Protein 6TL1 (pdb70)

InterPro domains:
  IPR022188 TASOR, DUF3715 [PF12509] (166-319)
  IPR046432 TASOR [PTHR16207] (88-659)
  IPR056242 TASOR, PIN domain [PF24630] (1327-1468)
  IPR056243 TASOR, alpha/beta domain [PF23314] (1229-1323)

B-factor: mean 56.56, std 16.28, range [28.01, 129.53]

Secondary structure (DSSP, 8-state):
--EEE--TTSHHHHHHHHHHHTT-SSGGGGGTEEEEEEEEE--HHHHHHHHHHHHHHHHTT--GGGG--EEEEEEE-TTTHHHHHHH---TTS----TTS-TTTSEEEESSTT--SSSPPPTT-EEEEEEEEE---SEEEEPPPSSSPPPPPPTT-SEEEETTGGG---TTSTTHHHHTEEEE--B-SSSB-SS-TTEEEEEEEEEEE--/--EEE--TTSHHHHHHHHHHHTT-SSGGGGGTEEEEEEEEE--HHHHHHHHHHHHHHHHTT--TTTS--EEEEEE--HHHHHHHHHH---TTS----TTS-TTTSEEEESSTT--SSSPPPTT-EEEEEEEEE---SEEE----PPTT-SEEE-TTGGG---TTSTTHHHHTEEEE--B-SSSB-SS-TTEEEEEEEEEEE-

Solvent-accessible surface area: 21586 Å² total; per-residue (Å²): 126,40,57,45,106,14,98,84,59,40,163,61,10,69,71,2,9,80,22,0,64,95,24,14,22,56,96,98,2,68,109,34,12,74,18,136,164,3,30,21,5,84,14,90,110,10,50,90,62,0,19,86,23,15,99,68,6,93,189,77,55,26,95,94,150,28,14,67,45,34,74,0,0,36,43,15,104,210,195,78,22,86,57,14,0,76,110,4,8,47,11,50,122,27,198,20,87,23,1,0,35,24,73,46,1,4,5,0,4,72,25,1,11,10,12,61,64,109,88,30,111,78,48,27,150,10,27,1,0,0,0,23,0,0,52,8,91,71,70,47,14,145,72,61,172,93,104,176,46,95,95,1,22,80,151,47,6,0,0,23,7,94,56,10,118,190,20,103,42,49,138,37,167,125,3,33,32,36,2,5,21,0,0,3,10,91,35,193,136,139,40,74,143,40,1,37,1,7,0,3,44,0,13,1,16,3,23,32,134,122,126,42,58,70,113,16,95,92,64,22,184,63,8,70,76,0,18,82,25,1,64,95,23,20,24,35,108,99,2,67,112,42,14,72,20,81,171,7,21,14,12,96,23,136,111,2,56,95,51,20,59,67,19,78,153,64,6,90,178,82,64,10,95,63,164,61,7,59,143,21,48,0,0,13,52,9,37,138,187,54,13,79,74,9,0,83,131,3,4,66,12,54,65,23,148,23,95,43,2,3,35,23,70,61,1,4,4,0,2,62,26,1,12,14,11,56,71,56,65,28,103,113,42,28,128,6,14,1,0,0,0,43,1,3,60,4,83,72,79,56,65,165,70,96,2,30,87,123,46,10,0,1,20,6,134,57,4,118,184,24,100,16,49,31,18,74,99,3,35,38,49,2,4,14,0,0,4,10,75,55,186,107,127,40,79,154,16,0,30,0,2,4,7,61,0,10,1,14,1,16,43,134

Nearest PDB structures (foldseek):
  6tl1-assembly1_A  TM=1.005E+00  e=1.093E-48  Homo sapiens
  6tl1-assembly2_B  TM=9.912E-01  e=1.129E-42  Homo sapiens
  5lx6-assembly2_B  TM=7.462E-01  e=1.308E-09  Homo sapiens
  3hkv-assembly1_B  TM=7.149E-01  e=8.532E-10  Homo sapiens
  4zzz-assembly1_A  TM=5.862E-01  e=5.742E-08  Homo sapiens

Radius of gyration: 24.58 Å; Cα contacts (8 Å, |Δi|>4): 873; chains: 2; bounding box: 68×64×55 Å

Organism: Homo sapiens (NCBI:txid9606)

Foldseek 3Di:
DFKAKDDPPDPVNVVVVVLQCVQALDNVCVVFKDFDIKIWGDAPVLVVLLVVVLVVLVVVPFDVLQSDKHKFKEWDPDPCPVVCSHPNDFAPPDPFDFQHHSNAWPKTARHSLQHDQDHDDAFDKTKMWMKIARQGAEDEDATDDPDDHDHPDPPGFWYAHNPLVVDRDSPPHRNNSRRMIIGWAADVVGTDRHHSRIHTTMMTMITGHD/DFKAKDDPPDPVVVVVVVLQCVQALDNVQVVFKDFDIKIWGDAPVLVVLQVVVVCVLVVVPFDCVLQDKHKFKEWDDPVVVVCCSHPNDFAPPDPFDPFHHSNFWPKTARHSCQHDQDHDDAFDKTKMWMKIARQRAEAEDCDDDDPPGFWYAHVCLVVDRDSPPHRNNSRRMITGWDDDDPGIDGHHSRIHTTMMTMITTD

GO terms:
  GO:0045814 negative regulat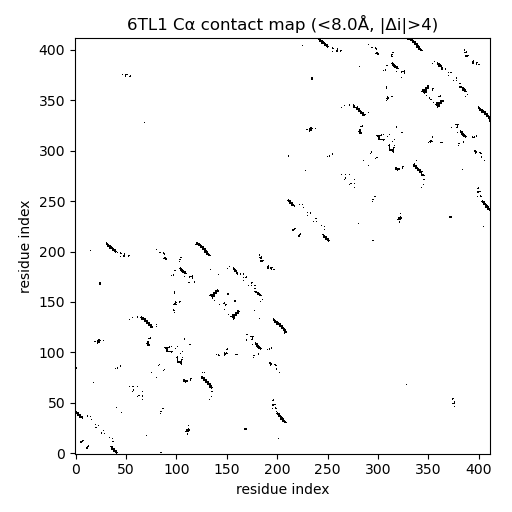ion of gene expression, epigenetic (P, IDA)
  GO:0140283 HUSH complex (C, IDA)
  GO:0000792 heterochromatin (C, IDA)
  GO:0003682 chromatin binding (F, IDA)
  GO:0030674 protein-macromolecule adaptor activity (F, IDA)
  GO:0140719 constitutive heterochromatin formation (P, IDA)
  GO:0141005 transposable element silencing by heterochromatin formation (P, IDA)
  GO:0097355 protein localization to heterochromatin (P, IDA)
  GO:0005634 nucleus (C, EXP)
  GO:0005694 chromos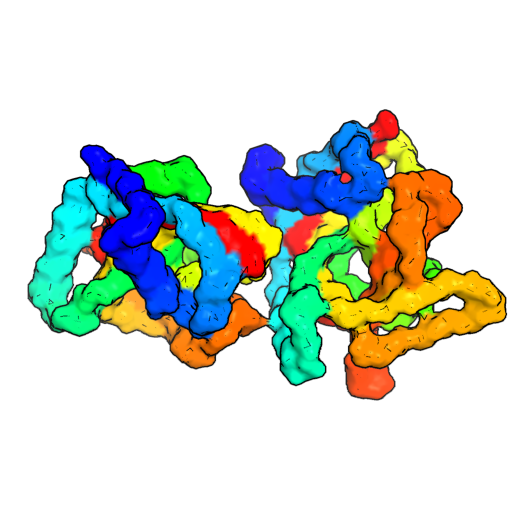ome (C, EXP)
  GO:0005515 protein binding (F, IPI)
  GO:0005654 nucleoplasm (C, TAS)
  GO:0005654 nucleoplasm (C, IDA)
  GO:0003723 RNA binding (F, HDA)

CATH classification: 3.90.228.10

Sequence (412 aa):
ALFQPLTPGSREFEDVVNILHSSYLEPTSVTNFNYRRACLVHNELLEKEFTEKRRELKFDGRLDKELSESYAFLMVDRYQVQTICEKGLHVGQSKITILGSPSMGVYLSRYADLLQANPLDTGAMGDVVIFKIMKGKIKSIYDPMGVKSLDPTPKHECHVSKNANRITSLLAYRAYELTQYYFYEYGFDELRRRPRHVCPYAVVSFTYKDALFQPLTPGSREFEDVVNILHSSYLEPTSVTNFNYRRACLVHNELLEKEFTEKRRELKFDGRLDKELSESYAFLMVDRYQVQTICEKGLHVGQSKITILGSPSMGVYLSRYADLLQANPLDTGAMGDVVIFKIMKGKIKSISLDPTPKHECHVSKNANRITSLLAYRAYELTQYYFYEYGFDELRRRPRHVCPYAVVSFTYK

Structure (mmCIF, N/CA/C/O backbone):
data_6TL1
#
_entry.id   6TL1
#
_cell.length_a   74.590
_cell.length_b   74.590
_cell.length_c   184.040
_cell.angle_alpha   90.000
_cell.angle_beta   90.000
_cell.angle_gamma   90.000
#
_symmetry.space_group_name_H-M   'P 41 21 2'
#
loop_
_entity.id
_entity.type
_entity.pdbx_description
1 polymer 'Protein TASOR'
2 non-polymer GLYCEROL
3 water water
#
loop_
_atom_site.group_PDB
_atom_site.id
_atom_site.type_symbol
_atom_site.label_atom_id
_atom_site.label_alt_id
_atom_site.label_comp_id
_atom_site.label_asym_id
_atom_site.label_entity_id
_atom_site.label_seq_id
_atom_site.pdbx_PDB_ins_code
_atom_site.Cartn_x
_atom_site.Cartn_y
_atom_site.Cartn_z
_atom_site.occupancy
_atom_site.B_iso_or_equiv
_atom_site.auth_seq_id
_atom_site.auth_comp_id
_atom_site.auth_asym_id
_atom_site.auth_atom_id
_atom_site.pdbx_PDB_model_num
ATOM 1 N N . ALA A 1 2 ? -6.294 84.802 192.356 1.00 62.11 111 ALA A N 1
ATOM 2 C CA . ALA A 1 2 ? -5.098 85.370 191.746 1.00 59.53 111 ALA A CA 1
ATOM 3 C C . ALA A 1 2 ? -3.832 84.788 192.379 1.00 55.34 111 ALA A C 1
ATOM 4 O O . ALA A 1 2 ? -3.466 85.143 193.501 1.00 54.72 111 ALA A O 1
ATOM 6 N N . LEU A 1 3 ? -3.159 83.902 191.644 1.00 50.83 112 LEU A N 1
ATOM 7 C CA . LEU A 1 3 ? -1.997 83.211 192.198 1.00 50.29 112 LEU A CA 1
ATOM 8 C C . LEU A 1 3 ? -0.842 84.174 192.469 1.00 46.75 112 LEU A C 1
ATOM 9 O O . LEU A 1 3 ? -0.183 84.080 193.508 1.00 43.36 112 LEU A O 1
ATOM 14 N N . PHE A 1 4 ? -0.596 85.124 191.573 1.00 48.35 113 PHE A N 1
ATOM 15 C CA . PHE A 1 4 ? 0.514 86.057 191.723 1.00 46.53 113 PHE A CA 1
ATOM 16 C C . PHE A 1 4 ? -0.005 87.461 191.974 1.00 49.09 113 PHE A C 1
ATOM 17 O O . PHE A 1 4 ? -0.894 87.941 191.260 1.00 45.73 113 PHE A O 1
ATOM 25 N N . GLN A 1 5 ? 0.573 88.136 192.962 1.00 49.14 114 GLN A N 1
ATOM 26 C CA . GLN A 1 5 ? 0.226 89.537 193.153 1.00 51.20 114 GLN A CA 1
ATOM 27 C C . GLN A 1 5 ? 1.453 90.378 192.873 1.00 48.45 114 GLN A C 1
ATOM 28 O O . GLN A 1 5 ? 2.406 90.377 193.692 1.00 42.29 114 GLN A O 1
ATOM 34 N N . PRO A 1 6 ? 1.540 91.083 191.758 1.00 50.59 115 PRO A N 1
ATOM 35 C CA . PRO A 1 6 ? 2.697 91.925 191.475 1.00 50.15 115 PRO A CA 1
ATOM 36 C C . PRO A 1 6 ? 2.815 93.048 192.501 1.00 47.83 115 PRO A C 1
ATOM 37 O O . PRO A 1 6 ? 1.808 93.616 192.931 1.00 42.53 115 PRO A O 1
ATOM 41 N N . LEU A 1 7 ? 4.049 93.326 192.918 1.00 39.59 116 LEU A N 1
ATOM 42 C CA . LEU A 1 7 ? 4.347 94.358 193.898 1.00 39.93 116 LEU A CA 1
ATOM 43 C C . LEU A 1 7 ? 5.063 95.508 193.205 1.00 47.84 116 LEU A C 1
ATOM 44 O O . LEU A 1 7 ? 5.916 95.286 192.335 1.00 47.80 116 LEU A O 1
ATOM 49 N N . THR A 1 8 ? 4.725 96.729 193.598 1.00 46.58 117 THR A N 1
ATOM 50 C CA . THR A 1 8 ? 5.345 97.891 192.980 1.00 47.57 117 THR A CA 1
ATOM 51 C C . THR A 1 8 ? 6.713 98.131 193.608 1.00 50.21 117 THR A C 1
ATOM 52 O O . THR A 1 8 ? 6.818 98.195 194.838 1.00 45.32 117 THR A O 1
ATOM 56 N N . PRO A 1 9 ? 7.771 98.266 192.808 1.00 56.12 118 PRO A N 1
ATOM 57 C CA . PRO A 1 9 ? 9.100 98.515 193.380 1.00 53.56 118 PRO A CA 1
ATOM 58 C C . PRO A 1 9 ? 9.095 99.761 194.250 1.00 48.21 118 PRO A C 1
ATOM 59 O O . PRO A 1 9 ? 8.510 100.786 193.893 1.00 46.42 118 PRO A O 1
ATOM 63 N N . GLY A 1 10 ? 9.727 99.651 195.421 1.00 45.23 119 GLY A N 1
ATOM 64 C CA . GLY A 1 10 ? 9.792 100.744 196.366 1.00 48.93 119 GLY A CA 1
ATOM 65 C C . GLY A 1 10 ? 8.690 100.753 197.398 1.00 49.96 119 GLY A C 1
ATOM 66 O O . GLY A 1 10 ? 8.803 101.485 198.394 1.00 48.64 119 GLY A O 1
ATOM 67 N N . SER A 1 11 ? 7.633 99.966 197.186 1.00 44.16 120 SER A N 1
ATOM 68 C CA . SER A 1 11 ? 6.537 99.844 198.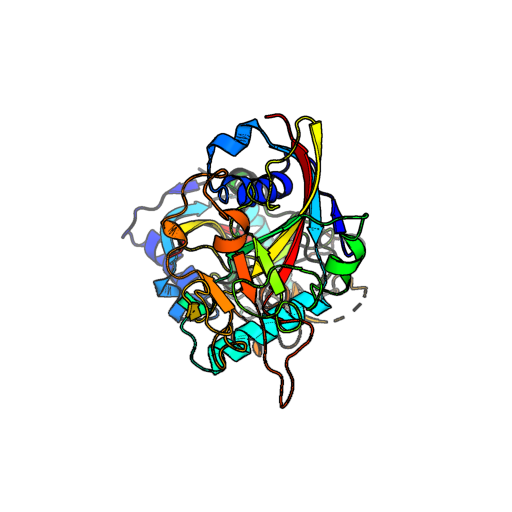130 1.00 42.43 120 SER A CA 1
ATOM 69 C C . SER A 1 11 ? 6.966 99.032 199.349 1.00 38.61 120 SER A C 1
ATOM 70 O O . SER A 1 11 ? 7.966 98.313 199.328 1.00 40.95 120 SER A O 1
ATOM 73 N N . ARG A 1 12 ? 6.173 99.139 200.421 1.00 38.94 121 ARG A N 1
ATOM 74 C CA . ARG A 1 12 ? 6.451 98.376 201.635 1.00 42.32 121 ARG A CA 1
ATOM 75 C C . ARG A 1 12 ? 6.504 96.875 201.354 1.00 43.46 121 ARG A C 1
ATOM 76 O O . ARG A 1 12 ? 7.403 96.175 201.835 1.00 39.61 121 ARG A O 1
ATOM 84 N N . GLU A 1 13 ? 5.527 96.352 200.608 1.00 39.36 122 GLU A N 1
ATOM 85 C CA . GLU A 1 13 ? 5.483 94.909 200.369 1.00 47.08 122 GLU A CA 1
ATOM 86 C C . GLU A 1 13 ? 6.661 94.453 199.524 1.00 38.72 122 GLU A C 1
ATOM 87 O O . GLU A 1 13 ? 7.223 93.380 199.756 1.00 40.14 122 GLU A O 1
ATOM 93 N N . PHE A 1 14 ? 7.031 95.252 198.528 1.00 40.82 123 PHE A N 1
ATOM 94 C CA . PHE A 1 14 ? 8.174 94.940 197.680 1.00 41.59 123 PHE A CA 1
ATOM 95 C C . PHE A 1 14 ? 9.460 94.890 198.492 1.00 43.99 123 PHE A C 1
ATOM 96 O O . PHE A 1 14 ? 10.263 93.959 198.344 1.00 41.31 123 PHE A O 1
ATOM 104 N N . GLU A 1 15 ? 9.654 95.863 199.388 1.00 44.62 124 GLU A N 1
ATOM 105 C CA . GLU A 1 15 ? 10.901 95.914 200.137 1.00 48.01 124 GLU A CA 1
ATOM 106 C C . GLU A 1 15 ? 10.945 94.876 201.248 1.00 44.23 124 GLU A C 1
ATOM 107 O O . GLU A 1 15 ? 12.042 94.458 201.628 1.00 43.66 124 GLU A O 1
ATOM 113 N N . ASP A 1 16 ? 9.784 94.423 201.734 1.00 39.29 125 ASP A N 1
ATOM 114 C CA . ASP A 1 16 ? 9.733 93.269 202.634 1.00 46.45 125 ASP A CA 1
ATOM 115 C C . ASP A 1 16 ? 10.255 92.004 201.956 1.00 41.93 125 ASP A C 1
ATOM 116 O O . ASP A 1 16 ? 10.983 91.214 202.568 1.00 41.44 125 ASP A O 1
ATOM 121 N N . VAL A 1 17 ? 9.829 91.754 200.715 1.00 41.94 126 VAL A N 1
ATOM 122 C CA . VAL A 1 17 ? 10.290 90.567 199.999 1.00 43.49 126 VAL A CA 1
ATOM 123 C C . VAL A 1 17 ? 11.785 90.660 199.737 1.00 40.27 126 VAL A C 1
ATOM 124 O O . VAL A 1 17 ? 12.529 89.697 199.939 1.00 39.77 126 VAL A O 1
ATOM 128 N N . VAL A 1 18 ? 12.239 91.826 199.277 1.00 37.88 127 VAL A N 1
ATOM 129 C CA . VAL A 1 18 ? 13.664 92.045 199.074 1.00 38.87 127 VAL A CA 1
ATOM 130 C C . VAL A 1 18 ? 14.406 91.908 200.393 1.00 38.26 127 VAL A C 1
ATOM 131 O O . VAL A 1 18 ? 15.519 91.372 200.422 1.00 41.81 127 VAL A O 1
ATOM 135 N N . ASN A 1 19 ? 13.784 92.316 201.514 1.00 36.61 128 ASN A N 1
ATOM 136 C CA . ASN A 1 19 ? 14.486 92.219 202.791 1.00 38.07 128 ASN A CA 1
ATOM 137 C C . ASN A 1 19 ? 14.703 90.772 203.207 1.00 39.90 128 ASN A C 1
ATOM 138 O O . ASN A 1 19 ? 15.684 90.478 203.898 1.00 40.42 128 ASN A O 1
ATOM 143 N N . ILE A 1 20 ? 13.793 89.871 202.828 1.00 38.12 129 ILE A N 1
ATOM 144 C CA . ILE A 1 20 ? 14.014 88.447 203.080 1.00 38.41 129 ILE A CA 1
ATOM 145 C C . ILE A 1 20 ? 15.270 87.985 202.350 1.00 36.59 129 ILE A C 1
ATOM 146 O O . ILE A 1 20 ? 16.128 87.303 202.924 1.00 39.17 129 ILE A O 1
ATOM 151 N N . LEU A 1 21 ? 15.433 88.409 201.097 1.00 36.93 130 LEU A N 1
ATOM 152 C CA . LEU A 1 21 ? 16.634 88.034 200.350 1.00 39.18 130 LEU A CA 1
ATOM 153 C C . LEU A 1 21 ? 17.889 88.665 200.947 1.00 40.99 130 LEU A C 1
ATOM 154 O O . LEU A 1 21 ? 18.879 87.967 201.200 1.00 39.55 130 LEU A O 1
ATOM 159 N N . HIS A 1 22 ? 17.859 89.981 201.205 1.00 40.67 131 HIS A N 1
ATOM 160 C CA . HIS A 1 22 ? 19.041 90.676 201.717 1.00 39.12 131 HIS A CA 1
ATOM 161 C C . HIS A 1 22 ? 19.489 90.131 203.062 1.00 41.29 131 HIS A C 1
ATOM 162 O O . HIS A 1 22 ? 20.678 90.177 203.385 1.00 40.89 131 HIS A O 1
ATOM 169 N N . SER A 1 23 ? 18.560 89.677 203.885 1.00 42.37 132 SER A N 1
ATOM 170 C CA . SER A 1 23 ? 18.939 89.153 205.187 1.00 42.85 132 SER A CA 1
ATOM 171 C C . SER A 1 23 ? 19.372 87.687 205.136 1.00 41.24 132 SER A C 1
ATOM 172 O O . SER A 1 23 ? 19.728 87.127 206.176 1.00 39.28 132 SER A O 1
ATOM 175 N N . SER A 1 24 ? 19.334 87.047 203.964 1.00 39.46 133 SER A N 1
ATOM 176 C CA . SER A 1 24 ? 19.554 85.607 203.851 1.00 41.46 133 SER A CA 1
ATOM 177 C C . SER A 1 24 ? 20.772 85.265 202.994 1.00 41.59 133 SER A C 1
ATOM 178 O O . SER A 1 24 ? 20.879 84.144 202.486 1.00 43.39 133 SER A O 1
ATOM 181 N N . TYR A 1 25 ? 21.690 86.201 202.829 1.00 41.79 134 TYR A N 1
ATOM 182 C CA . TYR A 1 25 ? 22.898 85.952 202.062 1.00 44.06 134 TYR A CA 1
ATOM 183 C C . TYR A 1 25 ? 23.920 85.192 202.891 1.00 43.86 134 TYR A C 1
ATOM 184 O O . TYR A 1 25 ? 24.017 85.354 204.113 1.00 44.21 134 TYR A O 1
ATOM 193 N N . LEU A 1 26 ? 24.695 84.352 202.210 1.00 42.90 135 LEU A N 1
ATOM 194 C CA . LEU A 1 26 ? 25.874 83.811 202.869 1.00 41.83 135 LEU A CA 1
ATOM 195 C C . LEU A 1 26 ? 26.942 84.887 202.982 1.00 43.71 135 LEU A C 1
ATOM 196 O O . LEU A 1 26 ? 27.646 84.981 203.995 1.00 48.78 135 LEU A O 1
ATOM 201 N N . GLU A 1 27 ? 27.062 85.727 201.962 1.00 46.43 136 GLU A N 1
ATOM 202 C CA . GLU A 1 27 ? 27.927 86.902 202.028 1.00 49.71 136 GLU A CA 1
ATOM 203 C C . GLU A 1 27 ? 27.032 88.132 201.941 1.00 49.15 136 GLU A C 1
ATOM 204 O O . GLU A 1 27 ? 26.586 88.497 200.837 1.00 46.11 136 GLU A O 1
ATOM 210 N N . PRO A 1 28 ? 26.786 88.836 203.050 1.00 56.00 137 PRO A N 1
ATOM 211 C CA . PRO A 1 28 ? 25.844 89.973 203.000 1.00 54.36 137 PRO A CA 1
ATOM 212 C C . PRO A 1 28 ? 26.204 91.048 201.979 1.00 49.67 137 PRO A C 1
ATOM 213 O O . PRO A 1 28 ? 25.304 91.785 201.558 1.00 46.10 137 PRO A O 1
ATOM 217 N N . THR A 1 29 ? 27.474 91.148 201.554 1.00 42.22 138 THR A N 1
ATOM 218 C CA . THR A 1 29 ? 27.864 92.073 200.492 1.00 45.29 138 THR A CA 1
ATOM 219 C C . THR A 1 29 ? 27.352 91.670 199.115 1.00 48.90 138 THR A C 1
ATOM 220 O O . THR A 1 29 ? 27.555 92.430 198.158 1.00 50.88 138 THR A O 1
ATOM 224 N N . SER A 1 30 ? 26.712 90.500 198.981 1.00 42.63 139 SER A N 1
ATOM 225 C CA . SER A 1 30 ? 26.027 90.162 197.743 1.00 40.46 139 SER A CA 1
ATOM 226 C C . SER A 1 30 ? 24.927 91.169 197.425 1.00 41.04 139 SER A C 1
ATOM 227 O O . SER A 1 30 ? 24.331 91.100 196.345 1.00 38.23 139 SER A O 1
ATOM 230 N N . VAL A 1 31 ? 24.626 92.078 198.358 1.00 41.69 140 VAL A N 1
ATOM 231 C CA . VAL A 1 31 ? 23.620 93.109 198.129 1.00 45.57 140 VAL A CA 1
ATOM 232 C C . VAL A 1 31 ? 23.995 93.999 196.951 1.00 46.88 140 VAL A C 1
ATOM 233 O O . VAL A 1 31 ? 23.115 94.567 196.297 1.00 46.34 140 VAL A O 1
ATOM 237 N N . THR A 1 32 ? 25.292 94.130 196.643 1.00 45.04 141 THR A N 1
ATOM 238 C CA . THR A 1 32 ? 25.693 94.945 195.500 1.00 44.92 141 THR A CA 1
ATOM 239 C C . THR A 1 32 ? 25.568 94.208 194.179 1.00 46.15 141 THR A C 1
ATOM 240 O O . THR A 1 32 ? 25.484 94.853 193.131 1.00 46.61 141 THR A O 1
ATOM 244 N N . ASN A 1 33 ? 25.514 92.879 194.202 1.00 39.36 142 ASN A N 1
ATOM 245 C CA . ASN A 1 33 ? 25.519 92.109 192.967 1.00 40.14 142 ASN A CA 1
ATOM 246 C C . ASN A 1 33 ? 24.136 91.753 192.446 1.00 39.58 142 ASN A C 1
ATOM 247 O O . ASN A 1 33 ? 23.993 91.510 191.244 1.00 44.77 142 ASN A O 1
ATOM 252 N N . PHE A 1 34 ? 23.113 91.765 193.286 1.00 39.30 143 PHE A N 1
ATOM 253 C CA . PHE A 1 34 ? 21.763 91.429 192.851 1.00 35.16 143 PHE A CA 1
ATOM 254 C C . PHE A 1 34 ? 20.914 92.684 192.744 1.00 38.71 143 PHE A C 1
ATOM 255 O O . PHE A 1 34 ? 20.845 93.474 193.689 1.00 40.17 143 PHE A O 1
ATOM 263 N N . ASN A 1 35 ? 20.276 92.864 191.594 1.00 37.59 144 ASN A N 1
ATOM 264 C CA . ASN A 1 35 ? 19.243 93.874 191.445 1.00 41.51 144 ASN A CA 1
ATOM 265 C C . ASN A 1 35 ? 17.931 93.127 191.251 1.00 42.59 144 ASN A C 1
ATOM 266 O O . ASN A 1 35 ? 17.740 92.426 190.248 1.00 38.52 144 ASN A O 1
ATOM 271 N N . TYR A 1 36 ? 17.048 93.239 192.234 1.00 42.54 145 TYR A N 1
ATOM 272 C CA . TYR A 1 36 ? 15.749 92.589 192.178 1.00 42.05 145 TYR A CA 1
ATOM 273 C C . TYR A 1 36 ? 14.790 93.573 191.532 1.00 45.58 145 TYR A C 1
ATOM 274 O O . TYR A 1 36 ? 14.418 94.578 192.142 1.00 48.68 145 TYR A O 1
ATOM 283 N N . ARG A 1 37 ? 14.402 93.295 190.294 1.00 46.17 146 ARG A N 1
ATOM 284 C CA . ARG A 1 37 ? 13.697 94.281 189.499 1.00 51.04 146 ARG A CA 1
ATOM 285 C C . ARG A 1 37 ? 12.204 94.042 189.436 1.00 52.72 146 ARG A C 1
ATOM 286 O O . ARG A 1 37 ? 11.469 94.962 189.069 1.00 56.00 146 ARG A O 1
ATOM 294 N N . ARG A 1 38 ? 11.740 92.843 189.775 1.00 49.43 147 ARG A N 1
ATOM 295 C CA . ARG A 1 38 ? 10.309 92.632 189.918 1.00 52.50 147 ARG A CA 1
ATOM 296 C C . ARG A 1 38 ? 10.087 91.546 190.955 1.00 53.15 147 ARG A C 1
ATOM 297 O O . ARG A 1 38 ? 10.975 90.736 191.236 1.00 53.13 147 ARG A O 1
ATOM 305 N N . ALA A 1 39 ? 8.893 91.560 191.542 1.00 48.25 148 ALA A N 1
ATOM 306 C CA . ALA A 1 39 ? 8.589 90.688 192.665 1.00 46.59 148 ALA A CA 1
ATOM 307 C C . ALA A 1 39 ? 7.082 90.493 192.748 1.00 48.99 148 ALA A C 1
ATOM 308 O O . ALA A 1 39 ? 6.313 91.434 192.513 1.00 52.94 148 ALA A O 1
ATOM 310 N N . CYS A 1 40 ? 6.668 89.266 193.063 1.00 46.66 149 CYS A N 1
ATOM 311 C CA . CYS A 1 40 ? 5.267 88.939 193.294 1.00 48.76 149 CYS A CA 1
ATOM 312 C C . CYS A 1 40 ? 5.114 88.158 194.587 1.00 44.64 149 CYS A C 1
ATOM 313 O O . CYS A 1 40 ? 5.960 87.324 194.917 1.00 39.46 149 CYS A O 1
ATOM 316 N N . LEU A 1 41 ? 4.025 88.409 195.309 1.00 42.52 150 LEU A N 1
ATOM 317 C CA . LEU A 1 41 ? 3.642 87.486 196.365 1.00 40.93 150 LEU A CA 1
ATOM 318 C C . LEU A 1 41 ? 2.818 86.360 195.756 1.00 40.69 150 LEU A C 1
ATOM 319 O O . LEU A 1 41 ? 2.139 86.537 194.740 1.00 44.29 150 LEU A O 1
ATOM 324 N N . VAL A 1 42 ? 2.923 85.179 196.348 1.00 39.39 151 VAL A N 1
ATOM 325 C CA . VAL A 1 42 ? 2.201 84.017 195.860 1.00 40.51 151 VAL A CA 1
ATOM 326 C C . VAL A 1 42 ? 1.029 83.761 196.801 1.00 40.49 151 VAL A C 1
ATOM 327 O O . VAL A 1 42 ? 1.189 83.763 198.029 1.00 40.05 151 VAL A O 1
ATOM 331 N N . HIS A 1 43 ? -0.153 83.555 196.232 1.00 41.81 152 HIS A N 1
ATOM 332 C CA . HIS A 1 43 ? -1.340 83.269 197.037 1.00 45.10 152 HIS A CA 1
ATOM 333 C C . HIS A 1 43 ? -1.938 81.983 196.485 1.00 45.03 152 HIS A C 1
ATOM 334 O O . HIS A 1 43 ? -2.793 82.009 195.599 1.00 43.89 152 HIS A O 1
ATOM 341 N N . ASN A 1 44 ? -1.516 80.854 197.050 1.00 41.75 153 ASN A N 1
ATOM 342 C CA . ASN A 1 44 ? -2.024 79.560 196.612 1.00 45.25 153 ASN A CA 1
ATOM 343 C C . ASN A 1 44 ? -2.746 78.993 197.829 1.00 42.38 153 ASN A C 1
ATOM 344 O O . ASN A 1 44 ? -2.113 78.452 198.742 1.00 39.94 153 ASN A O 1
ATOM 349 N N . GLU A 1 45 ? -4.071 79.169 197.840 1.00 42.36 154 GLU A N 1
ATOM 350 C CA . GLU A 1 45 ? -4.874 78.804 199.004 1.00 49.89 154 GLU A CA 1
ATOM 351 C C . GLU A 1 45 ? -4.758 77.319 199.332 1.00 48.11 154 GLU A C 1
ATOM 352 O O . GLU A 1 45 ? -4.708 76.940 200.509 1.00 49.56 154 GLU A O 1
ATOM 358 N N . LEU A 1 46 ? -4.722 76.457 198.311 1.00 49.00 155 LEU A N 1
ATOM 359 C CA . LEU A 1 46 ? -4.605 75.020 198.566 1.00 48.33 155 LEU A CA 1
ATOM 360 C C . LEU A 1 46 ? -3.300 74.690 199.283 1.00 47.91 155 LEU A C 1
ATOM 361 O O . LEU A 1 46 ? -3.297 73.929 200.258 1.00 45.08 155 LEU A O 1
ATOM 366 N N . LEU A 1 47 ? -2.172 75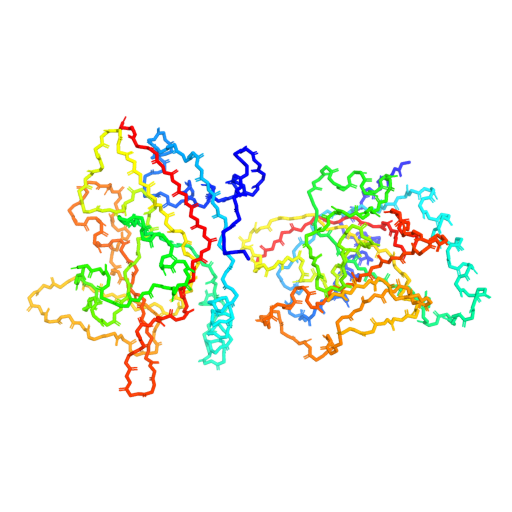.255 198.815 1.00 43.13 156 LEU A N 1
ATOM 367 C CA . LEU A 1 47 ? -0.889 74.993 199.469 1.00 42.52 156 LEU A CA 1
ATOM 368 C C . LEU A 1 47 ? -0.836 75.616 200.855 1.00 42.01 156 LEU A C 1
ATOM 369 O O . LEU A 1 47 ? -0.242 75.045 201.776 1.00 37.82 156 LEU A O 1
ATOM 374 N N . GLU A 1 48 ? -1.454 76.788 201.027 1.00 42.44 157 GLU A N 1
ATOM 375 C CA . GLU A 1 48 ? -1.415 77.427 202.337 1.00 39.47 157 GLU A CA 1
ATOM 376 C C . GLU A 1 48 ? -2.275 76.656 203.331 1.00 42.63 157 GLU A C 1
ATOM 377 O O . GLU A 1 48 ? -1.915 76.536 204.508 1.00 43.81 157 GLU A O 1
ATOM 383 N N . LYS A 1 49 ? -3.404 76.103 202.866 1.00 40.04 158 LYS A N 1
ATOM 384 C CA . LYS A 1 49 ? -4.202 75.233 203.726 1.00 46.82 158 LYS A CA 1
ATOM 385 C C . LYS A 1 49 ? -3.382 74.066 204.236 1.00 42.62 158 LYS A C 1
ATOM 386 O O . LYS A 1 49 ? -3.430 73.755 205.432 1.00 44.10 158 LYS A O 1
ATOM 392 N N . GLU A 1 50 ? -2.610 73.426 203.358 1.00 47.51 159 GLU A N 1
ATOM 393 C CA . GLU A 1 50 ? -1.923 72.216 203.773 1.00 45.09 159 GLU A CA 1
ATOM 394 C C . GLU A 1 50 ? -0.702 72.541 204.623 1.00 39.02 159 GLU A C 1
ATOM 395 O O . GLU A 1 50 ? -0.371 71.777 205.533 1.00 40.97 159 GLU A O 1
ATOM 401 N N . PHE A 1 51 ? -0.072 73.700 204.391 1.00 37.51 160 PHE A N 1
ATOM 402 C CA . PHE A 1 51 ? 0.991 74.169 205.276 1.00 37.96 160 PHE A CA 1
ATOM 403 C C . PHE A 1 51 ? 0.439 74.402 206.676 1.00 40.25 160 PHE A C 1
ATOM 404 O O . PHE A 1 51 ? 1.000 73.929 207.675 1.00 38.50 160 PHE A O 1
ATOM 412 N N . THR A 1 52 ? -0.695 75.102 206.762 1.00 41.46 161 THR A N 1
ATOM 413 C CA . THR A 1 52 ? -1.308 75.364 208.059 1.00 43.61 161 THR A CA 1
ATOM 414 C C . THR A 1 52 ? -1.744 74.071 208.733 1.00 44.60 161 THR A C 1
ATOM 415 O O . THR A 1 52 ? -1.535 73.890 209.938 1.00 45.31 161 THR A O 1
ATOM 419 N N . GLU A 1 53 ? -2.334 73.152 207.966 1.00 44.63 162 GLU A N 1
ATOM 420 C CA . GLU A 1 53 ? -2.716 71.858 208.522 1.00 49.11 162 GLU A CA 1
ATOM 421 C C . GLU A 1 53 ? -1.494 71.108 209.046 1.00 47.23 162 GLU A C 1
ATOM 422 O O . GLU A 1 53 ? -1.517 70.561 210.155 1.00 47.31 162 GLU A O 1
ATOM 428 N N . LYS A 1 54 ? -0.408 71.097 208.271 1.00 44.65 163 LYS A N 1
ATOM 429 C CA . LYS A 1 54 ? 0.802 70.395 208.693 1.00 42.59 163 LYS A CA 1
ATOM 430 C C . LYS A 1 54 ? 1.365 70.994 209.969 1.00 38.61 163 LYS A C 1
ATOM 431 O O . LYS A 1 54 ? 1.773 70.266 210.879 1.00 40.40 163 LYS A O 1
ATOM 437 N N . ARG A 1 55 ? 1.349 72.322 210.080 1.00 37.01 164 ARG A N 1
ATOM 438 C CA . ARG A 1 55 ? 1.848 72.942 211.300 1.00 40.37 164 ARG A CA 1
ATOM 439 C C . ARG A 1 55 ? 1.052 72.513 212.520 1.00 36.81 164 ARG A C 1
ATOM 440 O O . ARG A 1 55 ? 1.624 72.312 213.594 1.00 40.18 164 ARG A O 1
ATOM 448 N N . ARG A 1 56 ? -0.274 72.393 212.397 1.00 40.05 165 ARG A N 1
ATOM 449 C CA . ARG A 1 56 ? -1.028 71.979 213.571 1.00 42.61 165 ARG A CA 1
ATOM 450 C C . ARG A 1 56 ? -0.814 70.500 213.875 1.00 41.00 165 ARG A C 1
ATOM 451 O O . ARG A 1 56 ? -0.896 70.090 215.039 1.00 42.32 165 ARG A O 1
ATOM 459 N N . GLU A 1 57 ? -0.551 69.677 212.860 1.00 40.30 166 GLU A N 1
ATOM 460 C CA . GLU A 1 57 ? -0.224 68.281 213.154 1.00 42.96 166 GLU A CA 1
ATOM 461 C C . GLU A 1 57 ? 1.132 68.172 213.835 1.00 42.79 166 GLU A C 1
ATOM 462 O O . GLU A 1 57 ? 1.320 67.329 214.716 1.00 46.46 166 GLU A O 1
ATOM 468 N N . LEU A 1 58 ? 2.086 69.019 213.450 1.00 41.06 167 LEU A N 1
ATOM 469 C CA . LEU A 1 58 ? 3.388 68.973 214.111 1.00 43.34 167 LEU A CA 1
ATOM 470 C C . LEU A 1 58 ? 3.250 69.327 215.584 1.00 47.08 167 LEU A C 1
ATOM 471 O O . LEU A 1 58 ? 3.844 68.665 216.447 1.00 50.23 167 LEU A O 1
ATOM 476 N N . LYS A 1 59 ? 2.446 70.349 215.896 1.00 44.92 168 LYS A N 1
ATOM 477 C CA . LYS A 1 59 ? 2.220 70.705 217.294 1.00 47.90 168 LYS A CA 1
ATOM 478 C C . LYS A 1 59 ? 1.437 69.629 218.028 1.00 53.64 168 LYS A C 1
ATOM 479 O O . LYS A 1 59 ? 1.663 69.404 219.223 1.00 56.27 168 LYS A O 1
ATOM 485 N N . PHE A 1 60 ? 0.550 68.925 217.325 1.00 55.91 169 PHE A N 1
ATOM 486 C CA . PHE A 1 60 ? -0.131 67.793 217.937 1.00 59.46 169 PHE A CA 1
ATOM 487 C C . PHE A 1 60 ? 0.827 66.661 218.286 1.00 60.61 169 PHE A C 1
ATOM 488 O O . PHE A 1 60 ? 0.593 65.941 219.260 1.00 66.70 169 PHE A O 1
ATOM 496 N N . ASP A 1 61 ? 1.913 66.499 217.536 1.00 64.91 170 ASP A N 1
ATOM 497 C CA . ASP A 1 61 ? 2.841 65.396 217.746 1.00 69.91 170 ASP A CA 1
ATOM 498 C C . ASP A 1 61 ? 3.962 65.818 218.688 1.00 67.57 170 ASP A C 1
ATOM 499 O O . ASP A 1 61 ? 4.866 65.035 218.980 1.00 69.56 170 ASP A O 1
ATOM 504 N N . GLY A 1 62 ? 3.853 66.994 219.289 1.00 66.10 171 GLY A N 1
ATOM 505 C CA . GLY A 1 62 ? 4.746 67.317 220.369 1.00 67.75 171 GLY A CA 1
ATOM 506 C C . GLY A 1 62 ? 5.896 68.217 219.998 1.00 63.52 171 GLY A C 1
ATOM 507 O O . GLY A 1 62 ? 6.761 68.453 220.843 1.00 66.43 171 GLY A O 1
ATOM 508 N N . ARG A 1 63 ? 5.952 68.713 218.770 1.00 60.62 172 ARG A N 1
ATOM 509 C CA . ARG A 1 63 ? 7.049 69.600 218.407 1.00 61.40 172 ARG A CA 1
ATOM 510 C C . ARG A 1 63 ? 6.997 70.848 219.278 1.00 63.98 172 ARG A C 1
ATOM 511 O O . ARG A 1 63 ? 5.927 71.291 219.704 1.00 61.24 172 ARG A O 1
ATOM 519 N N . LEU A 1 64 ? 8.165 71.413 219.556 1.00 63.72 173 LEU A N 1
ATOM 520 C CA . LEU A 1 64 ? 8.183 72.598 220.390 1.00 64.54 173 LEU A CA 1
ATOM 521 C C . LEU A 1 64 ? 7.865 73.817 219.536 1.00 63.77 173 LEU A C 1
ATOM 522 O O . LEU A 1 64 ? 7.986 73.787 218.308 1.00 62.52 173 LEU A O 1
ATOM 527 N N . ASP A 1 65 ? 7.440 74.902 220.197 1.00 67.36 174 ASP A N 1
ATOM 528 C CA . ASP A 1 65 ? 7.116 76.118 219.452 1.00 70.74 174 ASP A CA 1
ATOM 529 C C . ASP A 1 65 ? 8.318 76.615 218.658 1.00 65.04 174 ASP A C 1
ATOM 530 O O . ASP A 1 65 ? 8.156 77.192 217.577 1.00 62.95 174 ASP A O 1
ATOM 535 N N . LYS A 1 66 ? 9.527 76.388 219.178 1.00 65.69 175 LYS A N 1
ATOM 536 C CA . LYS A 1 66 ? 10.746 76.632 218.412 1.00 65.77 175 LYS A CA 1
ATOM 537 C C . LYS A 1 66 ? 10.687 75.909 217.074 1.00 61.25 175 LYS A C 1
ATOM 538 O O . LYS A 1 66 ? 10.995 76.479 216.018 1.00 58.70 175 LYS A O 1
ATOM 544 N N . GLU A 1 67 ? 10.274 74.641 217.104 1.00 60.27 176 GLU A N 1
ATOM 545 C CA . GLU A 1 67 ? 10.220 73.801 215.916 1.00 54.96 176 GLU A CA 1
ATOM 546 C C . GLU A 1 67 ? 9.029 74.125 215.026 1.00 53.07 176 GLU A C 1
ATOM 547 O O . GLU A 1 67 ? 8.985 73.666 213.882 1.00 54.62 176 GLU A O 1
ATOM 553 N N . LEU A 1 68 ? 8.077 74.919 215.504 1.00 51.57 177 LEU A N 1
ATOM 554 C CA . LEU A 1 68 ? 6.938 75.295 214.683 1.00 52.53 177 LEU A CA 1
ATOM 555 C C . LEU A 1 68 ? 7.174 76.597 213.928 1.00 53.87 177 LEU A C 1
ATOM 556 O O . LEU A 1 68 ? 6.314 77.009 213.140 1.00 53.16 177 LEU A O 1
ATOM 561 N N . SER A 1 69 ? 8.319 77.241 214.155 1.00 51.70 178 SER A N 1
ATOM 562 C CA . SER A 1 69 ? 8.613 78.539 213.566 1.00 52.52 178 SER A CA 1
ATOM 563 C C . SER A 1 69 ? 8.682 78.467 212.043 1.00 47.47 178 SER A C 1
ATOM 564 O O . SER A 1 69 ? 9.150 77.480 211.466 1.00 46.85 178 SER A O 1
ATOM 567 N N . GLU A 1 70 ? 8.208 79.531 211.394 1.00 43.73 179 GLU A N 1
ATOM 568 C CA . GLU A 1 70 ? 8.338 79.746 209.954 1.00 43.09 179 GLU A CA 1
ATOM 569 C C . GLU A 1 70 ? 9.666 80.413 209.613 1.00 38.63 179 GLU A C 1
ATOM 570 O O . GLU A 1 70 ? 10.096 81.341 210.296 1.00 42.63 179 GLU A O 1
ATOM 576 N N . SER A 1 71 ? 10.319 79.935 208.561 1.00 37.65 180 SER A N 1
ATOM 577 C CA . SER A 1 71 ? 11.494 80.610 208.009 1.00 42.86 180 SER A CA 1
ATOM 578 C C . SER A 1 71 ? 11.404 80.543 206.486 1.00 39.00 180 SER A C 1
ATOM 579 O O . SER A 1 71 ? 10.385 80.127 205.925 1.00 36.39 180 SER A O 1
ATOM 582 N N . TYR A 1 72 ? 12.441 81.025 205.802 1.00 33.75 181 TYR A N 1
ATOM 583 C CA . TYR A 1 72 ? 12.412 81.117 204.349 1.00 31.65 181 TYR A CA 1
ATOM 584 C C . TYR A 1 72 ? 13.596 80.379 203.735 1.00 36.87 181 TYR A C 1
ATOM 585 O O . TYR A 1 72 ? 14.680 80.314 204.317 1.00 36.10 181 TYR A O 1
ATOM 594 N N . ALA A 1 73 ? 13.365 79.801 202.556 1.00 35.24 182 ALA A N 1
ATOM 595 C CA . ALA A 1 73 ? 14.408 79.173 201.755 1.00 35.82 182 ALA A CA 1
ATOM 596 C C . ALA A 1 73 ? 14.118 79.453 200.288 1.00 36.51 182 ALA A C 1
ATOM 597 O O . ALA A 1 73 ? 13.025 79.907 199.927 1.00 36.67 182 ALA A O 1
ATOM 599 N N . PHE A 1 74 ? 15.085 79.133 199.426 1.00 33.30 183 PHE A N 1
ATOM 600 C CA . PHE A 1 74 ? 15.104 79.684 198.076 1.00 32.21 183 PHE A CA 1
ATOM 601 C C . PHE A 1 74 ? 15.364 78.625 197.017 1.00 35.62 183 PHE A C 1
ATOM 602 O O . PHE A 1 74 ? 15.998 77.593 197.267 1.00 32.10 183 PHE A O 1
ATOM 610 N N . LEU A 1 75 ? 14.865 78.909 195.820 1.00 37.16 184 LEU A N 1
ATOM 611 C CA . LEU A 1 75 ? 15.061 78.043 194.668 1.00 34.00 184 LEU A CA 1
ATOM 612 C C . LEU A 1 75 ? 15.121 78.913 193.424 1.00 34.50 184 LEU A C 1
ATOM 613 O O . LEU A 1 75 ? 14.157 79.622 193.113 1.00 38.31 184 LEU A O 1
ATOM 618 N N . MET A 1 76 ? 16.237 78.850 192.707 1.00 33.65 185 MET A N 1
ATOM 619 C CA . MET A 1 76 ? 16.304 79.449 191.382 1.00 37.79 185 MET A CA 1
ATOM 620 C C . MET A 1 76 ? 15.666 78.462 190.414 1.00 42.46 185 MET A C 1
ATOM 621 O O . MET A 1 76 ? 15.932 77.260 190.487 1.00 41.63 185 MET A O 1
ATOM 626 N N . VAL A 1 77 ? 14.800 78.951 189.527 1.00 45.76 186 VAL A N 1
ATOM 627 C CA . VAL A 1 77 ? 13.973 78.066 188.715 1.00 50.47 186 VAL A CA 1
ATOM 628 C C . VAL A 1 77 ? 14.108 78.402 187.239 1.00 54.35 186 VAL A C 1
ATOM 629 O O . VAL A 1 77 ? 14.107 79.574 186.840 1.00 50.15 186 VAL A O 1
ATOM 633 N N . ASP A 1 78 ? 14.227 77.350 186.435 1.00 62.20 187 ASP A N 1
ATOM 634 C CA . ASP A 1 78 ? 14.545 77.408 185.019 1.00 72.03 187 ASP A CA 1
ATOM 635 C C . ASP A 1 78 ? 13.282 77.478 184.175 1.00 71.54 187 ASP A C 1
ATOM 636 O O . ASP A 1 78 ? 12.158 77.382 184.674 1.00 69.81 187 ASP A O 1
ATOM 641 N N . ARG A 1 79 ? 13.500 77.662 182.869 1.00 74.35 188 ARG A N 1
ATOM 642 C CA . ARG A 1 79 ? 12.528 77.421 181.807 1.00 77.30 188 ARG A CA 1
ATOM 643 C C . ARG A 1 79 ? 11.133 77.931 182.137 1.00 75.40 188 ARG A C 1
ATOM 644 O O . ARG A 1 79 ? 10.136 77.301 181.765 1.00 77.73 188 ARG A O 1
ATOM 652 N N . TYR A 1 80 ? 11.056 79.064 182.838 1.00 69.93 189 TYR A N 1
ATOM 653 C CA . TYR A 1 80 ? 9.784 79.718 183.135 1.00 67.62 189 TYR A CA 1
ATOM 654 C C . TYR A 1 80 ? 8.839 78.767 183.863 1.00 67.60 189 TYR A C 1
ATOM 655 O O . TYR A 1 80 ? 7.629 78.753 183.624 1.00 66.37 189 TYR A O 1
ATOM 664 N N . GLN A 1 81 ? 9.404 77.952 184.745 1.00 65.94 190 GLN A N 1
ATOM 665 C CA . GLN A 1 81 ? 8.633 76.997 185.522 1.00 66.68 190 GLN A CA 1
ATOM 666 C C . GLN A 1 81 ? 8.164 77.569 186.853 1.00 63.85 190 GLN A C 1
ATOM 667 O O . GLN A 1 81 ? 7.670 76.812 187.695 1.00 61.86 190 GLN A O 1
ATOM 673 N N . VAL A 1 82 ? 8.326 78.883 187.063 1.00 61.22 191 VAL A N 1
ATOM 674 C CA . VAL A 1 82 ? 7.737 79.547 188.225 1.00 54.95 191 VAL A CA 1
ATOM 675 C C . VAL A 1 82 ? 6.267 79.185 188.346 1.00 53.00 191 VAL A C 1
ATOM 676 O O . VAL A 1 82 ? 5.759 78.919 189.443 1.00 52.32 191 VAL A O 1
ATOM 680 N N . GLN A 1 83 ? 5.565 79.177 187.216 1.00 54.30 192 GLN A N 1
ATOM 681 C CA . GLN A 1 83 ? 4.131 78.902 187.207 1.00 60.33 192 GLN A CA 1
ATOM 682 C C . GLN A 1 83 ? 3.809 77.560 187.845 1.00 56.88 192 GLN A C 1
ATOM 683 O O . GLN A 1 83 ? 2.962 77.481 188.741 1.00 55.76 192 GLN A O 1
ATOM 689 N N . THR A 1 84 ? 4.498 76.498 187.419 1.00 60.62 193 THR A N 1
ATOM 690 C CA . THR A 1 84 ? 4.148 75.153 187.874 1.00 62.14 193 THR A CA 1
ATOM 691 C C . THR A 1 84 ? 4.450 74.944 189.352 1.00 59.47 193 THR A C 1
ATOM 692 O O . THR A 1 84 ? 3.638 74.350 190.072 1.00 58.67 193 THR A O 1
ATOM 696 N N . ILE A 1 85 ? 5.601 75.426 189.830 1.00 55.19 194 ILE A N 1
ATOM 697 C CA . ILE A 1 85 ? 5.926 75.258 191.246 1.00 51.37 194 ILE A CA 1
ATOM 698 C C . ILE A 1 85 ? 4.984 76.079 192.122 1.00 49.50 194 ILE A C 1
ATOM 699 O O . ILE A 1 85 ? 4.545 75.615 193.180 1.00 45.68 194 ILE A O 1
ATOM 704 N N . CYS A 1 86 ? 4.663 77.314 191.722 1.00 43.21 195 CYS A N 1
ATOM 705 C CA . CYS A 1 86 ? 3.786 78.106 192.578 1.00 43.94 195 CYS A CA 1
ATOM 706 C C . CYS A 1 86 ? 2.354 77.581 192.551 1.00 48.19 195 CYS A C 1
ATOM 707 O O . CYS A 1 86 ? 1.627 77.700 193.545 1.00 46.59 195 CYS A O 1
ATOM 710 N N . GLU A 1 87 ? 1.937 76.972 191.450 1.00 50.28 196 GLU A N 1
ATOM 711 C CA . GLU A 1 87 ? 0.568 76.491 191.393 1.00 52.60 196 GLU A CA 1
ATOM 712 C C . GLU A 1 87 ? 0.444 75.083 191.961 1.00 52.26 196 GLU A C 1
ATOM 713 O O . GLU A 1 87 ? -0.520 74.798 192.676 1.00 51.49 196 GLU A O 1
ATOM 719 N N . LYS A 1 88 ? 1.446 74.225 191.743 1.00 54.26 197 LYS A N 1
ATOM 720 C CA . LYS A 1 88 ? 1.362 72.825 192.147 1.00 57.39 197 LYS A CA 1
ATOM 721 C C . LYS A 1 88 ? 2.183 72.514 193.390 1.00 52.07 197 LYS A C 1
ATOM 722 O O . LYS A 1 88 ? 1.956 71.472 194.013 1.00 50.00 197 LYS A O 1
ATOM 728 N N . GLY A 1 89 ? 3.091 73.400 193.786 1.00 45.95 198 GLY A N 1
ATOM 729 C CA . GLY A 1 89 ? 4.003 73.109 194.868 1.00 45.09 198 GLY A CA 1
ATOM 730 C C . GLY A 1 89 ? 5.264 72.428 194.365 1.00 44.22 198 GLY A C 1
ATOM 731 O O . GLY A 1 89 ? 5.372 72.003 193.214 1.00 51.29 198 GLY A O 1
ATOM 732 N N . LEU A 1 90 ? 6.258 72.360 195.242 1.00 41.63 199 LEU A N 1
ATOM 733 C CA . LEU A 1 90 ? 7.533 71.734 194.913 1.00 40.41 199 LEU A CA 1
ATOM 734 C C . LEU A 1 90 ? 7.451 70.231 195.160 1.00 40.75 199 LEU A C 1
ATOM 735 O O . LEU A 1 90 ? 7.124 69.801 196.268 1.00 40.27 199 LEU A O 1
ATOM 740 N N . HIS A 1 91 ? 7.762 69.442 194.137 1.00 45.20 200 HIS A N 1
ATOM 741 C CA . HIS A 1 91 ? 7.666 67.992 194.195 1.00 48.39 200 HIS A CA 1
ATOM 742 C C . HIS A 1 91 ? 9.044 67.345 194.196 1.00 47.91 200 HIS A C 1
ATOM 743 O O . HIS A 1 91 ? 10.042 67.948 193.779 1.00 40.75 200 HIS A O 1
ATOM 750 N N . VAL A 1 92 ? 9.076 66.083 194.652 1.00 43.17 201 VAL A N 1
ATOM 751 C CA . VAL A 1 92 ? 10.320 65.325 194.623 1.00 46.75 201 VAL A CA 1
ATOM 752 C C . VAL A 1 92 ? 10.750 65.131 193.179 1.00 51.27 201 VAL A C 1
ATOM 753 O O . VAL A 1 92 ? 9.945 65.211 192.242 1.00 49.47 201 VAL A O 1
ATOM 757 N N . GLY A 1 93 ? 12.037 64.833 193.004 1.00 52.41 202 GLY A N 1
ATOM 758 C CA . GLY A 1 93 ? 12.595 64.574 191.694 1.00 57.84 202 GLY A CA 1
ATOM 759 C C . GLY A 1 93 ? 12.950 65.798 190.879 1.00 57.68 202 GLY A C 1
ATOM 760 O O . GLY A 1 93 ? 13.332 65.651 189.713 1.00 59.88 202 GLY A O 1
ATOM 761 N N . GLN A 1 94 ? 12.837 66.998 191.438 1.00 55.49 203 GLN A N 1
ATOM 762 C CA . GLN A 1 94 ? 13.142 68.213 190.696 1.00 59.84 203 GLN A CA 1
ATOM 763 C C . GLN A 1 94 ? 14.565 68.706 190.923 1.00 57.58 203 GLN A C 1
ATOM 764 O O . GLN A 1 94 ? 14.989 69.660 190.263 1.00 61.28 203 GLN A O 1
ATOM 770 N N . SER A 1 95 ? 15.313 68.075 191.821 1.00 50.91 204 SER A N 1
ATOM 771 C CA . SER A 1 95 ? 16.706 68.410 192.046 1.00 53.78 204 SER A CA 1
ATOM 772 C C . SER A 1 95 ? 17.583 67.234 191.641 1.00 57.00 204 SER A C 1
ATOM 773 O O . SER A 1 95 ? 17.131 66.092 191.574 1.00 55.73 204 SER A O 1
ATOM 776 N N . LYS A 1 96 ? 18.852 67.521 191.367 1.00 58.30 205 LYS A N 1
ATOM 777 C CA . LYS A 1 96 ? 19.826 66.474 191.094 1.00 57.79 205 LYS A CA 1
ATOM 778 C C . LYS A 1 96 ? 20.813 66.282 192.235 1.00 53.73 205 LYS A C 1
ATOM 779 O O . LYS A 1 96 ? 21.708 65.440 192.134 1.00 57.09 205 LYS A O 1
ATOM 785 N N . ILE A 1 97 ? 20.670 67.051 193.310 1.00 43.27 206 ILE A N 1
ATOM 786 C CA . ILE A 1 97 ? 21.522 66.917 194.482 1.00 45.58 206 ILE A CA 1
ATOM 787 C C . ILE A 1 97 ? 21.246 65.590 195.174 1.00 48.12 206 ILE A C 1
ATOM 788 O O . ILE A 1 97 ? 20.093 65.134 195.251 1.00 46.76 206 ILE A O 1
ATOM 793 N N . THR A 1 98 ? 22.307 64.953 195.683 1.00 45.28 207 THR A N 1
ATOM 794 C CA . THR A 1 98 ? 22.200 63.665 196.362 1.00 45.23 207 THR A CA 1
ATOM 795 C C . THR A 1 98 ? 22.784 63.671 197.768 1.00 43.74 207 THR A C 1
ATOM 796 O O . THR A 1 98 ? 22.650 62.674 198.485 1.00 44.85 207 THR A O 1
ATOM 800 N N . ILE A 1 99 ? 23.384 64.781 198.194 1.00 44.41 208 ILE A N 1
ATOM 801 C CA . ILE A 1 99 ? 24.243 64.797 199.372 1.00 43.20 208 ILE A CA 1
ATOM 802 C C . ILE A 1 99 ? 23.489 64.484 200.663 1.00 41.65 208 ILE A C 1
ATOM 803 O O . ILE A 1 99 ? 24.060 63.892 201.586 1.00 42.81 208 ILE A O 1
ATOM 808 N N . LEU A 1 100 ? 22.215 64.875 200.768 1.00 35.55 209 LEU A N 1
ATOM 809 C CA . LEU A 1 100 ? 21.431 64.666 201.983 1.00 38.06 209 LEU A CA 1
ATOM 810 C C . LEU A 1 100 ? 20.405 63.548 201.833 1.00 39.14 209 LEU A C 1
ATOM 811 O O . LEU A 1 100 ? 19.587 63.334 202.739 1.00 44.84 209 LEU A O 1
ATOM 816 N N . GLY A 1 101 ? 20.416 62.840 200.714 1.00 41.23 210 GLY A N 1
ATOM 817 C CA . GLY A 1 101 ? 19.445 61.790 200.475 1.00 39.87 210 GLY A CA 1
ATOM 818 C C . GLY A 1 101 ? 18.967 61.874 199.048 1.00 41.19 210 GLY A C 1
ATOM 819 O O . GLY A 1 101 ? 19.195 62.892 198.382 1.00 38.85 210 GLY A O 1
ATOM 820 N N . SER A 1 102 ? 18.283 60.835 198.578 1.00 37.42 211 SER A N 1
ATOM 821 C CA . SER A 1 102 ? 17.898 60.769 197.176 1.00 40.84 211 SER A CA 1
ATOM 822 C C . SER A 1 102 ? 16.929 61.898 196.840 1.00 41.71 211 SER A C 1
ATOM 823 O O . SER A 1 102 ? 15.983 62.147 197.606 1.00 41.67 211 SER A O 1
ATOM 826 N N . PRO A 1 103 ? 17.133 62.606 195.732 1.00 44.38 212 PRO A N 1
ATOM 827 C CA . PRO A 1 103 ? 16.167 63.630 195.320 1.00 42.74 212 PRO A CA 1
ATOM 828 C C . PRO A 1 103 ? 14.843 63.053 194.881 1.00 47.45 212 PRO A C 1
ATOM 829 O O . PRO A 1 103 ? 13.894 63.822 194.678 1.00 46.45 212 PRO A O 1
ATOM 833 N N . SER A 1 104 ? 14.751 61.736 194.704 1.00 44.61 213 SER A N 1
ATOM 834 C CA . SER A 1 104 ? 13.469 61.110 194.422 1.00 46.99 213 SER A CA 1
ATOM 835 C C . SER A 1 104 ? 12.610 60.981 195.668 1.00 45.42 213 SER A C 1
ATOM 836 O O . SER A 1 104 ? 11.425 60.653 195.558 1.00 49.48 213 SER A O 1
ATOM 839 N N . MET A 1 105 ? 13.181 61.222 196.846 1.00 40.43 214 MET A N 1
ATOM 840 C CA . MET A 1 105 ? 12.476 61.059 198.106 1.00 41.11 214 MET A CA 1
ATOM 841 C C . MET A 1 105 ? 12.255 62.359 198.865 1.00 41.01 214 MET A C 1
ATOM 842 O O . MET A 1 105 ? 11.497 62.360 199.840 1.00 40.46 214 MET A O 1
ATOM 847 N N . GLY A 1 106 ? 12.903 63.453 198.461 1.00 40.35 215 GLY A N 1
ATOM 848 C CA . GLY A 1 106 ? 12.789 64.720 199.149 1.00 39.61 215 GLY A CA 1
ATOM 849 C C . GLY A 1 106 ? 12.987 65.858 198.174 1.00 40.84 215 GLY A C 1
ATOM 850 O O . GLY A 1 106 ? 13.233 65.649 196.983 1.00 42.78 215 GLY A O 1
ATOM 851 N N . VAL A 1 107 ? 12.858 67.076 198.686 1.00 39.77 216 VAL A N 1
ATOM 852 C CA . VAL A 1 107 ? 13.032 68.276 197.882 1.00 39.70 216 VAL A CA 1
ATOM 853 C C . VAL A 1 107 ? 14.139 69.113 198.502 1.00 36.29 216 VAL A C 1
ATOM 854 O O . VAL A 1 107 ? 14.245 69.214 199.728 1.00 38.09 216 VAL A O 1
ATOM 858 N N . TYR A 1 108 ? 14.978 69.691 197.653 1.00 33.38 217 TYR A N 1
ATOM 859 C CA . TYR A 1 108 ? 16.142 70.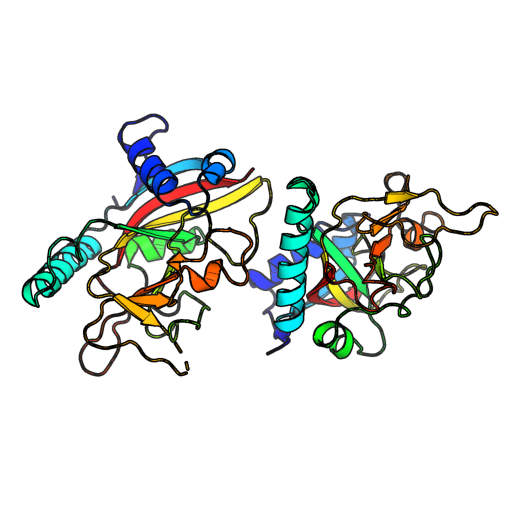452 198.089 1.00 38.10 217 TYR A CA 1
ATOM 860 C C . TYR A 1 108 ? 15.888 71.947 197.911 1.00 34.80 217 TYR A C 1
ATOM 861 O O . TYR A 1 108 ? 15.467 72.380 196.837 1.00 35.85 217 TYR A O 1
ATOM 870 N N . LEU A 1 109 ? 16.160 72.731 198.949 1.00 35.04 218 LEU A N 1
ATOM 871 C CA . LEU A 1 109 ? 16.067 74.188 198.880 1.00 35.86 218 LEU A CA 1
ATOM 872 C C . LEU A 1 109 ? 17.361 74.814 199.388 1.00 34.83 218 LEU A C 1
ATOM 873 O O . LEU A 1 109 ? 17.980 74.297 200.316 1.00 33.41 218 LEU A O 1
ATOM 878 N N . SER A 1 110 ? 17.758 75.945 198.784 1.00 33.81 219 SER A N 1
ATOM 879 C CA . SER A 1 110 ? 18.953 76.664 199.228 1.00 37.26 219 SER A CA 1
ATOM 880 C C . SER A 1 110 ? 18.675 77.409 200.524 1.00 35.31 219 SER A C 1
ATOM 881 O O . SER A 1 110 ? 17.627 78.041 200.687 1.00 35.47 219 SER A O 1
ATOM 884 N N . ARG A 1 111 ? 19.628 77.331 201.445 1.00 32.44 220 ARG A N 1
ATOM 885 C CA . ARG A 1 111 ? 19.578 78.115 202.675 1.00 36.20 220 ARG A CA 1
ATOM 886 C C . ARG A 1 111 ? 19.870 79.591 202.411 1.00 36.10 220 ARG A C 1
ATOM 887 O O . ARG A 1 111 ? 19.386 80.465 203.143 1.00 36.05 220 ARG A O 1
ATOM 895 N N . TYR A 1 112 ? 20.683 79.883 201.403 1.00 34.35 221 TYR A N 1
ATOM 896 C CA . TYR A 1 112 ? 21.227 81.215 201.181 1.00 36.04 221 TYR A CA 1
ATOM 897 C C . TYR A 1 112 ? 20.760 81.757 199.840 1.00 36.25 221 TYR A C 1
ATOM 898 O O . TYR A 1 112 ? 20.814 81.053 198.827 1.00 37.22 221 TYR A O 1
ATOM 907 N N . ALA A 1 113 ? 20.323 83.018 199.836 1.00 33.94 222 ALA A N 1
ATOM 908 C CA . ALA A 1 113 ? 19.760 83.614 198.632 1.00 37.07 222 ALA A CA 1
ATOM 909 C C . ALA A 1 113 ? 20.804 83.989 197.594 1.00 38.44 222 ALA A C 1
ATOM 910 O O . ALA A 1 113 ? 20.418 84.316 196.466 1.00 37.59 222 ALA A O 1
ATOM 912 N N . ASP A 1 114 ? 22.100 83.980 197.934 1.00 38.28 223 ASP A N 1
ATOM 913 C CA . ASP A 1 114 ? 23.145 84.255 196.953 1.00 39.01 223 ASP A CA 1
ATOM 914 C C . ASP A 1 114 ? 23.883 82.995 196.511 1.00 42.73 223 ASP A C 1
ATOM 915 O O . ASP A 1 114 ? 24.862 83.094 195.765 1.00 47.79 223 ASP A O 1
ATOM 920 N N . LEU A 1 115 ? 23.398 81.809 196.911 1.00 40.41 224 LEU A N 1
ATOM 921 C CA . LEU A 1 115 ? 24.012 80.511 196.598 1.00 38.16 224 LEU A CA 1
ATOM 922 C C . LEU A 1 115 ? 22.929 79.619 195.998 1.00 38.94 224 LEU A C 1
ATOM 923 O O . LEU A 1 115 ? 22.365 78.764 196.686 1.00 36.16 224 LEU A O 1
ATOM 928 N N . LEU A 1 116 ? 22.651 79.819 194.709 1.00 39.25 225 LEU A N 1
ATOM 929 C CA . LEU A 1 116 ? 21.512 79.200 194.043 1.00 39.28 225 LEU A CA 1
ATOM 930 C C . LEU A 1 116 ? 21.882 78.151 193.000 1.00 42.63 225 LEU A C 1
ATOM 931 O O . LEU A 1 116 ? 20.983 77.606 192.349 1.00 46.62 225 LEU A O 1
ATOM 936 N N . GLN A 1 117 ? 23.160 77.836 192.837 1.00 41.46 226 GLN A N 1
ATOM 937 C CA . GLN A 1 117 ? 23.622 76.879 191.836 1.00 42.21 226 GLN A CA 1
ATOM 938 C C . GLN A 1 117 ? 25.064 76.538 192.180 1.00 44.15 226 GLN A C 1
ATOM 939 O O . GLN A 1 117 ? 25.709 77.243 192.961 1.00 41.34 226 GLN A O 1
ATOM 945 N N . ALA A 1 118 ? 25.555 75.435 191.604 1.00 42.09 227 ALA A N 1
ATOM 946 C CA . ALA A 1 118 ? 26.835 74.884 192.033 1.00 45.59 227 ALA A CA 1
ATOM 947 C C . ALA A 1 118 ? 27.991 75.817 191.705 1.00 49.58 227 ALA A C 1
ATOM 948 O O . ALA A 1 118 ? 28.886 76.022 192.532 1.00 58.29 227 ALA A O 1
ATOM 950 N N . ASN A 1 119 ? 27.985 76.406 190.526 1.00 46.51 228 ASN A N 1
ATOM 951 C CA . ASN A 1 119 ? 29.053 77.284 190.085 1.00 51.13 228 ASN A CA 1
ATOM 952 C C . ASN A 1 119 ? 28.641 78.742 190.229 1.00 47.97 228 ASN A C 1
ATOM 953 O O . ASN A 1 119 ? 27.463 79.056 190.410 1.00 46.40 228 ASN A O 1
ATOM 958 N N . PRO A 1 120 ? 29.596 79.670 190.164 1.00 53.47 229 PRO A N 1
ATOM 959 C CA . PRO A 1 120 ? 29.246 81.088 190.308 1.00 53.98 229 PRO A CA 1
ATOM 960 C C . PRO A 1 120 ? 28.404 81.574 189.143 1.00 53.63 229 PRO A C 1
ATOM 961 O O . PRO A 1 120 ? 28.551 81.117 188.006 1.00 53.53 229 PRO A O 1
ATOM 965 N N . LEU A 1 121 ? 27.534 82.538 189.432 1.00 52.84 230 LEU A N 1
ATOM 966 C CA . LEU A 1 121 ? 26.746 83.155 188.375 1.00 52.44 230 LEU A CA 1
ATOM 967 C C . LEU A 1 121 ? 27.634 84.010 187.478 1.00 57.34 230 LEU A C 1
ATOM 968 O O . LEU A 1 121 ? 28.608 84.620 187.929 1.00 56.82 230 LEU A O 1
ATOM 973 N N . ASP A 1 122 ? 27.289 84.040 186.191 1.00 60.36 231 ASP A N 1
ATOM 974 C CA . ASP A 1 122 ? 27.970 84.886 185.221 1.00 65.94 231 ASP A CA 1
ATOM 975 C C . ASP A 1 122 ? 27.452 86.319 185.305 1.00 60.97 231 ASP A C 1
ATOM 976 O O . ASP A 1 122 ? 26.285 86.556 185.624 1.00 54.32 231 ASP A O 1
ATOM 981 N N . THR A 1 123 ? 28.326 87.279 185.002 1.00 59.40 232 THR A N 1
ATOM 982 C CA . THR A 1 123 ? 27.910 88.679 184.989 1.00 62.99 232 THR A CA 1
ATOM 983 C C . THR A 1 123 ? 26.825 88.912 183.947 1.00 60.85 232 THR A C 1
ATOM 984 O O . THR A 1 123 ? 26.900 88.407 182.824 1.00 60.67 232 THR A O 1
ATOM 988 N N . GLY A 1 124 ? 25.811 89.686 184.324 1.00 59.51 233 GLY A N 1
ATOM 989 C CA . GLY A 1 124 ? 24.693 89.924 183.439 1.00 61.16 233 GLY A CA 1
ATOM 990 C C . GLY A 1 124 ? 23.656 88.826 183.427 1.00 56.88 233 GLY A C 1
ATOM 991 O O . GLY A 1 124 ? 22.701 88.913 182.647 1.00 57.65 233 GLY A O 1
ATOM 992 N N . ALA A 1 125 ? 23.816 87.797 184.255 1.00 55.78 234 ALA A N 1
ATOM 993 C CA . ALA A 1 125 ? 22.836 86.725 184.319 1.00 55.71 234 ALA A CA 1
ATOM 994 C C . ALA A 1 125 ? 21.494 87.247 184.807 1.00 56.85 234 ALA A C 1
ATOM 995 O O . ALA A 1 125 ? 21.418 88.166 185.629 1.00 55.98 234 ALA A O 1
ATOM 997 N N . MET A 1 126 ? 20.428 86.631 184.304 1.00 54.53 235 MET A N 1
ATOM 998 C CA . MET A 1 126 ? 19.071 86.932 184.722 1.00 50.53 235 MET A CA 1
ATOM 999 C C . MET A 1 126 ? 18.417 85.648 185.214 1.00 53.42 235 MET A C 1
ATOM 1000 O O . MET A 1 126 ? 18.652 84.572 184.657 1.00 52.78 235 MET A O 1
ATOM 1005 N N . GLY A 1 127 ? 17.571 85.769 186.236 1.00 49.37 236 GLY A N 1
ATOM 1006 C CA . GLY A 1 127 ? 16.975 84.588 186.833 1.00 49.92 236 GLY A CA 1
ATOM 1007 C C . GLY A 1 127 ? 15.720 84.917 187.608 1.00 48.76 236 GLY A C 1
ATOM 1008 O O . GLY A 1 127 ? 15.408 86.081 187.884 1.00 45.87 236 GLY A O 1
ATOM 1009 N N . ASP A 1 128 ? 15.006 83.851 187.963 1.00 42.46 237 ASP A N 1
ATOM 1010 C CA . ASP A 1 128 ? 13.815 83.909 188.797 1.00 42.97 237 ASP A CA 1
ATOM 1011 C C . ASP A 1 128 ? 14.065 83.083 190.045 1.00 39.07 237 ASP A C 1
ATOM 1012 O O . ASP A 1 128 ? 14.507 81.936 189.948 1.00 40.94 237 ASP A O 1
ATOM 1017 N N . VAL A 1 129 ? 13.782 83.652 191.213 1.00 38.08 238 VAL A N 1
ATOM 1018 C CA . VAL A 1 129 ? 13.983 82.960 192.481 1.00 39.56 238 VAL A CA 1
ATOM 1019 C C . VAL A 1 129 ? 12.636 82.874 193.186 1.00 39.11 238 VAL A C 1
ATOM 1020 O O . VAL A 1 129 ? 11.982 83.902 193.408 1.00 39.64 238 VAL A O 1
ATOM 1024 N N . VAL A 1 130 ? 12.215 81.649 193.510 1.00 40.90 239 VAL A N 1
ATOM 1025 C CA . VAL A 1 130 ? 11.033 81.414 194.337 1.00 39.37 239 VAL A CA 1
ATOM 1026 C C . VAL A 1 130 ? 11.464 81.393 195.794 1.00 36.06 239 VAL A C 1
ATOM 1027 O O . VAL A 1 130 ? 12.459 80.753 196.156 1.00 35.03 239 VAL A O 1
ATOM 1031 N N . ILE A 1 131 ? 10.773 82.176 196.611 1.00 35.53 240 ILE A N 1
ATOM 1032 C CA . ILE A 1 131 ? 10.966 82.192 198.051 1.00 31.80 240 ILE A CA 1
ATOM 1033 C C . ILE A 1 131 ? 9.884 81.317 198.664 1.00 34.87 240 ILE A C 1
ATOM 1034 O O . ILE A 1 131 ? 8.685 81.582 198.491 1.00 31.95 240 ILE A O 1
ATOM 1039 N N . PHE A 1 132 ? 10.308 80.274 199.372 1.00 32.82 241 PHE A N 1
ATOM 1040 C CA . PHE A 1 132 ? 9.399 79.378 200.073 1.00 34.54 241 PHE A CA 1
ATOM 1041 C C . PHE A 1 132 ? 9.384 79.714 201.548 1.00 35.65 241 PHE A C 1
ATOM 1042 O O . PHE A 1 132 ? 10.435 79.969 202.143 1.00 36.90 241 PHE A O 1
ATOM 1050 N N . LYS A 1 133 ? 8.202 79.667 202.151 1.00 35.55 242 LYS A N 1
ATOM 1051 C CA . LYS A 1 133 ? 8.161 79.585 203.596 1.00 34.44 242 LYS A CA 1
ATOM 1052 C C . LYS A 1 133 ? 8.242 78.109 203.967 1.00 35.58 242 LYS A C 1
ATOM 1053 O O . LYS A 1 133 ? 7.715 77.245 203.261 1.00 39.83 242 LYS A O 1
ATOM 1059 N N . ILE A 1 134 ? 8.978 77.820 205.038 1.00 36.84 243 ILE A N 1
ATOM 1060 C CA . ILE A 1 134 ? 9.258 76.454 205.451 1.00 35.84 243 ILE A CA 1
ATOM 1061 C C . ILE A 1 134 ? 9.131 76.381 206.959 1.00 38.02 243 ILE A C 1
ATOM 1062 O O . ILE A 1 134 ? 9.202 77.392 207.662 1.00 40.42 243 ILE A O 1
ATOM 1067 N N . MET A 1 135 ? 8.942 75.159 207.441 1.00 34.71 244 MET A N 1
ATOM 1068 C CA . MET A 1 135 ? 9.127 74.823 208.847 1.00 36.43 244 MET A CA 1
ATOM 1069 C C . MET A 1 135 ? 10.193 73.751 208.917 1.00 40.75 244 MET A C 1
ATOM 1070 O O . MET A 1 135 ? 9.968 72.610 208.487 1.00 38.21 244 MET A O 1
ATOM 1075 N N . LYS A 1 136 ? 11.363 74.118 209.438 1.00 41.06 245 LYS A N 1
ATOM 1076 C CA . LYS A 1 136 ? 12.404 73.122 209.555 1.00 42.29 245 LYS A CA 1
ATOM 1077 C C . LYS A 1 136 ? 12.044 72.090 210.607 1.00 41.23 245 LYS A C 1
ATOM 1078 O O . LYS A 1 136 ? 12.530 70.961 210.540 1.00 41.58 245 LYS A O 1
ATOM 1084 N N . GLY A 1 137 ? 11.186 72.454 211.559 1.00 43.13 246 GLY A N 1
ATOM 1085 C CA . GLY A 1 137 ? 10.732 71.507 212.563 1.00 41.82 246 GLY A CA 1
ATOM 1086 C C . GLY A 1 137 ? 11.896 70.909 213.328 1.00 44.81 246 GLY A C 1
ATOM 1087 O O . GLY A 1 137 ? 12.878 71.591 213.666 1.00 44.12 246 GLY A O 1
ATOM 1088 N N . LYS A 1 138 ? 11.788 69.614 213.615 1.00 41.32 247 LYS A N 1
ATOM 1089 C CA . LYS A 1 138 ? 12.870 68.875 214.253 1.00 44.87 247 LYS A CA 1
ATOM 1090 C C . LYS A 1 138 ? 13.838 68.452 213.160 1.00 41.82 247 LYS A C 1
ATOM 1091 O O . LYS A 1 138 ? 13.483 67.687 212.251 1.00 40.56 247 LYS A O 1
ATOM 1097 N N . ILE A 1 139 ? 15.039 68.966 213.236 1.00 40.26 248 ILE A N 1
ATOM 1098 C CA . ILE A 1 139 ? 16.041 68.825 212.191 1.00 43.07 248 ILE A CA 1
ATOM 1099 C C . ILE A 1 139 ? 16.861 67.576 212.455 1.00 40.18 248 ILE A C 1
ATOM 1100 O O . ILE A 1 139 ? 17.183 67.269 213.604 1.00 42.95 248 ILE A O 1
ATOM 1105 N N . LYS A 1 140 ? 17.182 66.841 211.393 1.00 39.98 249 LYS A N 1
ATOM 1106 C CA . LYS A 1 140 ? 18.130 65.741 211.459 1.00 38.69 249 LYS A CA 1
ATOM 1107 C C . LYS A 1 140 ? 19.396 66.224 210.763 1.00 42.02 249 LYS A C 1
ATOM 1108 O O . LYS A 1 140 ? 19.369 66.535 209.566 1.00 40.37 249 LYS A O 1
ATOM 1114 N N . SER A 1 141 ? 20.484 66.332 211.522 1.00 42.92 250 SER A N 1
ATOM 1115 C CA . SER A 1 141 ? 21.778 66.738 210.984 1.00 46.23 250 SER A CA 1
ATOM 1116 C C . SER A 1 141 ? 22.574 65.505 210.584 1.00 44.37 250 SER A C 1
ATOM 1117 O O . SER A 1 141 ? 22.748 64.587 211.392 1.00 46.25 250 SER A O 1
ATOM 1120 N N . ILE A 1 142 ? 23.074 65.487 209.348 1.00 43.87 251 ILE A N 1
ATOM 1121 C CA . ILE A 1 142 ? 23.806 64.321 208.867 1.00 47.44 251 ILE A CA 1
ATOM 1122 C C . ILE A 1 142 ? 25.161 64.754 208.324 1.00 45.40 251 ILE A C 1
ATOM 1123 O O . ILE A 1 142 ? 25.323 65.856 207.789 1.00 41.67 251 ILE A O 1
ATOM 1128 N N . TYR A 1 143 ? 26.139 63.871 208.455 1.00 42.59 252 TYR A N 1
ATOM 1129 C CA . TYR A 1 143 ? 27.440 64.105 207.859 1.00 44.82 252 TYR A CA 1
ATOM 1130 C C . TYR A 1 143 ? 27.403 63.810 206.365 1.00 43.64 252 TYR A C 1
ATOM 1131 O O . TYR A 1 143 ? 26.663 62.937 205.901 1.00 42.16 252 TYR A O 1
ATOM 1140 N N . ASP A 1 144 ? 28.211 64.550 205.608 1.00 40.60 253 ASP A N 1
ATOM 1141 C CA . ASP A 1 144 ? 28.236 64.349 204.168 1.00 44.23 253 ASP A CA 1
ATOM 1142 C C . ASP A 1 144 ? 28.823 62.971 203.840 1.00 51.07 253 ASP A C 1
ATOM 1143 O O . ASP A 1 144 ? 29.658 62.455 204.582 1.00 49.87 253 ASP A O 1
ATOM 1148 N N . PRO A 1 145 ? 28.375 62.342 202.746 1.00 56.88 254 PRO A N 1
ATOM 1149 C CA . PRO A 1 145 ? 28.718 60.930 202.518 1.00 57.47 254 PRO A CA 1
ATOM 1150 C C . PRO A 1 145 ? 30.189 60.717 202.199 1.00 55.89 254 PRO A C 1
ATOM 1151 O O . PRO A 1 145 ? 30.789 61.442 201.401 1.00 57.99 254 PRO A O 1
ATOM 1155 N N . MET A 1 146 ? 30.757 59.678 202.822 1.00 53.19 255 MET A N 1
ATOM 1156 C CA . MET A 1 146 ? 32.164 59.293 202.688 1.00 54.85 255 MET A CA 1
ATOM 1157 C C . MET A 1 146 ? 32.214 57.781 202.476 1.00 53.15 255 MET A C 1
ATOM 1158 O O . MET A 1 146 ? 32.579 57.043 203.387 1.00 52.56 255 MET A O 1
ATOM 1163 N N . GLY A 1 147 ? 31.856 57.322 201.281 1.00 54.27 256 GLY A N 1
ATOM 1164 C CA . GLY A 1 147 ? 31.904 55.902 201.003 1.00 57.38 256 GLY A CA 1
ATOM 1165 C C . GLY A 1 147 ? 30.819 55.083 201.662 1.00 60.14 256 GLY A C 1
ATOM 1166 O O . GLY A 1 147 ? 30.935 53.855 201.721 1.00 65.79 256 GLY A O 1
ATOM 1167 N N . VAL A 1 148 ? 29.766 55.719 202.159 1.00 57.95 257 VAL A N 1
ATOM 1168 C CA . VAL A 1 148 ? 28.636 55.018 202.750 1.00 60.56 257 VAL A CA 1
ATOM 1169 C C . VAL A 1 148 ? 27.369 55.446 202.019 1.00 61.00 257 VAL A C 1
ATOM 1170 O O . VAL A 1 148 ? 27.241 56.593 201.573 1.00 58.84 257 VAL A O 1
ATOM 1174 N N . LYS A 1 149 ? 26.441 54.504 201.871 1.00 62.41 258 LYS A N 1
ATOM 1175 C CA . LYS A 1 149 ? 25.148 54.813 201.274 1.00 63.41 258 LYS A CA 1
ATOM 1176 C C . LYS A 1 149 ? 24.386 55.816 202.134 1.00 57.45 258 LYS A C 1
ATOM 1177 O O . LYS A 1 149 ? 24.328 55.689 203.360 1.00 57.37 258 LYS A O 1
ATOM 1183 N N . SER A 1 150 ? 23.804 56.824 201.490 1.00 53.35 259 SER A N 1
ATOM 1184 C CA . SER A 1 150 ? 23.096 57.850 202.243 1.00 53.97 259 SER A CA 1
ATOM 1185 C C . SER A 1 150 ? 21.781 57.307 202.810 1.00 49.88 259 SER A C 1
ATOM 1186 O O . SER A 1 150 ? 21.205 56.333 202.320 1.00 48.49 259 SER A O 1
ATOM 1189 N N . LEU A 1 151 ? 21.321 57.948 203.880 1.00 49.53 269 LEU A N 1
ATOM 1190 C CA . LEU A 1 151 ? 20.137 57.485 204.589 1.00 51.69 269 LEU A CA 1
ATOM 1191 C C . LEU A 1 151 ? 18.877 57.728 203.774 1.00 49.61 269 LEU A C 1
ATOM 1192 O O . LEU A 1 151 ? 18.788 58.677 202.994 1.00 46.69 269 LEU A O 1
ATOM 1197 N N . ASP A 1 152 ? 17.888 56.859 203.973 1.00 51.69 270 ASP A N 1
ATOM 1198 C CA . ASP A 1 152 ? 16.526 57.213 203.636 1.00 54.11 270 ASP A CA 1
ATOM 1199 C C . ASP A 1 152 ? 16.117 58.419 204.483 1.00 47.71 270 ASP A C 1
ATOM 1200 O O . ASP A 1 152 ? 16.761 58.723 205.490 1.00 43.29 270 ASP A O 1
ATOM 1205 N N . PRO A 1 153 ? 15.076 59.146 204.080 1.00 42.98 271 PRO A N 1
ATOM 1206 C CA . PRO A 1 153 ? 14.608 60.256 204.920 1.00 41.97 271 PRO A CA 1
ATOM 1207 C C . PRO A 1 153 ? 14.322 59.757 206.330 1.00 42.21 271 PRO A C 1
ATOM 1208 O O . PRO A 1 153 ? 13.792 58.656 206.526 1.00 39.29 271 PRO A O 1
ATOM 1212 N N . THR A 1 154 ? 14.742 60.548 207.321 1.00 38.83 272 THR A N 1
ATOM 1213 C CA . THR A 1 154 ? 14.674 60.119 208.716 1.00 39.83 272 THR A CA 1
ATOM 1214 C C . THR A 1 154 ? 13.255 60.264 209.233 1.00 37.55 272 THR A C 1
ATOM 1215 O O . THR A 1 154 ? 12.715 61.391 209.229 1.00 43.61 272 THR A O 1
ATOM 1219 N N . PRO A 1 155 ? 12.582 59.208 209.666 1.00 41.40 273 PRO A N 1
ATOM 1220 C CA . PRO A 1 155 ? 11.215 59.332 210.155 1.00 41.77 273 PRO A CA 1
ATOM 1221 C C . PRO A 1 155 ? 11.150 60.244 211.375 1.00 45.86 273 PRO A C 1
ATOM 1222 O O . PRO A 1 155 ? 12.108 60.346 212.147 1.00 48.19 273 PRO A O 1
ATOM 1226 N N . LYS A 1 156 ? 10.022 60.941 211.506 1.00 44.61 274 LYS A N 1
ATOM 1227 C CA . LYS A 1 156 ? 9.704 61.777 212.663 1.00 49.25 274 LYS A CA 1
ATOM 1228 C C . LYS A 1 156 ? 10.598 63.011 212.754 1.00 43.48 274 LYS A C 1
ATOM 1229 O O . LYS A 1 156 ? 10.710 63.620 213.814 1.00 44.47 274 LYS A O 1
ATOM 1235 N N . HIS A 1 157 ? 11.264 63.364 211.663 1.00 43.07 275 HIS A N 1
ATOM 1236 C CA . HIS A 1 157 ? 12.004 64.605 211.520 1.00 40.91 275 HIS A CA 1
ATOM 1237 C C . HIS A 1 157 ? 11.474 65.306 210.284 1.00 39.99 275 HIS A C 1
ATOM 1238 O O . HIS A 1 157 ? 10.933 64.662 209.382 1.00 42.99 275 HIS A O 1
ATOM 1245 N N . GLU A 1 158 ? 11.595 66.631 210.250 1.00 38.89 276 GLU A N 1
ATOM 1246 C CA . GLU A 1 158 ? 11.008 67.352 209.128 1.00 35.77 276 GLU A CA 1
ATOM 1247 C C . GLU A 1 158 ? 11.956 67.549 207.961 1.00 38.67 276 GLU A C 1
ATOM 1248 O O . GLU A 1 158 ? 11.483 67.705 206.826 1.00 38.52 276 GLU A O 1
ATOM 1254 N N . CYS A 1 159 ? 13.273 67.548 208.188 1.00 34.52 277 CYS A N 1
ATOM 1255 C CA . CYS A 1 159 ? 14.199 67.798 207.091 1.00 31.54 277 CYS A CA 1
ATOM 1256 C C . CYS A 1 159 ? 15.572 67.265 207.479 1.00 36.31 277 CYS A C 1
ATOM 1257 O O . CYS A 1 159 ? 15.837 66.966 208.644 1.00 38.84 277 CYS A O 1
ATOM 1260 N N . HIS A 1 160 ? 16.428 67.111 206.478 1.00 34.74 278 HIS A N 1
ATOM 1261 C CA . HIS A 1 160 ? 17.854 66.911 206.699 1.00 38.02 278 HIS A CA 1
ATOM 1262 C C . HIS A 1 160 ? 18.599 68.205 206.420 1.00 34.97 278 HIS A C 1
ATOM 1263 O O . HIS A 1 160 ? 18.209 68.974 205.538 1.00 38.30 278 HIS A O 1
ATOM 1270 N N . VAL A 1 161 ? 19.699 68.424 207.155 1.00 35.39 279 VAL A N 1
ATOM 1271 C CA . VAL A 1 161 ? 20.643 69.499 206.870 1.00 35.26 279 VAL A CA 1
ATOM 1272 C C . VAL A 1 161 ? 22.043 68.929 207.061 1.00 39.65 279 VAL A C 1
ATOM 1273 O O . VAL A 1 161 ? 22.227 67.883 207.684 1.00 40.07 279 VAL A O 1
ATOM 1277 N N . SER A 1 162 ? 23.033 69.617 206.489 1.00 34.24 280 SER A N 1
ATOM 1278 C CA . SER A 1 162 ? 24.421 69.180 206.633 1.00 36.68 280 SER A CA 1
ATOM 1279 C C . SER A 1 162 ? 24.932 69.525 208.020 1.00 38.69 280 SER A C 1
ATOM 1280 O O . SER A 1 162 ? 24.875 70.683 208.437 1.00 41.38 280 SER A O 1
ATOM 1283 N N . LYS A 1 163 ? 25.535 68.534 208.680 1.00 41.07 281 LYS A N 1
ATOM 1284 C CA . LYS A 1 163 ? 25.969 68.668 210.071 1.00 47.63 281 LYS A CA 1
ATOM 1285 C C . LYS A 1 163 ? 26.807 69.916 210.342 1.00 51.88 281 LYS A C 1
ATOM 1286 O O . LYS A 1 163 ? 26.582 70.626 211.333 1.00 56.36 281 LYS A O 1
ATOM 1292 N N . ASN A 1 164 ? 27.795 70.193 209.503 1.00 45.90 282 ASN A N 1
ATOM 1293 C CA . ASN A 1 164 ? 28.732 71.275 209.796 1.00 50.70 282 ASN A CA 1
ATOM 1294 C C . ASN A 1 164 ? 28.649 72.415 208.788 1.00 46.69 282 ASN A C 1
ATOM 1295 O O . ASN A 1 164 ? 29.649 73.079 208.520 1.00 45.45 282 ASN A O 1
ATOM 1300 N N . ALA A 1 165 ? 27.446 72.685 208.275 1.00 42.42 283 ALA A N 1
ATOM 1301 C CA . ALA A 1 165 ? 27.262 73.709 207.250 1.00 38.49 283 ALA A CA 1
ATOM 1302 C C . ALA A 1 165 ? 27.674 75.101 207.707 1.00 36.78 283 ALA A C 1
ATOM 1303 O O . ALA A 1 165 ? 27.995 75.950 206.866 1.00 42.64 283 ALA A O 1
ATOM 1305 N N . ASN A 1 166 ? 27.655 75.379 209.008 1.00 38.59 284 ASN A N 1
ATOM 1306 C CA . ASN A 1 166 ? 28.121 76.696 209.452 1.00 53.98 284 ASN A CA 1
ATOM 1307 C C . ASN A 1 166 ? 29.613 76.903 209.209 1.00 58.93 284 ASN A C 1
ATOM 1308 O O . ASN A 1 166 ? 30.078 78.045 209.249 1.00 59.97 284 ASN A O 1
ATOM 1313 N N . ARG A 1 167 ? 30.373 75.830 208.975 1.00 59.11 285 ARG A N 1
ATOM 1314 C CA . ARG A 1 167 ? 31.757 75.983 208.534 1.00 59.50 285 ARG A CA 1
ATOM 1315 C C . ARG A 1 167 ? 31.834 76.737 207.213 1.00 54.62 285 ARG A C 1
ATOM 1316 O O . ARG A 1 167 ? 32.863 77.339 206.903 1.00 50.90 285 ARG A O 1
ATOM 1324 N N . ILE A 1 168 ? 30.791 76.650 206.389 1.00 47.61 286 ILE A N 1
ATOM 1325 C CA . ILE A 1 168 ? 30.803 77.303 205.084 1.00 48.94 286 ILE A CA 1
ATOM 1326 C C . ILE A 1 168 ? 30.659 78.814 205.276 1.00 53.27 286 ILE A C 1
ATOM 1327 O O . ILE A 1 168 ? 29.651 79.295 205.811 1.00 50.73 286 ILE A O 1
ATOM 1332 N N . THR A 1 169 ? 31.664 79.580 204.836 1.00 48.58 287 THR A N 1
ATOM 1333 C CA . THR A 1 169 ? 31.586 81.035 204.916 1.00 51.11 287 THR A CA 1
ATOM 1334 C C . THR A 1 169 ? 31.750 81.728 203.572 1.00 52.31 287 THR A C 1
ATOM 1335 O O . THR A 1 169 ? 31.511 82.940 203.490 1.00 53.67 287 THR A O 1
ATOM 1339 N N . SER A 1 170 ? 32.179 81.012 202.535 1.00 48.22 288 SER A N 1
ATOM 1340 C CA . SER A 1 170 ? 32.478 81.596 201.238 1.00 47.75 288 SER A CA 1
ATOM 1341 C C . SER A 1 170 ? 31.635 80.947 200.151 1.00 42.26 288 SER A C 1
ATOM 1342 O O . SER A 1 170 ? 31.487 79.720 200.114 1.00 37.62 288 SER A O 1
ATOM 1345 N N . LEU A 1 171 ? 31.127 81.778 199.235 1.00 41.98 289 LEU A N 1
ATOM 1346 C CA . LEU A 1 171 ? 30.424 81.285 198.055 1.00 43.87 289 LEU A CA 1
ATOM 1347 C C . LEU A 1 171 ? 31.295 80.386 197.181 1.00 45.17 289 LEU A C 1
ATOM 1348 O O . LEU A 1 171 ? 30.754 79.646 196.351 1.00 49.60 289 LEU A O 1
ATOM 1353 N N . LEU A 1 172 ? 32.617 80.429 197.346 1.00 49.52 290 LEU A N 1
ATOM 1354 C CA . LEU A 1 172 ? 33.552 79.660 196.527 1.00 52.10 290 LEU A CA 1
ATOM 1355 C C . LEU A 1 172 ? 34.140 78.443 197.239 1.00 51.42 290 LEU A C 1
ATOM 1356 O O . LEU A 1 172 ? 34.942 77.725 196.640 1.00 54.39 290 LEU A O 1
ATOM 1361 N N . ALA A 1 173 ? 33.762 78.188 198.487 1.00 46.91 291 ALA A N 1
ATOM 1362 C CA . ALA A 1 173 ? 34.208 76.984 199.172 1.00 49.49 291 ALA A CA 1
ATOM 1363 C C . ALA A 1 173 ? 33.718 75.733 198.440 1.00 44.08 291 ALA A C 1
ATOM 1364 O O . ALA A 1 173 ? 32.673 75.733 197.786 1.00 39.45 291 ALA A O 1
ATOM 1366 N N . TYR A 1 174 ? 34.496 74.663 198.546 1.00 48.49 292 TYR A N 1
ATOM 1367 C CA . TYR A 1 174 ? 34.175 73.419 197.853 1.00 47.76 292 TYR A CA 1
ATOM 1368 C C . TYR A 1 174 ? 32.776 72.929 198.216 1.00 45.67 292 TYR A C 1
ATOM 1369 O O . TYR A 1 174 ? 32.478 72.692 199.389 1.00 48.49 292 TYR A O 1
ATOM 1378 N N . ARG A 1 175 ? 31.922 72.774 197.202 1.00 44.56 293 ARG A N 1
ATOM 1379 C CA . ARG A 1 175 ? 30.577 72.218 197.365 1.00 43.21 293 ARG A CA 1
ATOM 1380 C C . ARG A 1 175 ? 29.730 73.035 198.332 1.00 39.20 293 ARG A C 1
ATOM 1381 O O . ARG A 1 175 ? 28.839 72.498 198.992 1.00 38.94 293 ARG A O 1
ATOM 1389 N N . ALA A 1 176 ? 30.006 74.340 198.413 1.00 37.56 294 ALA A N 1
ATOM 1390 C CA . ALA A 1 176 ? 29.226 75.224 199.271 1.00 35.63 294 ALA A CA 1
ATOM 1391 C C . ALA A 1 176 ? 27.740 75.141 198.942 1.00 33.20 294 ALA A C 1
ATOM 1392 O O . ALA A 1 176 ? 26.894 75.143 199.838 1.00 31.84 294 ALA A O 1
ATOM 1394 N N . TYR A 1 177 ? 27.412 75.062 197.656 1.00 32.62 295 TYR A N 1
ATOM 1395 C CA . TYR A 1 177 ? 26.022 75.014 197.236 1.00 38.40 295 TYR A CA 1
ATOM 1396 C C . TYR A 1 177 ? 25.309 73.780 197.792 1.00 36.20 295 TYR A C 1
ATOM 1397 O O . TYR A 1 177 ? 24.235 73.892 198.392 1.00 34.78 295 TYR A O 1
ATOM 1406 N N . GLU A 1 178 ? 25.887 72.588 197.589 1.00 34.26 296 GLU A N 1
ATOM 1407 C CA . GLU A 1 178 ? 25.264 71.353 198.068 1.00 38.39 296 GLU A CA 1
ATOM 1408 C C . GLU A 1 178 ? 25.291 71.238 199.589 1.00 38.37 296 GLU A C 1
ATOM 1409 O O . GLU A 1 178 ? 24.378 70.643 200.179 1.00 40.16 296 GLU A O 1
ATOM 1415 N N . LEU A 1 179 ? 26.331 71.760 200.244 1.00 35.32 297 LEU A N 1
ATOM 1416 C CA . LEU A 1 179 ? 26.402 71.616 201.693 1.00 37.03 297 LEU A CA 1
ATOM 1417 C C . LEU A 1 179 ? 25.488 72.585 202.439 1.00 37.78 297 LEU A C 1
ATOM 1418 O O . LEU A 1 179 ? 25.270 72.395 203.641 1.00 36.40 297 LEU A O 1
ATOM 1423 N N . THR A 1 180 ? 24.953 73.618 201.778 1.00 36.81 298 THR A N 1
ATOM 1424 C CA . THR A 1 180 ? 24.065 74.580 202.422 1.00 31.02 298 THR A CA 1
ATOM 1425 C C . THR A 1 180 ? 22.616 74.400 201.976 1.00 35.78 298 THR A C 1
ATOM 1426 O O . THR A 1 180 ? 21.875 75.377 201.831 1.00 36.08 298 THR A O 1
ATOM 1430 N N . GLN A 1 181 ? 22.216 73.163 201.711 1.00 35.21 299 GLN A N 1
ATOM 1431 C CA . GLN A 1 181 ? 20.849 72.866 201.323 1.00 37.19 299 GLN A CA 1
ATOM 1432 C C . GLN A 1 181 ? 20.021 72.432 202.519 1.00 35.09 299 GLN A C 1
ATOM 1433 O O . GLN A 1 181 ? 20.539 71.977 203.544 1.00 32.71 299 GLN A O 1
ATOM 1439 N N . TYR A 1 182 ? 18.714 72.605 202.371 1.00 35.89 300 TYR A N 1
ATOM 1440 C CA . TYR A 1 182 ? 17.707 71.972 203.208 1.00 38.77 300 TYR A CA 1
ATOM 1441 C C . TYR A 1 182 ? 17.071 70.846 202.400 1.00 38.38 300 TYR A C 1
ATOM 1442 O O . TYR A 1 182 ? 16.831 71.001 201.201 1.00 38.02 300 TYR A O 1
ATOM 1451 N N . TYR A 1 183 ? 16.780 69.725 203.047 1.00 40.64 301 TYR A N 1
ATOM 1452 C CA . TYR A 1 183 ? 16.182 68.559 202.389 1.00 36.27 301 TYR A CA 1
ATOM 1453 C C . TYR A 1 183 ? 14.889 68.208 203.113 1.00 36.54 301 TYR A C 1
ATOM 1454 O O . TYR A 1 183 ? 14.927 67.638 204.205 1.00 36.28 301 TYR A O 1
ATOM 1463 N N . PHE A 1 184 ? 13.757 68.579 202.519 1.00 33.04 302 PHE A N 1
ATOM 1464 C CA . PHE A 1 184 ? 12.443 68.407 203.116 1.00 35.16 302 PHE A CA 1
ATOM 1465 C C . PHE A 1 184 ? 11.754 67.163 202.567 1.00 37.21 302 PHE A C 1
ATOM 1466 O O . PHE A 1 184 ? 11.819 66.872 201.372 1.00 37.71 302 PHE A O 1
ATOM 1474 N N . TYR A 1 185 ? 11.082 66.436 203.442 1.00 39.14 303 TYR A N 1
ATOM 1475 C CA . TYR A 1 185 ? 10.393 65.229 203.027 1.00 39.81 303 TYR A CA 1
ATOM 1476 C C . TYR A 1 185 ? 9.244 65.010 203.989 1.00 39.05 303 TYR A C 1
ATOM 1477 O O . TYR A 1 185 ? 9.173 65.625 205.058 1.00 35.27 303 TYR A O 1
ATOM 1486 N N . GLU A 1 186 ? 8.361 64.091 203.620 1.00 39.37 304 GLU A N 1
ATOM 1487 C CA . GLU A 1 186 ? 7.246 63.770 204.494 1.00 44.70 304 GLU A CA 1
ATOM 1488 C C . GLU A 1 186 ? 6.774 62.364 204.179 1.00 46.79 304 GLU A C 1
ATOM 1489 O O . GLU A 1 186 ? 6.491 62.046 203.019 1.00 43.09 304 GLU A O 1
ATOM 1495 N N . TYR A 1 187 ? 6.695 61.525 205.205 1.00 39.07 305 TYR A N 1
ATOM 1496 C CA . TYR A 1 187 ? 6.138 60.206 205.014 1.00 48.25 305 TYR A CA 1
ATOM 1497 C C . TYR A 1 187 ? 4.620 60.312 205.068 1.00 57.81 305 TYR A C 1
ATOM 1498 O O . TYR A 1 187 ? 4.063 60.956 205.965 1.00 56.47 305 TYR A O 1
ATOM 1507 N N . GLY A 1 188 ? 3.955 59.677 204.116 1.00 47.83 306 GLY A N 1
ATOM 1508 C CA . GLY A 1 188 ? 2.539 59.416 204.213 1.00 65.22 306 GLY A CA 1
ATOM 1509 C C . GLY A 1 188 ? 2.396 58.137 204.988 1.00 70.37 306 GLY A C 1
ATOM 1510 O O . GLY A 1 188 ? 3.299 57.738 205.741 1.00 71.16 306 GLY A O 1
ATOM 1511 N N . PHE A 1 189 ? 1.281 57.452 204.810 1.00 80.90 307 PHE A N 1
ATOM 1512 C CA . PHE A 1 189 ? 1.144 56.137 205.423 1.00 91.09 307 PHE A CA 1
ATOM 1513 C C . PHE A 1 189 ? 1.483 55.098 204.362 1.00 96.66 307 PHE A C 1
ATOM 1514 O O . PHE A 1 189 ? 0.706 54.869 203.431 1.00 101.16 307 PHE A O 1
ATOM 1522 N N . ASP A 1 190 ? 2.660 54.484 204.513 1.00 96.93 308 ASP A N 1
ATOM 1523 C CA . ASP A 1 190 ? 3.296 53.443 203.690 1.00 96.98 308 ASP A CA 1
ATOM 1524 C C . ASP A 1 190 ? 4.069 54.005 202.497 1.00 87.26 308 ASP A C 1
ATOM 1525 O O . ASP A 1 190 ? 4.672 53.219 201.756 1.00 87.36 308 ASP A O 1
ATOM 1530 N N . GLU A 1 191 ? 4.082 55.317 202.280 1.00 79.31 309 GLU A N 1
ATOM 1531 C CA . GLU A 1 191 ? 4.754 55.874 201.116 1.00 72.87 309 GLU A CA 1
ATOM 1532 C C . GLU A 1 191 ? 5.258 57.267 201.450 1.00 63.98 309 GLU A C 1
ATOM 1533 O O . GLU A 1 191 ? 4.666 57.970 202.271 1.00 59.98 309 GLU A O 1
ATOM 1539 N N . LEU A 1 192 ? 6.349 57.665 200.808 1.00 57.35 310 LEU A N 1
ATOM 1540 C CA . LEU A 1 192 ? 6.796 59.039 200.925 1.00 53.68 310 LEU A CA 1
ATOM 1541 C C . LEU A 1 192 ? 5.881 59.915 200.084 1.00 51.97 310 LEU A C 1
ATOM 1542 O O . LEU A 1 192 ? 5.491 59.544 198.973 1.00 52.40 310 LEU A O 1
ATOM 1547 N N . ARG A 1 193 ? 5.518 61.070 200.623 1.00 49.73 311 ARG A N 1
ATOM 1548 C CA . ARG A 1 193 ? 4.698 62.001 199.862 1.00 51.47 311 ARG A CA 1
ATOM 1549 C C . ARG A 1 193 ? 5.528 62.606 198.739 1.00 48.48 311 ARG A C 1
ATOM 1550 O O . ARG A 1 193 ? 6.730 62.834 198.895 1.00 43.05 311 ARG A O 1
ATOM 1558 N N . ARG A 1 194 ? 4.906 62.825 197.583 1.00 48.73 312 ARG A N 1
ATOM 1559 C CA . ARG A 1 194 ? 5.679 63.456 196.527 1.00 43.11 312 ARG A CA 1
ATOM 1560 C C . ARG A 1 194 ? 5.800 64.960 196.730 1.00 43.27 312 ARG A C 1
ATOM 1561 O O . ARG A 1 194 ? 6.667 65.589 196.115 1.00 42.91 312 ARG A O 1
ATOM 1569 N N . ARG A 1 195 ? 4.963 65.554 197.588 1.00 40.26 313 ARG A N 1
ATOM 1570 C CA . ARG A 1 195 ? 5.049 66.976 197.899 1.00 42.87 313 ARG A CA 1
ATOM 1571 C C . ARG A 1 195 ? 4.984 67.166 199.413 1.00 41.38 313 ARG A C 1
ATOM 1572 O O . ARG A 1 195 ? 3.907 67.030 200.010 1.00 42.35 313 ARG A O 1
ATOM 1580 N N . PRO A 1 196 ? 6.110 67.474 200.058 1.00 39.40 314 PRO A N 1
ATOM 1581 C CA . PRO A 1 196 ? 6.065 67.776 201.494 1.00 37.27 314 PRO A CA 1
ATOM 1582 C C . PRO A 1 196 ? 5.244 69.027 201.726 1.00 36.73 314 PRO A C 1
ATOM 1583 O O . PRO A 1 196 ? 5.357 69.997 200.977 1.00 38.75 314 PRO A O 1
ATOM 1587 N N . ARG A 1 197 ? 4.402 69.000 202.758 1.00 37.57 315 ARG A N 1
ATOM 1588 C CA . ARG A 1 197 ? 3.477 70.107 202.969 1.00 38.18 315 ARG A CA 1
ATOM 1589 C C . ARG A 1 197 ? 4.029 71.228 203.843 1.00 42.22 315 ARG A C 1
ATOM 1590 O O . ARG A 1 197 ? 3.415 72.308 203.884 1.00 44.68 315 ARG A O 1
ATOM 1598 N N . HIS A 1 198 ? 5.169 71.027 204.510 1.00 35.78 316 HIS A N 1
ATOM 1599 C CA . HIS A 1 198 ? 5.782 72.086 205.304 1.00 38.60 316 HIS A CA 1
ATOM 1600 C C . HIS A 1 198 ? 6.742 72.945 204.478 1.00 35.56 316 HIS A C 1
ATOM 1601 O O . HIS A 1 198 ? 7.593 73.641 205.036 1.00 37.92 316 HIS A O 1
ATOM 1608 N N . VAL A 1 199 ? 6.575 72.927 203.162 1.00 35.07 317 VAL A N 1
ATOM 1609 C CA . VAL A 1 199 ? 7.223 73.804 202.202 1.00 35.08 317 VAL A CA 1
ATOM 1610 C C . VAL A 1 199 ? 6.122 74.449 201.374 1.00 40.40 317 VAL A C 1
ATOM 1611 O O . VAL A 1 199 ? 5.275 73.744 200.814 1.00 45.09 317 VAL A O 1
ATOM 1615 N N . CYS A 1 200 ? 6.110 75.786 201.319 1.00 35.00 318 CYS A N 1
ATOM 1616 C CA . CYS A 1 200 ? 5.035 76.498 200.625 1.00 37.47 318 CYS A CA 1
ATOM 1617 C C . CYS A 1 200 ? 5.577 77.722 199.894 1.00 39.59 318 CYS A C 1
ATOM 1618 O O . CYS A 1 200 ? 6.255 78.558 200.515 1.00 39.45 318 CYS A O 1
ATOM 1621 N N . PRO A 1 201 ? 5.314 77.866 198.597 1.00 41.31 319 PRO A N 1
ATOM 1622 C CA . PRO A 1 201 ? 5.768 79.068 197.882 1.00 40.06 319 PRO A CA 1
ATOM 1623 C C . PRO A 1 201 ? 5.119 80.326 198.446 1.00 42.69 319 PRO A C 1
ATOM 1624 O O . PRO A 1 201 ? 3.911 80.368 198.705 1.00 38.24 319 PRO A O 1
ATOM 1628 N N . TYR A 1 202 ? 5.944 81.345 198.657 1.00 38.72 320 TYR A N 1
ATOM 1629 C CA . TYR A 1 202 ? 5.574 82.599 199.299 1.00 38.56 320 TYR A CA 1
ATOM 1630 C C . TYR A 1 202 ? 5.763 83.817 198.406 1.00 36.00 320 TYR A C 1
ATOM 1631 O O . TYR A 1 202 ? 4.905 84.707 198.393 1.00 39.84 320 TYR A O 1
ATOM 1640 N N . ALA A 1 203 ? 6.852 83.876 197.636 1.00 33.31 321 ALA A N 1
ATOM 1641 C CA . ALA A 1 203 ? 7.106 85.025 196.777 1.00 37.85 321 ALA A CA 1
ATOM 1642 C C . ALA A 1 203 ? 8.016 84.602 195.636 1.00 39.97 321 ALA A C 1
ATOM 1643 O O . ALA A 1 203 ? 8.714 83.591 195.718 1.00 43.10 321 ALA A O 1
ATOM 1645 N N . VAL A 1 204 ? 8.001 85.400 194.568 1.00 37.80 322 VAL A N 1
ATOM 1646 C CA . VAL A 1 204 ? 8.878 85.214 193.416 1.00 35.81 322 VAL A CA 1
ATOM 1647 C C . VAL A 1 204 ? 9.509 86.556 193.072 1.00 38.95 322 VAL A C 1
ATOM 1648 O O . VAL A 1 204 ? 8.818 87.581 193.038 1.00 41.12 322 VAL A O 1
ATOM 1652 N N . VAL A 1 205 ? 10.816 86.548 192.829 1.00 35.15 323 VAL A N 1
ATOM 1653 C CA . VAL A 1 205 ? 11.541 87.728 192.384 1.00 37.03 323 VAL A CA 1
ATOM 1654 C C . VAL A 1 205 ? 12.321 87.365 191.133 1.00 39.54 323 VAL A C 1
ATOM 1655 O O . VAL A 1 205 ? 12.727 86.215 190.934 1.00 46.98 323 VAL A O 1
ATOM 1659 N N . SER A 1 206 ? 12.513 88.355 190.277 1.00 39.13 324 SER A N 1
ATOM 1660 C CA . SER A 1 206 ? 13.411 88.253 189.141 1.00 43.20 324 SER A CA 1
ATOM 1661 C C . SER A 1 206 ? 14.630 89.119 189.437 1.00 40.14 324 SER A C 1
ATOM 1662 O O . SER A 1 206 ? 14.495 90.225 189.964 1.00 44.55 324 SER A O 1
ATOM 1665 N N . PHE A 1 207 ? 15.821 88.619 189.123 1.00 42.73 325 PHE A N 1
ATOM 1666 C CA . PHE A 1 207 ? 17.042 89.360 189.400 1.00 43.52 325 PHE A CA 1
ATOM 1667 C C . PHE A 1 207 ? 17.888 89.496 188.142 1.00 42.45 325 PHE A C 1
ATOM 1668 O O . PHE A 1 207 ? 17.778 88.716 187.195 1.00 43.51 325 PHE A O 1
ATOM 1676 N N . THR A 1 208 ? 18.765 90.487 188.161 1.00 40.68 326 THR A N 1
ATOM 1677 C CA . THR A 1 208 ? 19.924 90.484 187.288 1.00 45.71 326 THR A CA 1
ATOM 1678 C C . THR A 1 208 ? 21.156 90.488 188.176 1.00 44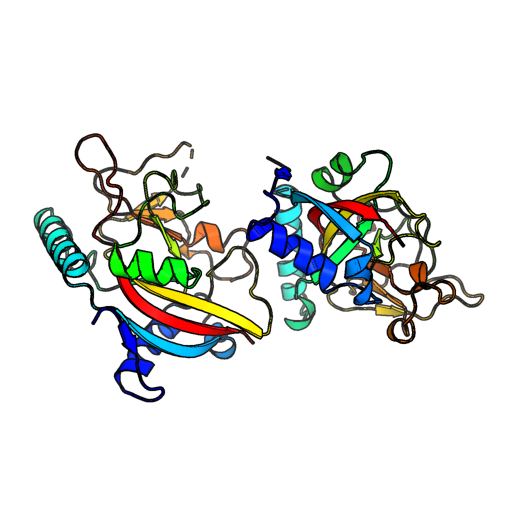.76 326 THR A C 1
ATOM 1679 O O . THR A 1 208 ? 21.116 90.980 189.309 1.00 44.65 326 THR A O 1
ATOM 1683 N N . TYR A 1 209 ? 22.220 89.866 187.685 1.00 46.86 327 TYR A N 1
ATOM 1684 C CA . TYR A 1 209 ? 23.456 89.695 188.434 1.00 55.17 327 TYR A CA 1
ATOM 1685 C C . TYR A 1 209 ? 24.609 90.400 187.716 1.00 53.76 327 TYR A C 1
ATOM 1686 O O . TYR A 1 209 ? 24.815 90.195 186.515 1.00 56.10 327 TYR A O 1
ATOM 1695 N N . LYS A 1 210 ? 25.348 91.225 188.471 1.00 56.67 328 LYS A N 1
ATOM 1696 C CA . LYS A 1 210 ? 26.579 91.941 188.111 1.00 71.56 328 LYS A CA 1
ATOM 1697 C C . LYS A 1 210 ? 27.627 91.571 189.157 1.00 75.78 328 LYS A C 1
ATOM 1698 O O . LYS A 1 210 ? 27.409 91.833 190.343 1.00 78.80 328 LYS A O 1
ATOM 1704 N N . ASP A 1 211 ? 28.758 90.979 188.769 1.00 79.64 329 ASP A N 1
ATOM 1705 C CA . ASP A 1 211 ? 29.739 90.639 189.827 1.00 81.77 329 ASP A CA 1
ATOM 1706 C C . ASP A 1 211 ? 30.538 91.848 190.356 1.00 79.00 329 ASP A C 1
ATOM 1707 O O . ASP A 1 211 ? 30.408 92.977 189.879 1.00 75.52 329 ASP A O 1
ATOM 1712 N N . ALA B 1 2 ? -4.280 118.545 222.755 1.00 68.86 111 ALA B N 1
ATOM 1713 C CA . ALA B 1 2 ? -3.209 117.554 222.690 1.00 70.22 111 ALA B CA 1
ATOM 1714 C C . ALA B 1 2 ? -3.763 116.186 222.295 1.00 65.76 111 ALA B C 1
ATOM 1715 O O . ALA B 1 2 ? -4.403 115.508 223.099 1.00 68.46 111 ALA B O 1
ATOM 1717 N N . LEU B 1 3 ? -3.497 115.793 221.047 1.00 58.99 112 LEU B N 1
ATOM 1718 C CA . LEU B 1 3 ? -4.062 114.561 220.502 1.00 59.84 112 LEU B CA 1
ATOM 1719 C C . LEU B 1 3 ? -3.545 113.326 221.235 1.00 58.60 112 LEU B C 1
ATOM 1720 O O . LEU B 1 3 ? -4.303 112.378 221.482 1.00 60.28 112 LEU B O 1
ATOM 1725 N N . PHE B 1 4 ? -2.260 113.302 221.568 1.00 58.38 113 PHE B N 1
ATOM 1726 C CA . PHE B 1 4 ? -1.637 112.158 222.223 1.00 59.10 113 PHE B CA 1
ATOM 1727 C C . PHE B 1 4 ? -1.189 112.543 223.624 1.00 61.25 113 PHE B C 1
ATOM 1728 O O . PHE B 1 4 ? -0.560 113.590 223.810 1.00 64.15 113 PHE B O 1
ATOM 1736 N N . GLN B 1 5 ? -1.507 111.700 224.605 1.00 59.27 114 GLN B N 1
ATOM 1737 C CA . GLN B 1 5 ? -0.993 111.874 225.964 1.00 59.42 114 GLN B CA 1
ATOM 1738 C C . GLN B 1 5 ? -0.117 110.676 226.313 1.00 57.24 114 GLN B C 1
ATOM 1739 O O . GLN B 1 5 ? -0.637 109.584 226.607 1.00 56.52 114 GLN B O 1
ATOM 1745 N N . PRO B 1 6 ? 1.207 110.832 226.310 1.00 57.83 115 PRO B N 1
ATOM 1746 C CA . PRO B 1 6 ? 2.090 109.706 226.646 1.00 58.91 115 PRO B CA 1
ATOM 1747 C C . PRO B 1 6 ? 1.882 109.254 228.085 1.00 61.92 115 PRO B C 1
ATOM 1748 O O . PRO B 1 6 ? 1.714 110.071 228.990 1.00 67.66 115 PRO B O 1
ATOM 1752 N N . LEU B 1 7 ? 1.908 107.942 228.297 1.00 61.25 116 LEU B N 1
ATOM 1753 C CA . LEU B 1 7 ? 1.699 107.367 229.619 1.00 63.22 116 LEU B CA 1
ATOM 1754 C C . LEU B 1 7 ? 3.008 106.816 230.166 1.00 68.58 116 LEU B C 1
ATOM 1755 O O . LEU B 1 7 ? 3.825 106.259 229.424 1.00 69.60 116 LEU B O 1
ATOM 1760 N N . THR B 1 8 ? 3.207 106.996 231.460 1.00 71.05 117 THR B N 1
ATOM 1761 C CA . THR B 1 8 ? 4.423 106.540 232.114 1.00 72.90 117 THR B CA 1
ATOM 1762 C C . THR B 1 8 ? 4.304 105.063 232.465 1.00 73.74 117 THR B C 1
ATOM 1763 O O . THR B 1 8 ? 3.297 104.654 233.051 1.00 75.06 117 THR B O 1
ATOM 1767 N N . PRO B 1 9 ? 5.284 104.238 232.104 1.00 73.33 118 PRO B N 1
ATOM 1768 C CA . PRO B 1 9 ? 5.228 102.819 232.481 1.00 74.36 118 PRO B CA 1
ATOM 1769 C C . PRO B 1 9 ? 5.141 102.662 233.993 1.00 81.36 118 PRO B C 1
ATOM 1770 O O . PRO B 1 9 ? 5.883 103.298 234.746 1.00 85.42 118 PRO B O 1
ATOM 1774 N N . GLY B 1 10 ? 4.226 101.800 234.435 1.00 84.32 119 GLY B N 1
ATOM 1775 C CA . GLY B 1 10 ? 3.986 101.580 235.846 1.00 87.46 119 GLY B CA 1
ATOM 1776 C C . GLY B 1 10 ? 2.891 102.434 236.450 1.00 88.18 119 GLY B C 1
ATOM 1777 O O . GLY B 1 10 ? 2.447 102.142 237.568 1.00 90.50 119 GLY B O 1
ATOM 1778 N N . SER B 1 11 ? 2.442 103.471 235.746 1.00 87.47 120 SER B N 1
ATOM 1779 C CA . SER B 1 11 ? 1.385 104.363 236.201 1.00 89.51 120 SER B CA 1
ATOM 1780 C C . SER B 1 11 ? 0.010 103.703 236.105 1.00 88.10 120 SER B C 1
ATOM 1781 O O . SER B 1 11 ? -0.199 102.725 235.390 1.00 85.56 120 SER B O 1
ATOM 1784 N N . ARG B 1 12 ? -0.951 104.305 236.801 1.00 91.88 121 ARG B N 1
ATOM 1785 C CA . ARG B 1 12 ? -2.328 103.824 236.789 1.00 93.40 121 ARG B CA 1
ATOM 1786 C C . ARG B 1 12 ? -2.873 103.698 235.368 1.00 86.13 121 ARG B C 1
ATOM 1787 O O . ARG B 1 12 ? -3.445 102.666 234.999 1.00 84.29 121 ARG B O 1
ATOM 1795 N N . GLU B 1 13 ? -2.687 104.737 234.552 1.00 83.25 122 GLU B N 1
ATOM 1796 C CA . GLU B 1 13 ? -3.244 104.745 233.206 1.00 78.46 122 GLU B CA 1
ATOM 1797 C C . GLU B 1 13 ? -2.558 103.722 232.311 1.00 68.85 122 GLU B C 1
ATOM 1798 O O . GLU B 1 13 ? -3.209 103.097 231.466 1.00 62.05 122 GLU B O 1
ATOM 1804 N N . PHE B 1 14 ? -1.241 103.550 232.473 1.00 69.77 123 PHE B N 1
ATOM 1805 C CA . PHE B 1 14 ? -0.488 102.655 231.596 1.00 66.57 123 PHE B CA 1
ATOM 1806 C C . PHE B 1 14 ? -0.962 101.210 231.721 1.00 67.92 123 PHE B C 1
ATOM 1807 O O . PHE B 1 14 ? -1.191 100.537 230.710 1.00 65.28 123 PHE B O 1
ATOM 1815 N N . GLU B 1 15 ? -1.135 100.716 232.948 1.00 75.72 124 GLU B N 1
ATOM 1816 C CA . GLU B 1 15 ? -1.584 99.337 233.110 1.00 81.41 124 GLU B CA 1
ATOM 1817 C C . GLU B 1 15 ? -3.079 99.177 232.872 1.00 76.86 124 GLU B C 1
ATOM 1818 O O . GLU B 1 15 ? -3.533 98.050 232.658 1.00 74.10 124 GLU B O 1
ATOM 1824 N N . ASP B 1 16 ? -3.852 100.266 232.900 1.00 77.91 125 ASP B N 1
ATOM 1825 C CA . ASP B 1 16 ? -5.225 100.195 232.406 1.00 78.71 125 ASP B CA 1
ATOM 1826 C C . ASP B 1 16 ? -5.241 99.772 230.947 1.00 71.43 125 ASP B C 1
ATOM 1827 O O . ASP B 1 16 ? -5.974 98.857 230.558 1.00 70.13 125 ASP B O 1
ATOM 1832 N N . VAL B 1 17 ? -4.415 100.427 230.125 1.00 67.74 126 VAL B N 1
ATOM 1833 C CA . VAL B 1 17 ? -4.345 100.110 228.703 1.00 62.86 126 VAL B CA 1
ATOM 1834 C C . VAL B 1 17 ? -3.803 98.699 228.495 1.00 61.37 126 VAL B C 1
ATOM 1835 O O . VAL B 1 17 ? -4.318 97.935 227.670 1.00 57.33 126 VAL B O 1
ATOM 1839 N N . VAL B 1 18 ? -2.765 98.333 229.251 1.00 61.57 127 VAL B N 1
ATOM 1840 C CA . VAL B 1 18 ? -2.199 96.989 229.142 1.00 60.52 127 VAL B CA 1
ATOM 1841 C C . VAL B 1 18 ? -3.240 95.934 229.491 1.00 63.83 127 VAL B C 1
ATOM 1842 O O . VAL B 1 18 ? -3.302 94.865 228.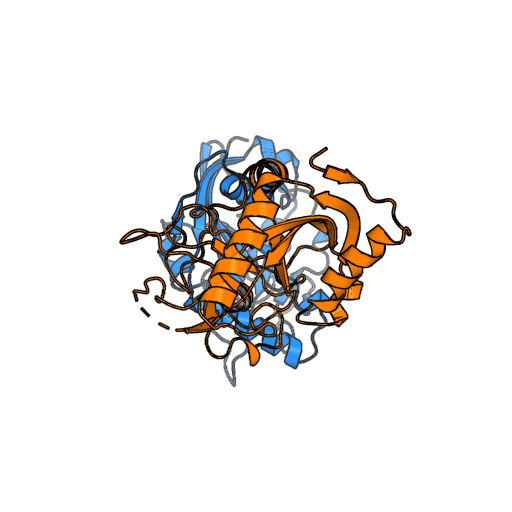866 1.00 63.75 127 VAL B O 1
ATOM 1846 N N . ASN B 1 19 ? -4.094 96.216 230.474 1.00 67.11 128 ASN B N 1
ATOM 1847 C CA . ASN B 1 19 ? -5.099 95.228 230.842 1.00 68.94 128 ASN B CA 1
ATOM 1848 C C . ASN B 1 19 ? -6.151 95.061 229.753 1.00 67.22 128 ASN B C 1
ATOM 1849 O O . ASN B 1 19 ? -6.719 93.973 229.613 1.00 70.49 128 ASN B O 1
ATOM 1854 N N . ILE B 1 20 ? -6.424 96.115 228.976 1.00 62.10 129 ILE B N 1
ATOM 1855 C CA . ILE B 1 20 ? -7.297 95.962 227.815 1.00 56.75 129 ILE B CA 1
ATOM 1856 C C . ILE B 1 20 ? -6.690 94.981 226.822 1.00 55.35 129 ILE B C 1
ATOM 1857 O O . ILE B 1 20 ? -7.390 94.135 226.251 1.00 53.48 129 ILE B O 1
ATOM 1862 N N . LEU B 1 21 ? -5.380 95.085 226.592 1.00 52.58 130 LEU B N 1
ATOM 1863 C CA . LEU B 1 21 ? -4.708 94.153 225.695 1.00 52.27 130 LEU B CA 1
ATOM 1864 C C . LEU B 1 21 ? -4.700 92.745 226.277 1.00 53.09 130 LEU B C 1
ATOM 1865 O O . LEU B 1 21 ? -4.986 91.773 225.571 1.00 51.07 130 LEU B O 1
ATOM 1870 N N . HIS B 1 22 ? -4.348 92.619 227.560 1.00 55.51 131 HIS B N 1
ATOM 1871 C CA . HIS B 1 22 ? -4.303 91.312 228.206 1.00 60.55 131 HIS B CA 1
ATOM 1872 C C . HIS B 1 22 ? -5.670 90.642 228.232 1.00 65.40 131 HIS B C 1
ATOM 1873 O O . HIS B 1 22 ? -5.757 89.412 228.148 1.00 70.56 131 HIS B O 1
ATOM 1880 N N . SER B 1 23 ? -6.745 91.423 228.342 1.00 64.77 132 SER B N 1
ATOM 1881 C CA . SER B 1 23 ? -8.079 90.845 228.439 1.00 65.76 132 SER B CA 1
ATOM 1882 C C . SER B 1 23 ? -8.633 90.434 227.089 1.00 62.36 132 SER B C 1
ATOM 1883 O O . SER B 1 23 ? -9.720 89.847 227.033 1.00 63.24 132 SER B O 1
ATOM 1886 N N . SER B 1 24 ? -7.908 90.717 226.009 1.00 57.22 133 SER B N 1
ATOM 1887 C CA . SER B 1 24 ? -8.424 90.530 224.663 1.00 57.76 133 SER B CA 1
ATOM 1888 C C . SER B 1 24 ? -7.600 89.530 223.866 1.00 58.39 133 SER B C 1
ATOM 1889 O O . SER B 1 24 ? -7.663 89.524 222.633 1.00 61.50 133 SER B O 1
ATOM 1892 N N . TYR B 1 25 ? -6.832 88.680 224.541 1.00 56.59 134 TYR B N 1
ATOM 1893 C CA . TYR B 1 25 ? -6.056 87.669 223.843 1.00 55.38 134 TYR B CA 1
ATOM 1894 C C . TYR B 1 25 ? -6.945 86.499 223.460 1.00 54.63 134 TYR B C 1
ATOM 1895 O O . TYR B 1 25 ? -7.848 86.116 224.209 1.00 57.75 134 TYR B O 1
ATOM 1904 N N . LEU B 1 26 ? -6.675 85.916 222.291 1.00 54.52 135 LEU B N 1
ATOM 1905 C CA . LEU B 1 26 ? -7.336 84.661 221.955 1.00 56.94 135 LEU B CA 1
ATOM 1906 C C . LEU B 1 26 ? -6.715 83.503 222.722 1.00 61.32 135 LEU B C 1
ATOM 1907 O O . LEU B 1 26 ? -7.430 82.618 223.205 1.00 63.71 135 LEU B O 1
ATOM 1912 N N . GLU B 1 27 ? -5.393 83.524 222.882 1.00 60.61 136 GLU B N 1
ATOM 1913 C CA . GLU B 1 27 ? -4.666 82.557 223.699 1.00 67.10 136 GLU B CA 1
ATOM 1914 C C . GLU B 1 27 ? -4.059 83.272 224.896 1.00 70.98 136 GLU B C 1
ATOM 1915 O O . GLU B 1 27 ? -3.202 84.151 224.713 1.00 68.20 136 GLU B O 1
ATOM 1921 N N . PRO B 1 28 ? -4.518 82.989 226.116 1.00 75.77 137 PRO B N 1
ATOM 1922 C CA . PRO B 1 28 ? -3.993 83.703 227.291 1.00 76.73 137 PRO B CA 1
ATOM 1923 C C . PRO B 1 28 ? -2.485 83.604 227.470 1.00 76.32 137 PRO B C 1
ATOM 1924 O O . PRO B 1 28 ? -1.908 84.486 228.118 1.00 75.73 137 PRO B O 1
ATOM 1928 N N . THR B 1 29 ? -1.822 82.581 226.913 1.00 75.94 138 THR B N 1
ATOM 1929 C CA . THR B 1 29 ? -0.369 82.499 227.042 1.00 73.64 138 THR B CA 1
ATOM 1930 C C . THR B 1 29 ? 0.350 83.573 226.240 1.00 68.46 138 THR B C 1
ATOM 1931 O O . THR B 1 29 ? 1.563 83.738 226.412 1.00 69.66 138 THR B O 1
ATOM 1935 N N . SER B 1 30 ? -0.367 84.313 225.391 1.00 60.93 139 SER B N 1
ATOM 1936 C CA . SER B 1 30 ? 0.219 85.427 224.661 1.00 57.21 139 SER B CA 1
ATOM 1937 C C . SER B 1 30 ? 0.707 86.546 225.569 1.00 60.21 139 SER B C 1
ATOM 1938 O O . SER B 1 30 ? 1.437 87.424 225.098 1.00 60.16 139 SER B O 1
ATOM 1941 N N . VAL B 1 31 ? 0.332 86.542 226.850 1.00 63.63 140 VAL B N 1
ATOM 1942 C CA . VAL B 1 31 ? 0.808 87.579 227.761 1.00 67.98 140 VAL B CA 1
ATOM 1943 C C . VAL B 1 31 ? 2.325 87.513 227.925 1.00 70.18 140 VAL B C 1
ATOM 1944 O O . VAL B 1 31 ? 2.973 88.533 228.186 1.00 72.21 140 VAL B O 1
ATOM 1948 N N . THR B 1 32 ? 2.922 86.332 227.744 1.00 69.07 141 THR B N 1
ATOM 1949 C CA . THR B 1 32 ? 4.369 86.203 227.871 1.00 69.42 141 THR B CA 1
ATOM 1950 C C . THR B 1 32 ? 5.133 86.661 226.631 1.00 68.06 141 THR B C 1
ATOM 1951 O O . THR B 1 32 ? 6.335 86.926 226.736 1.00 70.88 141 THR B O 1
ATOM 1955 N N . ASN B 1 33 ? 4.484 86.772 225.469 1.00 67.10 142 ASN B N 1
ATOM 1956 C CA . ASN B 1 33 ? 5.220 87.125 224.259 1.00 62.86 142 ASN B CA 1
ATOM 1957 C C . ASN B 1 33 ? 5.200 88.611 223.941 1.00 60.82 142 ASN B C 1
ATOM 1958 O O . ASN B 1 33 ? 6.003 89.057 223.117 1.00 62.57 142 ASN B O 1
ATOM 1963 N N . PHE B 1 34 ? 4.310 89.387 224.544 1.00 53.35 143 PHE B N 1
ATOM 1964 C CA . PHE B 1 34 ? 4.232 90.810 224.259 1.00 57.59 143 PHE B CA 1
ATOM 1965 C C . PHE B 1 34 ? 4.837 91.618 225.395 1.00 60.69 143 PHE B C 1
ATOM 1966 O O . PHE B 1 34 ? 4.478 91.429 226.562 1.00 64.34 143 PHE B O 1
ATOM 1974 N N . ASN B 1 35 ? 5.759 92.508 225.047 1.00 57.31 144 ASN B N 1
ATOM 1975 C CA . ASN B 1 35 ? 6.252 93.533 225.956 1.00 61.61 144 ASN B CA 1
ATOM 1976 C C . ASN B 1 35 ? 5.728 94.859 225.424 1.00 57.28 144 ASN B C 1
ATOM 1977 O O . ASN B 1 35 ? 6.142 95.309 224.352 1.00 55.23 144 ASN B O 1
ATOM 1982 N N . TYR B 1 36 ? 4.819 95.481 226.167 1.00 55.67 145 TYR B N 1
ATOM 1983 C CA . TYR B 1 36 ? 4.231 96.752 225.752 1.00 55.82 145 TYR B CA 1
ATOM 1984 C C . TYR B 1 36 ? 5.103 97.871 226.311 1.00 62.00 145 TYR B C 1
ATOM 1985 O O . TYR B 1 36 ? 5.052 98.183 227.502 1.00 66.92 145 TYR B O 1
ATOM 1994 N N . ARG B 1 37 ? 5.918 98.467 225.435 1.00 60.27 146 ARG B N 1
ATOM 1995 C CA . ARG B 1 37 ? 6.950 99.413 225.848 1.00 61.86 146 ARG B CA 1
ATOM 1996 C C . ARG B 1 37 ? 6.401 100.818 226.067 1.00 56.52 146 ARG B C 1
ATOM 1997 O O . ARG B 1 37 ? 6.746 101.472 227.057 1.00 57.56 146 ARG B O 1
ATOM 2005 N N . ARG B 1 38 ? 5.584 101.311 225.141 1.00 51.55 147 ARG B N 1
ATOM 2006 C CA . ARG B 1 38 ? 5.081 102.673 225.196 1.00 54.56 147 ARG B CA 1
ATOM 2007 C C . ARG B 1 38 ? 3.578 102.671 224.982 1.00 53.41 147 ARG B C 1
ATOM 2008 O O . ARG B 1 38 ? 3.027 101.777 224.338 1.00 57.01 147 ARG B O 1
ATOM 2016 N N . ALA B 1 39 ? 2.926 103.704 225.505 1.00 51.50 148 ALA B N 1
ATOM 2017 C CA . ALA B 1 39 ? 1.480 103.817 225.422 1.00 48.68 148 ALA B CA 1
ATOM 2018 C C . ALA B 1 39 ? 1.110 105.283 225.547 1.00 49.70 148 ALA B C 1
ATOM 2019 O O . ALA B 1 39 ? 1.699 106.011 226.350 1.00 49.06 148 ALA B O 1
ATOM 2021 N N . CYS B 1 40 ? 0.172 105.716 224.719 1.00 47.31 149 CYS B N 1
ATOM 2022 C CA . CYS B 1 40 ? -0.412 107.040 224.857 1.00 55.43 149 CYS B CA 1
ATOM 2023 C C . CYS B 1 40 ? -1.921 106.923 224.704 1.00 53.58 149 CYS B C 1
ATOM 2024 O O . CYS B 1 40 ? -2.411 106.109 223.917 1.00 49.27 149 CYS B O 1
ATOM 2027 N N . LEU B 1 41 ? -2.652 107.739 225.451 1.00 53.25 150 LEU B N 1
ATOM 2028 C CA . LEU B 1 41 ? -4.080 107.854 225.224 1.00 53.51 150 LEU B CA 1
ATOM 2029 C C . LEU B 1 41 ? -4.353 108.851 224.109 1.00 53.06 150 LEU B C 1
ATOM 2030 O O . LEU B 1 41 ? -3.588 109.794 223.889 1.00 54.94 150 LEU B O 1
ATOM 2035 N N . VAL B 1 42 ? -5.431 108.607 223.371 1.00 49.75 151 VAL B N 1
ATOM 2036 C CA . VAL B 1 42 ? -5.830 109.451 222.252 1.00 50.88 151 VAL B CA 1
ATOM 2037 C C . VAL B 1 42 ? -6.997 110.321 222.698 1.00 56.23 151 VAL B C 1
ATOM 2038 O O . VAL B 1 42 ? -7.953 109.829 223.312 1.00 54.28 151 VAL B O 1
ATOM 2042 N N . HIS B 1 43 ? -6.908 111.619 222.415 1.00 59.54 152 HIS B N 1
ATOM 2043 C CA . HIS B 1 43 ? -7.940 112.594 222.772 1.00 64.12 152 HIS B CA 1
ATOM 2044 C C . HIS B 1 43 ? -8.250 113.403 221.514 1.00 64.74 152 HIS B C 1
ATOM 2045 O O . HIS B 1 43 ? -7.550 114.369 221.196 1.00 64.59 152 HIS B O 1
ATOM 2052 N N . ASN B 1 44 ? -9.281 112.987 220.792 1.00 62.27 153 ASN B N 1
ATOM 2053 C CA . ASN B 1 44 ? -9.749 113.656 219.581 1.00 59.90 153 ASN B CA 1
ATOM 2054 C C . ASN B 1 44 ? -11.187 114.049 219.873 1.00 62.01 153 ASN B C 1
ATOM 2055 O O . ASN B 1 44 ? -12.068 113.188 219.917 1.00 64.98 153 ASN B O 1
ATOM 2060 N N . GLU B 1 45 ? -11.399 115.332 220.164 1.00 68.38 154 GLU B N 1
ATOM 2061 C CA . GLU B 1 45 ? -12.719 115.752 220.621 1.00 67.99 154 GLU B CA 1
ATOM 2062 C C . GLU B 1 45 ? -13.784 115.443 219.562 1.00 61.62 154 GLU B C 1
ATOM 2063 O O . GLU B 1 45 ? -14.839 114.897 219.879 1.00 57.03 154 GLU B O 1
ATOM 2069 N N . LEU B 1 46 ? -13.508 115.689 218.290 1.00 57.01 155 LEU B N 1
ATOM 2070 C CA . LEU B 1 46 ? -14.503 115.459 217.239 1.00 60.35 155 LEU B CA 1
ATOM 2071 C C . LEU B 1 46 ? -14.893 113.986 217.113 1.00 60.82 155 LEU B C 1
ATOM 2072 O O . LEU B 1 46 ? -16.072 113.647 216.957 1.00 59.96 155 LEU B O 1
ATOM 2077 N N . LEU B 1 47 ? -13.907 113.094 217.119 1.00 58.82 156 LEU B N 1
ATOM 2078 C CA . LEU B 1 47 ? -14.227 111.682 216.964 1.00 58.48 156 LEU B CA 1
ATOM 2079 C C . LEU B 1 47 ? -15.064 111.169 218.133 1.00 58.21 156 LEU B C 1
ATOM 2080 O O . LEU B 1 47 ? -15.926 110.299 217.956 1.00 52.56 156 LEU B O 1
ATOM 2085 N N . GLU B 1 48 ? -14.846 111.709 219.335 1.00 60.89 157 GLU B N 1
ATOM 2086 C CA . GLU B 1 48 ? -15.576 111.183 220.484 1.00 66.29 157 GLU B CA 1
ATOM 2087 C C . GLU B 1 48 ? -17.043 111.644 220.497 1.00 62.08 157 GLU B C 1
ATOM 2088 O O . GLU B 1 48 ? -17.933 110.835 220.800 1.00 61.13 157 GLU B O 1
ATOM 2094 N N . LYS B 1 49 ? -17.323 112.920 220.153 1.00 64.73 158 LYS B N 1
ATOM 2095 C CA . LYS B 1 49 ? -18.713 113.382 219.984 1.00 66.61 158 LYS B CA 1
ATOM 2096 C C . LYS B 1 49 ? -19.466 112.536 218.978 1.00 64.29 158 LYS B C 1
ATOM 2097 O O . LYS B 1 49 ? -20.594 112.114 219.244 1.00 57.47 158 LYS B O 1
ATOM 2103 N N . GLU B 1 50 ? -18.859 112.274 217.822 1.00 58.41 159 GLU B N 1
ATOM 2104 C CA . GLU B 1 50 ? -19.546 111.432 216.854 1.00 63.78 159 GLU B CA 1
ATOM 2105 C C . GLU B 1 50 ? -19.745 110.028 217.405 1.00 62.59 159 GLU B C 1
ATOM 2106 O O . GLU B 1 50 ? -20.745 109.375 217.083 1.00 60.67 159 GLU B O 1
ATOM 2112 N N . PHE B 1 51 ? -18.849 109.581 218.289 1.00 59.48 160 PHE B N 1
ATOM 2113 C CA . PHE B 1 51 ? -19.048 108.302 218.960 1.00 54.71 160 PHE B CA 1
ATOM 2114 C C . PHE B 1 51 ? -20.262 108.344 219.886 1.00 59.62 160 PHE B C 1
ATOM 2115 O O . PHE B 1 51 ? -21.146 107.488 219.787 1.00 56.79 160 PHE B O 1
ATOM 2123 N N . THR B 1 52 ? -20.341 109.340 220.783 1.00 64.59 161 THR B N 1
ATOM 2124 C CA . THR B 1 52 ? -21.498 109.405 221.679 1.00 69.24 161 THR B CA 1
ATOM 2125 C C . THR B 1 52 ? -22.777 109.681 220.904 1.00 63.63 161 THR B C 1
ATOM 2126 O O . THR B 1 52 ? -23.835 109.125 221.224 1.00 61.24 161 THR B O 1
ATOM 2130 N N . GLU B 1 53 ? -22.701 110.539 219.884 1.00 62.04 162 GLU B N 1
ATOM 2131 C CA . GLU B 1 53 ? -23.875 110.795 219.059 1.00 64.99 162 GLU B CA 1
ATOM 2132 C C . GLU B 1 53 ? -24.358 109.516 218.395 1.00 61.90 162 GLU B C 1
ATOM 2133 O O . GLU B 1 53 ? -25.560 109.223 218.403 1.00 61.98 162 GLU B O 1
ATOM 2139 N N . LYS B 1 54 ? -23.432 108.721 217.849 1.00 58.25 163 LYS B N 1
ATOM 2140 C CA . LYS B 1 54 ? -23.817 107.452 217.241 1.00 58.95 163 LYS B CA 1
ATOM 2141 C C . LYS B 1 54 ? -24.443 106.530 218.278 1.00 58.98 163 LYS B C 1
ATOM 2142 O O . LYS B 1 54 ? -25.434 105.846 217.997 1.00 58.05 163 LYS B O 1
ATOM 2148 N N . ARG B 1 55 ? -23.901 106.534 219.498 1.00 59.02 164 ARG B N 1
ATOM 2149 C CA . ARG B 1 55 ? -24.497 105.758 220.576 1.00 61.52 164 ARG B CA 1
ATOM 2150 C C . ARG B 1 55 ? -25.925 106.206 220.848 1.00 64.52 164 ARG B C 1
ATOM 2151 O O . ARG B 1 55 ? -26.817 105.374 221.057 1.00 61.49 164 ARG B O 1
ATOM 2159 N N . ARG B 1 56 ? -26.159 107.518 220.859 1.00 65.04 165 ARG B N 1
ATOM 2160 C CA . ARG B 1 56 ? -27.506 108.010 221.128 1.00 69.49 165 ARG B CA 1
ATOM 2161 C C . ARG B 1 56 ? -28.472 107.614 220.021 1.00 64.43 165 ARG B C 1
ATOM 2162 O O . ARG B 1 56 ? -29.622 107.264 220.298 1.00 66.55 165 ARG B O 1
ATOM 2170 N N . GLU B 1 57 ? -28.028 107.648 218.763 1.00 61.58 166 GLU B N 1
ATOM 2171 C CA . GLU B 1 57 ? -28.874 107.118 217.696 1.00 65.95 166 GLU B CA 1
ATOM 2172 C C . GLU B 1 57 ? -29.125 105.617 217.870 1.00 64.92 166 GLU B C 1
ATOM 2173 O O . GLU B 1 57 ? -30.222 105.134 217.562 1.00 64.59 166 GLU B O 1
ATOM 2179 N N . LEU B 1 58 ? -28.131 104.855 218.363 1.00 62.10 167 LEU B N 1
ATOM 2180 C CA . LEU B 1 58 ? -28.295 103.401 218.486 1.00 63.08 167 LEU B CA 1
ATOM 2181 C C . LEU B 1 58 ? -29.312 102.999 219.566 1.00 63.26 167 LEU B C 1
ATOM 2182 O O . LEU B 1 58 ? -30.227 102.213 219.293 1.00 61.06 167 LEU B O 1
ATOM 2187 N N . LYS B 1 59 ? -29.169 103.541 220.793 1.00 67.17 168 LYS B N 1
ATOM 2188 C CA . LYS B 1 59 ? -30.158 103.369 221.870 1.00 74.96 168 LYS B CA 1
ATOM 2189 C C . LYS B 1 59 ? -31.482 104.015 221.516 1.00 75.31 168 LYS B C 1
ATOM 2190 O O . LYS B 1 59 ? -32.537 103.543 221.954 1.00 76.66 168 LYS B O 1
ATOM 2196 N N . PHE B 1 60 ? -31.454 105.067 220.699 1.00 68.34 169 PHE B N 1
ATOM 2197 C CA . PHE B 1 60 ? -32.707 105.658 220.240 1.00 74.40 169 PHE B CA 1
ATOM 2198 C C . PHE B 1 60 ? -33.466 104.688 219.343 1.00 74.48 169 PHE B C 1
ATOM 2199 O O . PHE B 1 60 ? -34.698 104.734 219.286 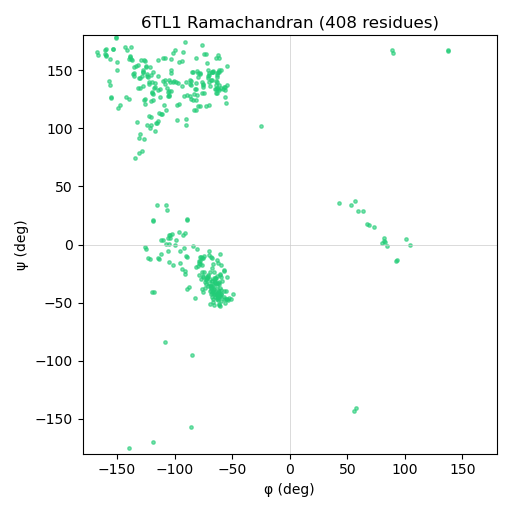1.00 77.74 169 PHE B O 1
ATOM 2207 N N . ASP B 1 61 ? -32.751 103.810 218.642 1.00 82.12 170 ASP B N 1
ATOM 2208 C CA . ASP B 1 61 ? -33.350 102.844 217.732 1.00 85.11 170 ASP B CA 1
ATOM 2209 C C . ASP B 1 61 ? -33.557 101.468 218.359 1.00 90.48 170 ASP B C 1
ATOM 2210 O O . ASP B 1 61 ? -33.917 100.526 217.645 1.00 90.53 170 ASP B O 1
ATOM 2215 N N . GLY B 1 62 ? -33.396 101.341 219.675 1.00 93.24 171 GLY B N 1
ATOM 2216 C CA . GLY B 1 62 ? -33.808 100.150 220.392 1.00 95.58 171 GLY B CA 1
ATOM 2217 C C . GLY B 1 62 ? -32.716 99.187 220.830 1.00 93.40 171 GLY B C 1
ATOM 2218 O O . GLY B 1 62 ? -33.042 98.165 221.445 1.00 96.18 171 GLY B O 1
ATOM 2219 N N . ARG B 1 63 ? -31.444 99.450 220.537 1.00 88.83 172 ARG B N 1
ATOM 2220 C CA . ARG B 1 63 ? -30.404 98.594 221.101 1.00 89.78 172 ARG B CA 1
ATOM 2221 C C . ARG B 1 63 ? -30.302 98.833 222.602 1.00 95.90 172 ARG B C 1
ATOM 2222 O O . ARG B 1 63 ? -30.403 99.972 223.069 1.00 96.97 172 ARG B O 1
ATOM 2230 N N . LEU B 1 64 ? -30.108 97.761 223.366 1.00 99.15 173 LEU B N 1
ATOM 2231 C CA . LEU B 1 64 ? -29.934 97.947 224.798 1.00 103.71 173 LEU B CA 1
ATOM 2232 C C . LEU B 1 64 ? -28.444 98.066 225.118 1.00 104.16 173 LEU B C 1
ATOM 2233 O O . LEU B 1 64 ? -27.576 97.755 224.298 1.00 102.39 173 LEU B O 1
ATOM 2238 N N . ASP B 1 65 ? -28.170 98.526 226.340 1.00 106.27 174 ASP B N 1
ATOM 2239 C CA . ASP B 1 65 ? -26.827 98.861 226.797 1.00 103.93 174 ASP B CA 1
ATOM 2240 C C . ASP B 1 65 ? -25.826 97.718 226.643 1.00 100.23 174 ASP B C 1
ATOM 2241 O O . ASP B 1 65 ? -24.625 97.972 226.484 1.00 96.66 174 ASP B O 1
ATOM 2246 N N . LYS B 1 66 ? -26.286 96.462 226.684 1.00 101.35 175 LYS B N 1
ATOM 2247 C CA . LYS B 1 66 ? -25.342 95.354 226.580 1.00 97.99 175 LYS B CA 1
ATOM 2248 C C . LYS B 1 66 ? -24.850 95.183 225.146 1.00 93.43 175 LYS B C 1
ATOM 2249 O O . LYS B 1 66 ? -23.730 94.719 224.921 1.00 91.56 175 LYS B O 1
ATOM 2255 N N . GLU B 1 67 ? -25.662 95.565 224.162 1.00 92.24 176 GLU B N 1
ATOM 2256 C CA . GLU B 1 67 ? -25.133 95.676 222.804 1.00 89.55 176 GLU B CA 1
ATOM 2257 C C . GLU B 1 67 ? -24.285 96.931 222.624 1.00 87.48 176 GLU B C 1
ATOM 2258 O O . GLU B 1 67 ? -23.502 97.014 221.668 1.00 82.26 176 GLU B O 1
ATOM 2264 N N . LEU B 1 68 ? -24.423 97.900 223.524 1.00 89.93 177 LEU B N 1
ATOM 2265 C CA . LEU B 1 68 ? -23.626 99.119 223.534 1.00 88.74 177 LEU B CA 1
ATOM 2266 C C . LEU B 1 68 ? -22.471 99.065 224.528 1.00 90.24 177 LEU B C 1
ATOM 2267 O O . LEU B 1 68 ? -21.754 100.057 224.678 1.00 92.16 177 LEU B O 1
ATOM 2272 N N . SER B 1 69 ? -22.272 97.932 225.202 1.00 91.72 178 SER B N 1
ATOM 2273 C CA . SER B 1 69 ? -21.266 97.817 226.254 1.00 92.66 178 SER B CA 1
ATOM 2274 C C . SER B 1 69 ? -19.896 98.242 225.728 1.00 89.73 178 SER B C 1
ATOM 2275 O O . SER B 1 69 ? -19.631 98.183 224.524 1.00 86.59 178 SER B O 1
ATOM 2278 N N . GLU B 1 70 ? -19.026 98.717 226.627 1.00 91.22 179 GLU B N 1
ATOM 2279 C CA . GLU B 1 70 ? -17.691 99.058 226.153 1.00 91.46 179 GLU B CA 1
ATOM 2280 C C . GLU B 1 70 ? -16.997 97.805 225.662 1.00 83.69 179 GLU B C 1
ATOM 2281 O O . GLU B 1 70 ? -16.961 96.779 226.342 1.00 85.48 179 GLU B O 1
ATOM 2287 N N . SER B 1 71 ? -16.452 97.903 224.460 1.00 73.36 180 SER B N 1
ATOM 2288 C CA . SER B 1 71 ? -15.579 96.880 223.937 1.00 64.86 180 SER B CA 1
ATOM 2289 C C . SER B 1 71 ? -14.409 97.559 223.248 1.00 57.88 180 SER B C 1
ATOM 2290 O O . SER B 1 71 ? -14.394 98.778 223.030 1.00 49.19 180 SER B O 1
ATOM 2293 N N . TYR B 1 72 ? -13.425 96.743 222.899 1.00 55.72 181 TYR B N 1
ATOM 2294 C CA . TYR B 1 72 ? -12.204 97.211 222.277 1.00 53.98 181 TYR B CA 1
ATOM 2295 C C . TYR B 1 72 ? -11.865 96.291 221.111 1.00 49.45 181 TYR B C 1
ATOM 2296 O O . TYR B 1 72 ? -12.173 95.094 221.134 1.00 50.85 181 TYR B O 1
ATOM 2305 N N . ALA B 1 73 ? -11.261 96.873 220.078 1.00 43.96 182 ALA B N 1
ATOM 2306 C CA . ALA B 1 73 ? -10.747 96.126 218.943 1.00 45.93 182 ALA B CA 1
ATOM 2307 C C . ALA B 1 73 ? -9.429 96.767 218.527 1.00 45.66 182 ALA B C 1
ATOM 2308 O O . ALA B 1 73 ? -9.085 97.867 218.969 1.00 43.76 182 ALA B O 1
ATOM 2310 N N . PHE B 1 74 ? -8.677 96.076 217.673 1.00 43.99 183 PHE B N 1
ATOM 2311 C CA . PHE B 1 74 ? -7.284 96.440 217.469 1.00 41.94 183 PHE B CA 1
ATOM 2312 C C . PHE B 1 74 ? -6.912 96.445 215.998 1.00 44.48 183 PHE B C 1
ATOM 2313 O O . PHE B 1 74 ? -7.486 95.712 215.187 1.00 47.34 183 PHE B O 1
ATOM 2321 N N . LEU B 1 75 ? -5.907 97.267 215.683 1.00 42.78 184 LEU B N 1
ATOM 2322 C CA . LEU B 1 75 ? -5.389 97.412 214.329 1.00 42.26 184 LEU B CA 1
ATOM 2323 C C . LEU B 1 75 ? -3.910 97.745 214.430 1.00 43.97 184 LEU B C 1
ATOM 2324 O O . LEU B 1 75 ? -3.553 98.791 214.981 1.00 45.12 184 LEU B O 1
ATOM 2329 N N . MET B 1 76 ? -3.051 96.876 213.906 1.00 42.18 185 MET B N 1
ATOM 2330 C CA . MET B 1 76 ? -1.636 97.217 213.794 1.00 43.55 185 MET B CA 1
ATOM 2331 C C . MET B 1 76 ? -1.402 98.020 212.521 1.00 42.02 185 MET B C 1
ATOM 2332 O O . MET B 1 76 ? -1.760 97.573 211.425 1.00 39.96 185 MET B O 1
ATOM 2337 N N . VAL B 1 77 ? -0.812 99.211 212.667 1.00 44.51 186 VAL B N 1
ATOM 2338 C CA . VAL B 1 77 ? -0.597 100.135 211.557 1.00 44.03 186 VAL B CA 1
ATOM 2339 C C . VAL B 1 77 ? 0.792 100.752 211.688 1.00 38.77 186 VAL B C 1
ATOM 2340 O O . VAL B 1 77 ? 1.400 100.742 212.759 1.00 38.23 186 VAL B O 1
ATOM 2344 N N . ASP B 1 78 ? 1.283 101.323 210.590 1.00 41.73 187 ASP B N 1
ATOM 2345 C CA . ASP B 1 78 ? 2.555 102.034 210.663 1.00 46.52 187 ASP B CA 1
ATOM 2346 C C . ASP B 1 78 ? 2.362 103.399 211.334 1.00 44.31 187 ASP B C 1
ATOM 2347 O O . ASP B 1 78 ? 1.242 103.850 211.592 1.00 42.16 187 ASP B O 1
ATOM 2352 N N . ARG B 1 79 ? 3.475 104.068 211.622 1.00 44.15 188 ARG B N 1
ATOM 2353 C CA . ARG B 1 79 ? 3.396 105.229 212.498 1.00 42.60 188 ARG B CA 1
ATOM 2354 C C . ARG B 1 79 ? 2.790 106.445 211.812 1.00 39.30 188 ARG B C 1
ATOM 2355 O O . ARG B 1 79 ? 2.213 107.296 212.499 1.00 42.48 188 ARG B O 1
ATOM 2363 N N . TYR B 1 80 ? 2.857 106.520 210.476 1.00 40.53 189 TYR B N 1
ATOM 2364 C CA . TYR B 1 80 ? 2.142 107.572 209.753 1.00 43.70 189 TYR B CA 1
ATOM 2365 C C . TYR B 1 80 ? 0.639 107.315 209.745 1.00 47.92 189 TYR B C 1
ATOM 2366 O O . TYR B 1 80 ? -0.162 108.261 209.755 1.00 47.05 189 TYR B O 1
ATOM 2375 N N . GLN B 1 81 ? 0.231 106.044 209.697 1.00 45.73 190 GLN B N 1
ATOM 2376 C CA . GLN B 1 81 ? -1.195 105.740 209.771 1.00 50.03 190 GLN B CA 1
ATOM 2377 C C . GLN B 1 81 ? -1.761 106.075 211.143 1.00 45.18 190 GLN B C 1
ATOM 2378 O O . GLN B 1 81 ? -2.908 106.520 211.243 1.00 45.30 190 GLN B O 1
ATOM 2384 N N . VAL B 1 82 ? -0.974 105.869 212.212 1.00 45.56 191 VAL B N 1
ATOM 2385 C CA . VAL B 1 82 ? -1.448 106.208 213.556 1.00 44.82 191 VAL B CA 1
ATOM 2386 C C . VAL B 1 82 ? -1.903 107.663 213.599 1.00 46.39 191 VAL B C 1
ATOM 2387 O O . VAL B 1 82 ? -2.991 107.985 214.095 1.00 43.10 191 VAL B O 1
ATOM 2391 N N . GLN B 1 83 ? -1.083 108.560 213.051 1.00 43.16 192 GLN B N 1
ATOM 2392 C CA . GLN B 1 83 ? -1.388 109.987 213.085 1.00 42.24 192 GLN B CA 1
ATOM 2393 C C . GLN B 1 83 ? -2.696 110.289 212.357 1.00 45.89 192 GLN B C 1
ATOM 2394 O O . GLN B 1 83 ? -3.580 110.969 212.892 1.00 43.93 192 GLN B O 1
ATOM 2400 N N . THR B 1 84 ? -2.834 109.798 211.126 1.00 47.24 193 THR B N 1
ATOM 2401 C CA . THR B 1 84 ? -4.031 110.115 210.349 1.00 50.55 193 THR B CA 1
ATOM 2402 C C . THR B 1 84 ? -5.272 109.459 210.949 1.00 51.07 193 THR B C 1
ATOM 2403 O O . THR B 1 84 ? -6.353 110.064 210.964 1.00 54.22 193 THR B O 1
ATOM 2407 N N . ILE B 1 85 ? -5.146 108.222 211.441 1.00 42.58 194 ILE B N 1
ATOM 2408 C CA . ILE B 1 85 ? -6.297 107.561 212.049 1.00 46.91 194 ILE B CA 1
ATOM 2409 C C . ILE B 1 85 ? -6.695 108.260 213.343 1.00 49.12 194 ILE B C 1
ATOM 2410 O O . ILE B 1 85 ? -7.879 108.520 213.593 1.00 43.75 194 ILE B O 1
ATOM 2415 N N . CYS B 1 86 ? -5.717 108.590 214.186 1.00 44.05 195 CYS B N 1
ATOM 2416 C CA . CYS B 1 86 ? -6.075 109.216 215.455 1.00 46.45 195 CYS B CA 1
ATOM 2417 C C . CYS B 1 86 ? -6.577 110.638 215.259 1.00 51.88 195 CYS B C 1
ATOM 2418 O O . CYS B 1 86 ? -7.357 111.139 216.079 1.00 55.32 195 CYS B O 1
ATOM 2421 N N . GLU B 1 87 ? -6.150 111.306 214.194 1.00 50.61 196 GLU B N 1
ATOM 2422 C CA . GLU B 1 87 ? -6.606 112.668 213.978 1.00 57.13 196 GLU B CA 1
ATOM 2423 C C . GLU B 1 87 ? -7.900 112.732 213.161 1.00 54.38 196 GLU B C 1
ATOM 2424 O O . GLU B 1 87 ? -8.762 113.569 213.438 1.00 52.56 196 GLU B O 1
ATOM 2430 N N . LYS B 1 88 ? -8.066 111.877 212.154 1.00 52.11 197 LYS B N 1
ATOM 2431 C CA . LYS B 1 88 ? -9.249 111.907 211.297 1.00 56.13 197 LYS B CA 1
ATOM 2432 C C . LYS B 1 88 ? -10.169 110.699 211.453 1.00 51.84 197 LYS B C 1
ATOM 2433 O O . LYS B 1 88 ? -11.246 110.682 210.853 1.00 49.30 197 LYS B O 1
ATOM 2439 N N . GLY B 1 89 ? -9.767 109.674 212.194 1.00 49.27 198 GLY B N 1
ATOM 2440 C CA . GLY B 1 89 ? -10.560 108.470 212.315 1.00 44.85 198 GLY B CA 1
ATOM 2441 C C . GLY B 1 89 ? -10.234 107.440 211.242 1.00 49.14 198 GLY B C 1
ATOM 2442 O O . GLY B 1 89 ? -9.625 107.733 210.214 1.00 49.60 198 GLY B O 1
ATOM 2443 N N . LEU B 1 90 ? -10.687 106.217 211.490 1.00 48.77 199 LEU B N 1
ATOM 2444 C CA . LEU B 1 90 ? -10.443 105.112 210.572 1.00 48.25 199 LEU B CA 1
ATOM 2445 C C . LEU B 1 90 ? -11.452 105.153 209.433 1.00 47.76 199 LEU B C 1
ATOM 2446 O O . LEU B 1 90 ? -12.664 105.128 209.665 1.00 46.63 199 LEU B O 1
ATOM 2451 N N . HIS B 1 91 ? -10.951 105.185 208.204 1.00 48.77 200 HIS B N 1
ATOM 2452 C CA . HIS B 1 91 ? -11.790 105.271 207.021 1.00 47.79 200 HIS B CA 1
ATOM 2453 C C . HIS B 1 91 ? -11.791 103.946 206.277 1.00 49.98 200 HIS B C 1
ATOM 2454 O O . HIS B 1 91 ? -10.890 103.112 206.433 1.00 50.40 200 HIS B O 1
ATOM 2461 N N . VAL B 1 92 ? -12.813 103.782 205.435 1.00 47.37 201 VAL B N 1
ATOM 2462 C CA . VAL B 1 92 ? -12.871 102.619 204.574 1.00 51.52 201 VAL B CA 1
ATOM 2463 C C . VAL B 1 92 ? -11.676 102.633 203.627 1.00 53.28 201 VAL B C 1
ATOM 2464 O O . VAL B 1 92 ? -11.005 103.655 203.434 1.00 57.60 201 VAL B O 1
ATOM 2468 N N . GLY B 1 93 ? -11.404 101.475 203.037 1.00 52.62 202 GLY B N 1
ATOM 2469 C CA . GLY B 1 93 ? -10.305 101.347 202.110 1.00 58.71 202 GLY B CA 1
ATOM 2470 C C . GLY B 1 93 ? -8.951 101.138 202.747 1.00 57.24 202 GLY B C 1
ATOM 2471 O O . GLY B 1 93 ? -7.952 101.055 202.022 1.00 60.93 202 GLY B O 1
ATOM 2472 N N . GLN B 1 94 ? -8.878 101.043 204.075 1.00 56.04 203 GLN B N 1
ATOM 2473 C CA . GLN B 1 94 ? -7.598 100.822 204.738 1.00 58.30 203 GLN B CA 1
ATOM 2474 C C . GLN B 1 94 ? -7.159 99.362 204.679 1.00 57.78 203 GLN B C 1
ATOM 2475 O O . GLN B 1 94 ? -5.951 99.085 204.714 1.00 58.11 203 GLN B O 1
ATOM 2481 N N . SER B 1 95 ? -8.105 98.433 204.570 1.00 54.01 204 SER B N 1
ATOM 2482 C CA . SER B 1 95 ? -7.851 97.002 204.647 1.00 55.55 204 SER B CA 1
ATOM 2483 C C . SER B 1 95 ? -7.874 96.355 203.265 1.00 55.84 204 SER B C 1
ATOM 2484 O O . SER B 1 95 ? -8.421 96.896 202.301 1.00 57.09 204 SER B O 1
ATOM 2487 N N . LYS B 1 96 ? -7.255 95.179 203.179 1.00 57.70 205 LYS B N 1
ATOM 2488 C CA . LYS B 1 96 ? -7.316 94.356 201.980 1.00 62.08 205 LYS B CA 1
ATOM 2489 C C . LYS B 1 96 ? -8.225 93.153 202.154 1.00 58.10 205 LYS B C 1
ATOM 2490 O O . LYS B 1 96 ? -8.489 92.447 201.174 1.00 58.29 205 LYS B O 1
ATOM 2496 N N . ILE B 1 97 ? -8.740 92.936 203.363 1.00 54.34 206 ILE B N 1
ATOM 2497 C CA . ILE B 1 97 ? -9.616 91.810 203.639 1.00 56.06 206 ILE B CA 1
ATOM 2498 C C . ILE B 1 97 ? -10.946 92.003 202.924 1.00 56.24 206 ILE B C 1
ATOM 2499 O O . ILE B 1 97 ? -11.465 93.123 202.824 1.00 55.96 206 ILE B O 1
ATOM 2504 N N . THR B 1 98 ? -11.496 90.908 202.398 1.00 56.19 207 THR B N 1
ATOM 2505 C CA . THR B 1 98 ? -12.780 90.947 201.710 1.00 60.78 207 THR B CA 1
ATOM 2506 C C . THR B 1 98 ? -13.790 89.960 202.277 1.00 62.98 207 THR B C 1
ATOM 2507 O O . THR B 1 98 ? -14.936 89.933 201.810 1.00 62.04 207 THR B O 1
ATOM 2511 N N . ILE B 1 99 ? -13.403 89.163 203.276 1.00 61.81 208 ILE B N 1
ATOM 2512 C CA . ILE B 1 99 ? -14.192 88.002 203.667 1.00 62.12 208 ILE B CA 1
ATOM 2513 C C . ILE B 1 99 ? -15.562 88.395 204.222 1.00 62.23 208 ILE B C 1
ATOM 2514 O O . ILE B 1 99 ? -16.537 87.655 204.043 1.00 62.25 208 ILE B O 1
ATOM 2519 N N . LEU B 1 100 ? -15.678 89.546 204.888 1.00 57.24 209 LEU B N 1
ATOM 2520 C CA . LEU B 1 100 ? -16.949 89.967 205.469 1.00 55.65 209 LEU B CA 1
ATOM 2521 C C . LEU B 1 100 ? -17.632 91.063 204.661 1.00 59.72 209 LEU B C 1
ATOM 2522 O O . LEU B 1 100 ? -18.675 91.579 205.085 1.00 60.40 209 LEU B O 1
ATOM 2527 N N . GLY B 1 101 ? -17.082 91.418 203.506 1.00 60.62 210 GLY B N 1
ATOM 2528 C CA . GLY B 1 101 ? -17.627 92.500 202.711 1.00 59.77 210 GLY B CA 1
ATOM 2529 C C . GLY B 1 101 ? -16.517 93.369 202.160 1.00 56.37 210 GLY B C 1
ATOM 2530 O O . GLY B 1 101 ? -15.371 93.269 202.608 1.00 49.87 210 GLY B O 1
ATOM 2531 N N . SER B 1 102 ? -16.843 94.237 201.212 1.00 59.05 211 SER B N 1
ATOM 2532 C CA . SER B 1 102 ? -15.814 95.010 200.532 1.00 59.79 211 SER B CA 1
ATOM 2533 C C . SER B 1 102 ? -15.121 95.953 201.511 1.00 58.67 211 SER B C 1
ATOM 2534 O O . SER B 1 102 ? -15.798 96.639 202.287 1.00 57.34 211 SER B O 1
ATOM 2537 N N . PRO B 1 103 ? -13.787 96.028 201.499 1.00 53.40 212 PRO B N 1
ATOM 2538 C CA . PRO B 1 103 ? -13.100 97.010 202.353 1.00 47.76 212 PRO B CA 1
ATOM 2539 C C . PRO B 1 103 ? -13.342 98.442 201.931 1.00 49.83 212 PRO B C 1
ATOM 2540 O O . PRO B 1 103 ? -12.997 99.356 202.690 1.00 50.53 212 PRO B O 1
ATOM 2544 N N . SER B 1 104 ? -13.923 98.670 200.754 1.00 48.67 213 SER B N 1
ATOM 2545 C CA . SER B 1 104 ? -14.321 100.013 200.371 1.00 53.06 213 SER B CA 1
ATOM 2546 C C . SER B 1 104 ? -15.622 100.445 201.040 1.00 53.58 213 SER B C 1
ATOM 2547 O O . SER B 1 104 ? -15.974 101.628 200.965 1.00 55.75 213 SER B O 1
ATOM 2550 N N . MET B 1 105 ? -16.341 99.525 201.685 1.00 52.83 214 MET B N 1
ATOM 2551 C CA . MET B 1 105 ? -17.641 99.824 202.276 1.00 54.72 214 MET B CA 1
ATOM 2552 C C . MET B 1 105 ? -17.666 99.738 203.796 1.00 52.37 214 MET B C 1
ATOM 2553 O O . MET B 1 105 ? -18.648 100.172 204.407 1.00 50.75 214 MET B O 1
ATOM 2558 N N . GLY B 1 106 ? -16.630 99.180 204.420 1.00 51.93 215 GLY B N 1
ATOM 2559 C CA . GLY B 1 106 ? -16.577 99.048 205.859 1.00 50.57 215 GLY B CA 1
ATOM 2560 C C . GLY B 1 106 ? -15.134 99.086 206.316 1.00 44.29 215 GLY B C 1
ATOM 2561 O O . GLY B 1 106 ? -14.214 99.186 205.506 1.00 47.70 215 GLY B O 1
ATOM 2562 N N . VAL B 1 107 ? -14.935 99.013 207.630 1.00 41.68 216 VAL B N 1
ATOM 2563 C CA . VAL B 1 107 ? -13.595 99.021 208.206 1.00 44.11 216 VAL B CA 1
ATOM 2564 C C . VAL B 1 107 ? -13.392 97.725 208.984 1.00 44.37 216 VAL B C 1
ATOM 2565 O O . VAL B 1 107 ? -14.311 97.248 209.659 1.00 44.46 216 VAL B O 1
ATOM 2569 N N . TYR B 1 108 ? -12.194 97.153 208.865 1.00 40.98 217 TYR B N 1
ATOM 2570 C CA . TYR B 1 108 ? -11.836 95.877 209.481 1.00 45.58 217 TYR B CA 1
ATOM 2571 C C . TYR B 1 108 ? -10.941 96.107 210.694 1.00 45.58 217 TYR B C 1
ATOM 2572 O O . TYR B 1 108 ? -9.919 96.789 210.592 1.00 45.57 217 TYR B O 1
ATOM 2581 N N . LEU B 1 109 ? -11.313 95.511 211.828 1.00 46.31 218 LEU B N 1
ATOM 2582 C CA . LEU B 1 109 ? -10.537 95.562 213.062 1.00 42.33 218 LEU B CA 1
ATOM 2583 C C . LEU B 1 109 ? -10.356 94.166 213.634 1.00 48.71 218 LEU B C 1
ATOM 2584 O O . LEU B 1 109 ? -11.283 93.354 213.604 1.00 49.88 218 LEU B O 1
ATOM 2589 N N . SER B 1 110 ? -9.178 93.918 214.206 1.00 50.28 219 SER B N 1
ATOM 2590 C CA . SER B 1 110 ? -8.911 92.629 214.827 1.00 48.25 219 SER B CA 1
ATOM 2591 C C . SER B 1 110 ? -9.642 92.537 216.160 1.00 43.35 219 SER B C 1
ATOM 2592 O O . SER B 1 110 ? -9.624 93.467 216.969 1.00 41.61 219 SER B O 1
ATOM 2595 N N . ARG B 1 111 ? -10.273 91.394 216.393 1.00 44.05 220 ARG B N 1
ATOM 2596 C CA . ARG B 1 111 ? -10.922 91.148 217.674 1.00 49.63 220 ARG B CA 1
ATOM 2597 C C . ARG B 1 111 ? -9.920 90.875 218.791 1.00 48.23 220 ARG B C 1
ATOM 2598 O O . ARG B 1 111 ? -10.168 91.241 219.945 1.00 49.38 220 ARG B O 1
ATOM 2606 N N . TYR B 1 112 ? -8.788 90.255 218.479 1.00 49.79 221 TYR B N 1
ATOM 2607 C CA . TYR B 1 112 ? -7.862 89.757 219.488 1.00 48.75 221 TYR B CA 1
ATOM 2608 C C . TYR B 1 112 ? -6.533 90.483 219.371 1.00 45.87 221 TYR B C 1
ATOM 2609 O O . TYR B 1 112 ? -6.020 90.668 218.263 1.00 49.24 221 TYR B O 1
ATOM 2618 N N . ALA B 1 113 ? -5.980 90.896 220.514 1.00 48.87 222 ALA B N 1
ATOM 2619 C CA . ALA B 1 113 ? -4.751 91.682 220.510 1.00 49.15 222 ALA B CA 1
ATOM 2620 C C . ALA B 1 113 ? -3.516 90.846 220.198 1.00 49.36 222 ALA B C 1
ATOM 2621 O O . ALA B 1 113 ? -2.437 91.416 220.007 1.00 48.81 222 ALA B O 1
ATOM 2623 N N . ASP B 1 114 ? -3.635 89.519 220.168 1.00 49.49 223 ASP B N 1
ATOM 2624 C CA . ASP B 1 114 ? -2.531 88.654 219.783 1.00 51.17 223 ASP B CA 1
ATOM 2625 C C . ASP B 1 114 ? -2.695 88.106 218.375 1.00 49.41 223 ASP B C 1
ATOM 2626 O O . ASP B 1 114 ? -1.922 87.238 217.968 1.00 54.75 223 ASP B O 1
ATOM 2631 N N . LEU B 1 115 ? -3.694 88.583 217.624 1.00 48.35 224 LEU B N 1
ATOM 2632 C CA . LEU B 1 115 ? -3.953 88.121 216.257 1.00 46.98 224 LEU B CA 1
ATOM 2633 C C . LEU B 1 115 ? -4.096 89.377 215.399 1.00 46.06 224 LEU B C 1
ATOM 2634 O O . LEU B 1 115 ? -5.211 89.778 215.051 1.00 47.45 224 LEU B O 1
ATOM 2639 N N . LEU B 1 116 ? -2.960 89.989 215.047 1.00 43.63 225 LEU B N 1
ATOM 2640 C CA . LEU B 1 116 ? -2.943 91.302 214.408 1.00 48.06 225 LEU B CA 1
ATOM 2641 C C . LEU B 1 116 ? -2.514 91.277 212.951 1.00 47.70 225 LEU B C 1
ATOM 2642 O O . LEU B 1 116 ? -2.402 92.346 212.339 1.00 48.28 225 LEU B O 1
ATOM 2647 N N . GLN B 1 117 ? -2.277 90.102 212.377 1.00 42.30 226 GLN B N 1
ATOM 2648 C CA . GLN B 1 117 ? -1.774 90.001 211.016 1.00 45.28 226 GLN B CA 1
ATOM 2649 C C . GLN B 1 117 ? -1.909 88.549 210.576 1.00 47.67 226 GLN B C 1
ATOM 2650 O O . GLN B 1 117 ? -2.185 87.667 211.390 1.00 45.25 226 GLN B O 1
ATOM 2656 N N . ALA B 1 118 ? -1.779 88.329 209.265 1.00 50.89 227 ALA B N 1
ATOM 2657 C CA . ALA B 1 118 ? -2.070 87.024 208.679 1.00 58.50 227 ALA B CA 1
ATOM 2658 C C . ALA B 1 118 ? -1.047 85.965 209.095 1.00 63.98 227 ALA B C 1
ATOM 2659 O O . ALA B 1 118 ? -1.413 84.811 209.346 1.00 64.77 227 ALA B O 1
ATOM 2661 N N . ASN B 1 119 ? 0.226 86.319 209.156 1.00 66.89 228 ASN B N 1
ATOM 2662 C CA . ASN B 1 119 ? 1.271 85.369 209.506 1.00 71.61 228 ASN B CA 1
ATOM 2663 C C . ASN B 1 119 ? 1.659 85.512 210.968 1.00 67.03 228 ASN B C 1
ATOM 2664 O O . ASN B 1 119 ? 1.269 86.469 211.643 1.00 65.38 228 ASN B O 1
ATOM 2669 N N . PRO B 1 120 ? 2.403 84.551 211.512 1.00 65.42 229 PRO B N 1
ATOM 2670 C CA . PRO B 1 120 ? 2.874 84.701 212.890 1.00 60.78 229 PRO B CA 1
ATOM 2671 C C . PRO B 1 120 ? 3.870 85.840 212.960 1.00 57.32 229 PRO B C 1
ATOM 2672 O O . PRO B 1 120 ? 4.605 86.110 212.006 1.00 56.94 229 PRO B O 1
ATOM 2676 N N . LEU B 1 121 ? 3.889 86.516 214.103 1.00 56.71 230 LEU B N 1
ATOM 2677 C CA . LEU B 1 121 ? 4.868 87.573 214.320 1.00 57.19 230 LEU B CA 1
ATOM 2678 C C . LEU B 1 121 ? 6.263 86.975 214.478 1.00 61.49 230 LEU B C 1
ATOM 2679 O O . LEU B 1 121 ? 6.430 85.875 215.004 1.00 56.16 230 LEU B O 1
ATOM 2684 N N . ASP B 1 122 ? 7.271 87.719 214.023 1.00 69.67 231 ASP B N 1
ATOM 2685 C CA . ASP B 1 122 ? 8.658 87.297 214.174 1.00 70.49 231 ASP B CA 1
ATOM 2686 C C . ASP B 1 122 ? 9.151 87.544 215.593 1.00 66.75 231 ASP B C 1
ATOM 2687 O O . ASP B 1 122 ? 8.774 88.521 216.242 1.00 64.00 231 ASP B O 1
ATOM 2692 N N . THR B 1 123 ? 10.037 86.673 216.062 1.00 64.84 232 THR B N 1
ATOM 2693 C CA . THR B 1 123 ? 10.639 86.904 217.366 1.00 66.24 232 THR B CA 1
ATOM 2694 C C . THR B 1 123 ? 11.450 88.192 217.321 1.00 63.12 232 THR B C 1
ATOM 2695 O O . THR B 1 123 ? 12.279 88.386 216.429 1.00 56.33 232 THR B O 1
ATOM 2699 N N . GLY B 1 124 ? 11.234 89.060 218.300 1.00 64.17 233 GLY B N 1
ATOM 2700 C CA . GLY B 1 124 ? 11.865 90.360 218.276 1.00 68.05 233 GLY B CA 1
ATOM 2701 C C . GLY B 1 124 ? 11.193 91.379 217.379 1.00 67.74 233 GLY B C 1
ATOM 2702 O O . GLY B 1 124 ? 11.696 92.505 217.265 1.00 69.05 233 GLY B O 1
ATOM 2703 N N . ALA B 1 125 ? 10.088 91.023 216.725 1.00 64.72 234 ALA B N 1
ATOM 2704 C CA . ALA B 1 125 ? 9.367 91.985 215.906 1.00 64.54 234 ALA B CA 1
ATOM 2705 C C . ALA B 1 125 ? 8.758 93.081 216.775 1.00 62.83 234 ALA B C 1
ATOM 2706 O O . ALA B 1 125 ? 8.360 92.854 217.923 1.00 64.26 234 ALA B O 1
ATOM 2708 N N . MET B 1 126 ? 8.661 94.272 216.200 1.00 59.03 235 MET B N 1
ATOM 2709 C CA . MET B 1 126 ? 8.058 95.417 216.859 1.00 57.06 235 MET B CA 1
ATOM 2710 C C . MET B 1 126 ? 6.889 95.935 216.037 1.00 50.94 235 MET B C 1
ATOM 2711 O O . MET B 1 126 ? 6.826 95.731 214.822 1.00 50.74 235 MET B O 1
ATOM 2716 N N . GLY B 1 127 ? 5.936 96.557 216.727 1.00 49.46 236 GLY B N 1
ATOM 2717 C CA . GLY B 1 127 ? 4.767 97.112 216.073 1.00 50.88 236 GLY B CA 1
ATOM 2718 C C . GLY B 1 127 ? 4.090 98.143 216.949 1.00 50.47 236 GLY B C 1
ATOM 2719 O O . GLY B 1 127 ? 4.383 98.278 218.139 1.00 51.90 236 GLY B O 1
ATOM 2720 N N . ASP B 1 128 ? 3.178 98.882 216.330 1.00 52.93 237 ASP B N 1
ATOM 2721 C CA . ASP B 1 128 ? 2.296 99.809 217.026 1.00 51.33 237 ASP B CA 1
ATOM 2722 C C . ASP B 1 128 ? 0.861 99.374 216.772 1.00 50.75 237 ASP B C 1
ATOM 2723 O O . ASP B 1 128 ? 0.477 99.121 215.625 1.00 50.33 237 ASP B O 1
ATOM 2728 N N . VAL B 1 129 ? 0.079 99.286 217.842 1.00 49.15 238 VAL B N 1
ATOM 2729 C CA . VAL B 1 129 ? -1.306 98.839 217.780 1.00 45.55 238 VAL B CA 1
ATOM 2730 C C . VAL B 1 129 ? -2.185 99.975 218.270 1.00 47.40 238 VAL B C 1
ATOM 2731 O O . VAL B 1 129 ? -1.992 100.477 219.384 1.00 45.46 238 VAL B O 1
ATOM 2735 N N . VAL B 1 130 ? -3.143 100.381 217.442 1.00 46.10 239 VAL B N 1
ATOM 2736 C CA . VAL B 1 130 ? -4.162 101.326 217.869 1.00 44.49 239 VAL B CA 1
ATOM 2737 C C . VAL B 1 130 ? -5.290 100.530 218.504 1.00 46.28 239 VAL B C 1
ATOM 2738 O O . VAL B 1 130 ? -5.796 99.562 217.918 1.00 46.91 239 VAL B O 1
ATOM 2742 N N . ILE B 1 131 ? -5.663 100.920 219.714 1.00 41.51 240 ILE B N 1
ATOM 2743 C CA . ILE B 1 131 ? -6.790 100.340 220.424 1.00 47.40 240 ILE B CA 1
ATOM 2744 C C . ILE B 1 131 ? -7.986 101.247 220.182 1.00 50.03 240 ILE B C 1
ATOM 2745 O O . ILE B 1 131 ? -7.933 102.448 220.478 1.00 50.88 240 ILE B O 1
ATOM 2750 N N . PHE B 1 132 ? -9.044 100.688 219.600 1.00 49.46 241 PHE B N 1
ATOM 2751 C CA . PHE B 1 132 ? -10.279 101.416 219.342 1.00 49.51 241 PHE B CA 1
ATOM 2752 C C . PHE B 1 132 ? -11.344 101.020 220.354 1.00 52.70 241 PHE B C 1
ATOM 2753 O O . PHE B 1 132 ? -11.500 99.839 220.673 1.00 52.02 241 PHE B O 1
ATOM 2761 N N . LYS B 1 133 ? -12.115 101.995 220.819 1.00 54.69 242 LYS B N 1
ATOM 2762 C CA . LYS B 1 133 ? -13.367 101.668 221.483 1.00 55.74 242 LYS B CA 1
ATOM 2763 C C . LYS B 1 133 ? -14.449 101.521 220.420 1.00 55.18 242 LYS B C 1
ATOM 2764 O O . LYS B 1 133 ? -14.465 102.252 219.426 1.00 58.26 242 LYS B O 1
ATOM 2770 N N . ILE B 1 134 ? -15.328 100.537 220.611 1.00 54.60 243 ILE B N 1
ATOM 2771 C CA . ILE B 1 134 ? -16.307 100.160 219.600 1.00 52.31 243 ILE B CA 1
ATOM 2772 C C . ILE B 1 134 ? -17.655 99.924 220.265 1.00 52.18 243 ILE B C 1
ATOM 2773 O O . ILE B 1 134 ? -17.749 99.664 221.465 1.00 51.91 243 ILE B O 1
ATOM 2778 N N . MET B 1 135 ? -18.704 100.006 219.455 1.00 56.47 244 MET B N 1
ATOM 2779 C CA . MET B 1 135 ? -20.045 99.570 219.833 1.00 59.21 244 MET B CA 1
ATOM 2780 C C . MET B 1 135 ? -20.464 98.515 218.819 1.00 60.49 244 MET B C 1
ATOM 2781 O O . MET B 1 135 ? -20.658 98.822 217.638 1.00 61.78 244 MET B O 1
ATOM 2786 N N . LYS B 1 136 ? -20.547 97.268 219.270 1.00 61.65 245 LYS B N 1
ATOM 2787 C CA . LYS B 1 136 ? -20.882 96.171 218.374 1.00 65.10 245 LYS B CA 1
ATOM 2788 C C . LYS B 1 136 ? -22.338 96.200 217.932 1.00 63.79 245 LYS B C 1
ATOM 2789 O O . LYS B 1 136 ? -22.644 95.714 216.838 1.00 64.97 245 LYS B O 1
ATOM 2795 N N . GLY B 1 137 ? -23.226 96.785 218.736 1.00 62.42 246 GLY B N 1
ATOM 2796 C CA . GLY B 1 137 ? -24.620 96.911 218.348 1.00 65.02 246 GLY B CA 1
ATOM 2797 C C . GLY B 1 137 ? -25.233 95.569 218.000 1.00 65.41 246 GLY B C 1
ATOM 2798 O O . GLY B 1 137 ? -24.926 94.533 218.604 1.00 63.38 246 GLY B O 1
ATOM 2799 N N . LYS B 1 138 ? -26.099 95.584 216.992 1.00 63.61 247 LYS B N 1
ATOM 2800 C CA . LYS B 1 138 ? -26.678 94.365 216.443 1.00 66.61 247 LYS B CA 1
ATOM 2801 C C . LYS B 1 138 ? -25.683 93.728 215.473 1.00 65.80 247 LYS B C 1
ATOM 2802 O O . LYS B 1 138 ? -25.351 94.315 214.437 1.00 63.54 247 LYS B O 1
ATOM 2808 N N . ILE B 1 139 ? -25.196 92.536 215.807 1.00 67.48 248 ILE B N 1
ATOM 2809 C CA . ILE B 1 139 ? -24.145 91.876 215.037 1.00 65.25 248 ILE B CA 1
ATOM 2810 C C . ILE B 1 139 ? -24.784 90.938 214.022 1.00 69.16 248 ILE B C 1
ATOM 2811 O O . ILE B 1 139 ? -25.709 90.189 214.350 1.00 71.33 248 ILE B O 1
ATOM 2816 N N . LYS B 1 140 ? -24.269 90.954 212.796 1.00 67.13 249 LYS B N 1
ATOM 2817 C CA . LYS B 1 140 ? -24.700 90.049 211.736 1.00 67.29 249 LYS B CA 1
ATOM 2818 C C . LYS B 1 140 ? -23.598 89.036 211.459 1.00 67.84 249 LYS B C 1
ATOM 2819 O O . LYS B 1 140 ? -22.486 89.413 211.072 1.00 61.44 249 LYS B O 1
ATOM 2825 N N . SER B 1 141 ? -23.917 87.758 211.640 1.00 71.60 250 SER B N 1
ATOM 2826 C CA . SER B 1 141 ? -22.979 86.671 211.396 1.00 74.75 250 SER B CA 1
ATOM 2827 C C . SER B 1 141 ? -23.030 86.252 209.933 1.00 77.98 250 SER B C 1
ATOM 2828 O O . SER B 1 141 ? -24.107 86.163 209.337 1.00 81.45 250 SER B O 1
ATOM 2831 N N . ILE B 1 142 ? -21.858 86.000 209.359 1.00 73.81 251 ILE B N 1
ATOM 2832 C CA . ILE B 1 142 ? -21.764 85.678 207.945 1.00 73.45 251 ILE B CA 1
ATOM 2833 C C . ILE B 1 142 ? -21.186 84.284 207.741 1.00 76.49 251 ILE B C 1
ATOM 2834 O O . ILE B 1 142 ? -20.143 83.952 208.298 1.00 75.49 251 ILE B O 1
ATOM 2839 N N . SER B 1 150 ? -20.495 86.962 197.405 1.00 95.54 259 SER B N 1
ATOM 2840 C CA . SER B 1 150 ? -20.757 88.375 197.137 1.00 96.49 259 SER B CA 1
ATOM 2841 C C . SER B 1 150 ? -21.642 88.986 198.217 1.00 94.02 259 SER B C 1
ATOM 2842 O O . SER B 1 150 ? -22.858 88.797 198.226 1.00 97.06 259 SER B O 1
ATOM 2845 N N . LEU B 1 151 ? -21.013 89.730 199.120 1.00 90.18 269 LEU B N 1
ATOM 2846 C CA . LEU B 1 151 ? -21.664 90.300 200.290 1.00 87.90 269 LEU B CA 1
ATOM 2847 C C . LEU B 1 151 ? -21.676 91.819 200.199 1.00 87.62 269 LEU B C 1
ATOM 2848 O O . LEU B 1 151 ? -20.729 92.429 199.691 1.00 88.45 269 LEU B O 1
ATOM 2853 N N . ASP B 1 152 ? -22.744 92.422 200.704 1.00 87.27 270 ASP B N 1
ATOM 2854 C CA . ASP B 1 152 ? -22.816 93.848 200.967 1.00 87.40 270 ASP B CA 1
ATOM 2855 C C . ASP B 1 152 ? -23.210 94.061 202.424 1.00 82.17 270 ASP B C 1
ATOM 2856 O O . ASP B 1 152 ? -23.769 93.159 203.059 1.00 83.55 270 ASP B O 1
ATOM 2861 N N . PRO B 1 153 ? -22.902 95.228 202.998 1.00 75.96 271 PRO B N 1
ATOM 2862 C CA . PRO B 1 153 ? -23.233 95.465 204.413 1.00 69.49 271 PRO B CA 1
ATOM 2863 C C . PRO B 1 153 ? -24.715 95.284 204.709 1.00 66.39 271 PRO B C 1
ATOM 2864 O O . PRO B 1 153 ? -25.576 95.824 204.006 1.00 60.70 271 PRO B O 1
ATOM 2868 N N . THR B 1 154 ? -25.008 94.543 205.785 1.00 61.91 272 THR B N 1
ATOM 2869 C CA . THR B 1 154 ? -26.375 94.169 206.128 1.00 68.08 272 THR B CA 1
ATOM 2870 C C . THR B 1 154 ? -27.093 95.322 206.828 1.00 66.96 272 THR B C 1
ATOM 2871 O O . THR B 1 154 ? -26.626 95.722 207.922 1.00 65.02 272 THR B O 1
ATOM 2875 N N . PRO B 1 155 ? -28.165 95.859 206.305 1.00 71.69 273 PRO B N 1
ATOM 2876 C CA . PRO B 1 155 ? -28.875 96.955 206.968 1.00 72.84 273 PRO B CA 1
ATOM 2877 C C . PRO B 1 155 ? -29.370 96.560 208.359 1.00 73.64 273 PRO B C 1
ATOM 2878 O O . PRO B 1 155 ? -29.624 95.385 208.640 1.00 73.40 273 PRO B O 1
ATOM 2882 N N . LYS B 1 156 ? -29.441 97.562 209.240 1.00 72.66 274 LYS B N 1
ATOM 2883 C CA . LYS B 1 156 ? -29.951 97.452 210.608 1.00 74.56 274 LYS B CA 1
ATOM 2884 C C . LYS B 1 156 ? -29.066 96.597 211.501 1.00 70.35 274 LYS B C 1
ATOM 2885 O O . LYS B 1 156 ? -29.503 96.131 212.560 1.00 70.94 274 LYS B O 1
ATOM 2891 N N . HIS B 1 157 ? -27.832 96.372 211.083 1.00 62.94 275 HIS B N 1
ATOM 2892 C CA . HIS B 1 157 ? -26.810 95.775 211.921 1.00 64.77 275 HIS B CA 1
ATOM 2893 C C . HIS B 1 157 ? -25.618 96.719 211.944 1.00 60.48 275 HIS B C 1
ATOM 2894 O O . HIS B 1 157 ? -25.417 97.502 211.011 1.00 58.61 275 HIS B O 1
ATOM 2901 N N . GLU B 1 158 ? -24.851 96.672 213.034 1.00 56.26 276 GLU B N 1
ATOM 2902 C CA . GLU B 1 158 ? -23.721 97.573 213.193 1.00 53.96 276 GLU B CA 1
ATOM 2903 C C . GLU B 1 158 ? -22.423 97.002 212.647 1.00 56.80 276 GLU B C 1
ATOM 2904 O O . GLU B 1 158 ? -21.501 97.772 212.361 1.00 53.45 276 GLU B O 1
ATOM 2910 N N . CYS B 1 159 ? -22.316 95.682 212.525 1.00 61.58 277 CYS B N 1
ATOM 2911 C CA . CYS B 1 159 ? -21.076 95.070 212.070 1.00 59.31 277 CYS B CA 1
ATOM 2912 C C . CYS B 1 159 ? -21.372 93.670 211.550 1.00 59.75 277 CYS B C 1
ATOM 2913 O O . CYS B 1 159 ? -22.440 93.103 211.799 1.00 58.21 277 CYS B O 1
ATOM 2916 N N . HIS B 1 160 ? -20.416 93.138 210.789 1.00 58.80 278 HIS B N 1
ATOM 2917 C CA . HIS B 1 160 ? -20.352 91.722 210.455 1.00 57.88 278 HIS B CA 1
ATOM 2918 C C . HIS B 1 160 ? -19.278 91.043 211.293 1.00 56.73 278 HIS B C 1
ATOM 2919 O O . HIS B 1 160 ? -18.290 91.665 211.693 1.00 52.96 278 HIS B O 1
ATOM 2926 N N . VAL B 1 161 ? -19.502 89.757 211.566 1.00 53.68 279 VAL B N 1
ATOM 2927 C CA . VAL B 1 161 ? -18.496 88.860 212.112 1.00 57.29 279 VAL B CA 1
ATOM 2928 C C . VAL B 1 161 ? -18.676 87.540 211.382 1.00 59.77 279 VAL B C 1
ATOM 2929 O O . VAL B 1 161 ? -19.729 87.264 210.805 1.00 60.65 279 VAL B O 1
ATOM 2933 N N . SER B 1 162 ? -17.632 86.724 211.402 1.00 62.65 280 SER B N 1
ATOM 2934 C CA . SER B 1 162 ? -17.717 85.422 210.759 1.00 66.08 280 SER B CA 1
ATOM 2935 C C . SER B 1 162 ? -18.552 84.477 211.605 1.00 64.69 280 SER B C 1
ATOM 2936 O O . SER B 1 162 ? -18.364 84.387 212.823 1.00 60.01 280 SER B O 1
ATOM 2939 N N . LYS B 1 163 ? -19.513 83.814 210.969 1.00 73.13 281 LYS B N 1
ATOM 2940 C CA . LYS B 1 163 ? -20.284 82.808 211.677 1.00 80.32 281 LYS B CA 1
ATOM 2941 C C . LYS B 1 163 ? -19.324 81.777 212.244 1.00 83.18 281 LYS B C 1
ATOM 2942 O O . LYS B 1 163 ? -18.367 81.367 211.580 1.00 82.50 281 LYS B O 1
ATOM 2948 N N . ASN B 1 164 ? -19.547 81.403 213.497 1.00 86.07 282 ASN B N 1
ATOM 2949 C CA . ASN B 1 164 ? -18.686 80.445 214.180 1.00 89.66 282 ASN B CA 1
ATOM 2950 C C . ASN B 1 164 ? -17.258 80.950 214.348 1.00 85.96 282 ASN B C 1
ATOM 2951 O O . ASN B 1 164 ? -16.309 80.165 214.390 1.00 86.75 282 ASN B O 1
ATOM 2956 N N . ALA B 1 165 ? -17.071 82.260 214.442 1.00 83.28 283 ALA B N 1
ATOM 2957 C CA . ALA B 1 165 ? -15.750 82.743 214.808 1.00 75.85 283 ALA B CA 1
ATOM 2958 C C . ALA B 1 165 ? -15.390 82.331 216.232 1.00 76.35 283 ALA B C 1
ATOM 2959 O O . ALA B 1 165 ? -14.205 82.302 216.574 1.00 72.39 283 ALA B O 1
ATOM 2961 N N . ASN B 1 166 ? -16.399 82.066 217.075 1.00 83.89 284 ASN B N 1
ATOM 2962 C CA . ASN B 1 166 ? -16.215 81.697 218.481 1.00 92.13 284 ASN B CA 1
ATOM 2963 C C . ASN B 1 166 ? -15.656 80.309 218.717 1.00 89.50 284 ASN B C 1
ATOM 2964 O O . ASN B 1 166 ? -15.062 80.065 219.780 1.00 93.53 284 ASN B O 1
ATOM 2969 N N . ARG B 1 167 ? -15.917 79.385 217.790 1.00 85.63 285 ARG B N 1
ATOM 2970 C CA . ARG B 1 167 ? -15.305 78.059 217.806 1.00 83.93 285 ARG B CA 1
ATOM 2971 C C . ARG B 1 167 ? -13.789 78.104 217.540 1.00 77.98 285 ARG B C 1
ATOM 2972 O O . ARG B 1 167 ? -13.095 77.118 217.819 1.00 81.04 285 ARG B O 1
ATOM 2980 N N . ILE B 1 168 ? -13.280 79.186 216.941 1.00 69.00 286 ILE B N 1
ATOM 2981 C CA . ILE B 1 168 ? -11.831 79.335 216.732 1.00 62.67 286 ILE B CA 1
ATOM 2982 C C . ILE B 1 168 ? -11.174 79.560 218.089 1.00 57.79 286 ILE B C 1
ATOM 2983 O O . ILE B 1 168 ? -11.457 80.545 218.780 1.00 51.83 286 ILE B O 1
ATOM 2988 N N . THR B 1 169 ? -10.265 78.661 218.457 1.00 60.83 287 THR B N 1
ATOM 2989 C CA . THR B 1 169 ? -9.581 78.720 219.735 1.00 61.90 287 THR B CA 1
ATOM 2990 C C . THR B 1 169 ? -8.063 78.811 219.630 1.00 62.16 287 THR B C 1
ATOM 2991 O O . THR B 1 169 ? -7.414 79.142 220.629 1.00 59.30 287 THR B O 1
ATOM 2995 N N . SER B 1 170 ? -7.484 78.572 218.457 1.00 62.05 288 SER B N 1
ATOM 2996 C CA . SER B 1 170 ? -6.043 78.481 218.289 1.00 57.71 288 SER B CA 1
ATOM 2997 C C . SER B 1 170 ? -5.546 79.578 217.360 1.00 54.78 288 SER B C 1
ATOM 2998 O O . SER B 1 170 ? -6.182 79.882 216.344 1.00 51.84 288 SER B O 1
ATOM 3001 N N . LEU B 1 171 ? -4.408 80.178 217.722 1.00 52.71 289 LEU B N 1
ATOM 3002 C CA . LEU B 1 171 ? -3.749 81.134 216.835 1.00 55.98 289 LEU B CA 1
ATOM 3003 C C . LEU B 1 171 ? -3.309 80.495 215.523 1.00 54.01 289 LEU B C 1
ATOM 3004 O O . LEU B 1 171 ? -3.059 81.211 214.549 1.00 56.22 289 LEU B O 1
ATOM 3009 N N . LEU B 1 172 ? -3.253 79.171 215.457 1.00 51.26 290 LEU B N 1
ATOM 3010 C CA . LEU B 1 172 ? -2.750 78.491 214.276 1.00 52.44 290 LEU B CA 1
ATOM 3011 C C . LEU B 1 172 ? -3.857 77.976 213.375 1.00 54.29 290 LEU B C 1
ATOM 3012 O O . LEU B 1 172 ? -3.559 77.391 212.329 1.00 51.86 290 LEU B O 1
ATOM 3017 N N . ALA B 1 173 ? -5.121 78.188 213.739 1.00 46.27 291 ALA B N 1
ATOM 3018 C CA . ALA B 1 173 ? -6.204 77.737 212.879 1.00 47.48 291 ALA B CA 1
ATOM 3019 C C . ALA B 1 173 ? -6.151 78.455 211.535 1.00 47.08 291 ALA B C 1
ATOM 3020 O O . ALA B 1 173 ? -5.792 79.635 211.441 1.00 46.04 291 ALA B O 1
ATOM 3022 N N . TYR B 1 174 ? -6.534 77.729 210.488 1.00 48.19 292 TYR B N 1
ATOM 3023 C CA . TYR B 1 174 ? -6.500 78.273 209.136 1.00 48.14 292 TYR B CA 1
ATOM 3024 C C . TYR B 1 174 ? -7.321 79.556 209.034 1.00 53.23 292 TYR B C 1
ATOM 3025 O O . TYR B 1 174 ? -8.487 79.598 209.435 1.00 50.70 292 TYR B O 1
ATOM 3034 N N . ARG B 1 175 ? -6.679 80.613 208.527 1.00 53.48 293 ARG B N 1
ATOM 3035 C CA . ARG B 1 175 ? -7.286 81.939 208.346 1.00 60.52 293 ARG B CA 1
ATOM 3036 C C . ARG B 1 175 ? -7.918 82.477 209.630 1.00 54.39 293 ARG B C 1
ATOM 3037 O O . ARG B 1 175 ? -8.924 83.190 209.585 1.00 53.76 293 ARG B O 1
ATOM 3045 N N . ALA B 1 176 ? -7.321 82.160 210.785 1.00 50.44 294 ALA B N 1
ATOM 3046 C CA . ALA B 1 176 ? -7.815 82.703 212.050 1.00 48.05 294 ALA B CA 1
ATOM 3047 C C . ALA B 1 176 ? -7.825 84.227 212.031 1.00 49.18 294 ALA B C 1
ATOM 3048 O O . ALA B 1 176 ? -8.755 84.858 212.550 1.00 49.02 294 ALA B O 1
ATOM 3050 N N . TYR B 1 177 ? -6.794 84.837 211.447 1.00 45.95 295 TYR B N 1
ATOM 3051 C CA . TYR B 1 177 ? -6.717 86.292 211.417 1.00 48.40 295 TYR B CA 1
ATOM 3052 C C . TYR B 1 177 ? -7.908 86.886 210.674 1.00 48.80 295 TYR B C 1
ATOM 3053 O O . TYR B 1 177 ? -8.630 87.732 211.213 1.00 52.55 295 TYR B O 1
ATOM 3062 N N . GLU B 1 178 ? -8.158 86.419 209.446 1.00 48.32 296 GLU B N 1
ATOM 3063 C CA . GLU B 1 178 ? -9.249 86.987 208.660 1.00 57.23 296 GLU B CA 1
ATOM 3064 C C . GLU B 1 178 ? -10.606 86.673 209.281 1.00 54.26 296 GLU B C 1
ATOM 3065 O O . GLU B 1 178 ? -11.519 87.508 209.244 1.00 52.82 296 GLU B O 1
ATOM 3071 N N . LEU B 1 179 ? -10.744 85.490 209.882 1.00 49.37 297 LEU B N 1
ATOM 3072 C CA . LEU B 1 179 ? -12.020 85.027 210.416 1.00 48.25 297 LEU B CA 1
ATOM 3073 C C . LEU B 1 179 ? -12.376 85.633 211.766 1.00 47.49 297 LEU B C 1
ATOM 3074 O O . LEU B 1 179 ? -13.524 85.493 212.205 1.00 53.84 297 LEU B O 1
ATOM 3079 N N . THR B 1 180 ? -11.426 86.261 212.454 1.00 46.16 298 THR B N 1
ATOM 3080 C CA . THR B 1 180 ? -11.704 86.883 213.742 1.00 53.21 298 THR B CA 1
ATOM 3081 C C . THR B 1 180 ? -11.731 88.404 213.635 1.00 55.18 298 THR B C 1
ATOM 3082 O O . THR B 1 180 ? -11.450 89.104 214.608 1.00 54.15 298 THR B O 1
ATOM 3086 N N . GLN B 1 181 ? -12.115 88.928 212.479 1.00 45.54 299 GLN B N 1
ATOM 3087 C CA . GLN B 1 181 ? -12.216 90.367 212.341 1.00 51.25 299 GLN B CA 1
ATOM 3088 C C . GLN B 1 181 ? -13.631 90.822 212.638 1.00 47.00 299 GLN B C 1
ATOM 3089 O O . GLN B 1 181 ? -14.590 90.053 212.564 1.00 52.96 299 GLN B O 1
ATOM 3095 N N . TYR B 1 182 ? -13.739 92.095 212.992 1.00 47.09 300 TYR B N 1
ATOM 3096 C CA . TYR B 1 182 ? -14.991 92.826 213.022 1.00 50.39 300 TYR B CA 1
ATOM 3097 C C . TYR B 1 182 ? -15.043 93.665 211.755 1.00 51.02 300 TYR B C 1
ATOM 3098 O O . TYR B 1 182 ? -14.022 94.209 211.326 1.00 51.43 300 TYR B O 1
ATOM 3107 N N . TYR B 1 183 ? -16.219 93.757 211.147 1.00 52.55 301 TYR B N 1
ATOM 3108 C CA . TYR B 1 183 ? -16.410 94.534 209.923 1.00 50.46 301 TYR B CA 1
ATOM 3109 C C . TYR B 1 183 ? -17.473 95.579 210.225 1.00 51.91 301 TYR B C 1
ATOM 3110 O O . TYR B 1 183 ? -18.667 95.270 210.212 1.00 51.02 301 TYR B O 1
ATOM 3119 N N . PHE B 1 184 ? -17.034 96.809 210.482 1.00 49.74 302 PHE B N 1
ATOM 3120 C CA . PHE B 1 184 ? -17.907 97.899 210.885 1.00 53.77 302 PHE B CA 1
ATOM 3121 C C . PHE B 1 184 ? -18.264 98.755 209.682 1.00 54.41 302 PHE B C 1
ATOM 3122 O O . PHE B 1 184 ? -17.411 99.061 208.847 1.00 53.35 302 PHE B O 1
ATOM 3130 N N . TYR B 1 185 ? -19.525 99.158 209.609 1.00 50.62 303 TYR B N 1
ATOM 3131 C CA . TYR B 1 185 ? -19.992 99.958 208.488 1.00 51.02 303 TYR B CA 1
ATOM 3132 C C . TYR B 1 185 ? -21.171 100.799 208.945 1.00 53.78 303 TYR B C 1
ATOM 3133 O O . TYR B 1 185 ? -21.749 100.575 210.014 1.00 52.22 303 TYR B O 1
ATOM 3142 N N . GLU B 1 186 ? -21.554 101.751 208.099 1.00 57.33 304 GLU B N 1
ATOM 3143 C CA . GLU B 1 186 ? -22.686 102.607 208.424 1.00 59.45 304 GLU B CA 1
ATOM 3144 C C . GLU B 1 186 ? -23.285 103.150 207.136 1.00 59.33 304 GLU B C 1
ATOM 3145 O O . GLU B 1 186 ? -22.566 103.741 206.321 1.00 57.53 304 GLU B O 1
ATOM 3151 N N . TYR B 1 187 ? -24.594 102.953 206.963 1.00 59.99 305 TYR B N 1
ATOM 3152 C CA . TYR B 1 187 ? -25.320 103.502 205.824 1.00 63.29 305 TYR B CA 1
ATOM 3153 C C . TYR B 1 187 ? -25.702 104.959 206.051 1.00 66.29 305 TYR B C 1
ATOM 3154 O O . TYR B 1 187 ? -26.122 105.345 207.146 1.00 66.60 305 TYR B O 1
ATOM 3163 N N . GLY B 1 188 ? -25.563 105.763 204.997 1.00 68.33 306 GLY B N 1
ATOM 3164 C CA . GLY B 1 188 ? -26.147 107.087 204.965 1.00 66.56 306 GLY B CA 1
ATOM 3165 C C . GLY B 1 188 ? -27.581 106.952 204.497 1.00 76.03 306 GLY B C 1
ATOM 3166 O O . GLY B 1 188 ? -28.466 106.662 205.308 1.00 79.00 306 GLY B O 1
ATOM 3167 N N . PHE B 1 189 ? -27.830 107.131 203.200 1.00 78.71 307 PHE B N 1
ATOM 3168 C CA . PHE B 1 189 ? -29.120 106.753 202.632 1.00 81.26 307 PHE B CA 1
ATOM 3169 C C . PHE B 1 189 ? -28.911 105.512 201.776 1.00 85.60 307 PHE B C 1
ATOM 3170 O O . PHE B 1 189 ? -29.094 104.388 202.253 1.00 89.27 307 PHE B O 1
ATOM 3178 N N . ASP B 1 190 ? -28.485 105.695 200.530 1.00 86.08 308 ASP B N 1
ATOM 3179 C CA . ASP B 1 190 ? -28.201 104.580 199.638 1.00 88.71 308 ASP B CA 1
ATOM 3180 C C . ASP B 1 190 ? -26.708 104.296 199.500 1.00 83.35 308 ASP B C 1
ATOM 3181 O O . ASP B 1 190 ? -26.320 103.480 198.660 1.00 85.70 308 ASP B O 1
ATOM 3186 N N . GLU B 1 191 ? -25.864 104.928 200.316 1.00 79.35 309 GLU B N 1
ATOM 3187 C CA . GLU B 1 191 ? -24.417 104.818 200.185 1.00 73.14 309 GLU B CA 1
ATOM 3188 C C . GLU B 1 191 ? -23.810 104.623 201.565 1.00 65.38 309 GLU B C 1
ATOM 3189 O O . GLU B 1 191 ? -24.301 105.161 202.562 1.00 63.48 309 GLU B O 1
ATOM 3195 N N . LEU B 1 192 ? -22.722 103.863 201.607 1.00 60.73 310 LEU B N 1
ATOM 3196 C CA . LEU B 1 192 ? -22.014 103.613 202.853 1.00 59.29 310 LEU B CA 1
ATOM 3197 C C . LEU B 1 192 ? -21.187 104.825 203.257 1.00 59.51 310 LEU B C 1
ATOM 3198 O O . LEU B 1 192 ? -20.581 105.489 202.412 1.00 64.10 310 LEU B O 1
ATOM 3203 N N . ARG B 1 193 ? -21.175 105.122 204.555 1.00 55.98 311 ARG B N 1
ATOM 3204 C CA . ARG B 1 193 ? -20.325 106.196 205.054 1.00 61.15 311 ARG B CA 1
ATOM 3205 C C . ARG B 1 193 ? -18.850 105.810 205.002 1.00 56.99 311 ARG B C 1
ATOM 3206 O O . ARG B 1 193 ? -18.475 104.661 205.255 1.00 50.47 311 ARG B O 1
ATOM 3214 N N . ARG B 1 194 ? -18.008 106.803 204.717 1.00 56.72 312 ARG B N 1
ATOM 3215 C CA . ARG B 1 194 ? -16.572 106.582 204.601 1.00 56.51 312 ARG B CA 1
ATOM 3216 C C . ARG B 1 194 ? -15.891 106.401 205.952 1.00 53.23 312 ARG B C 1
ATOM 3217 O O . ARG B 1 194 ? -14.872 105.712 206.032 1.00 52.73 312 ARG B O 1
ATOM 3225 N N . ARG B 1 195 ? -16.440 106.974 207.019 1.00 54.61 313 ARG B N 1
ATOM 3226 C CA . ARG B 1 195 ? -15.866 106.877 208.365 1.00 51.44 313 ARG B CA 1
ATOM 3227 C C . ARG B 1 195 ? -16.953 106.473 209.332 1.00 50.28 313 ARG B C 1
ATOM 3228 O O . ARG B 1 195 ? -17.654 107.342 209.897 1.00 47.71 313 ARG B O 1
ATOM 3236 N N . PRO B 1 196 ? -17.155 105.181 209.588 1.00 50.62 314 PRO B N 1
ATOM 3237 C CA . PRO B 1 196 ? -18.160 104.747 210.563 1.00 51.25 314 PRO B CA 1
ATOM 3238 C C . PRO B 1 196 ? -17.860 105.322 211.945 1.00 51.07 314 PRO B C 1
ATOM 3239 O O . PRO B 1 196 ? -16.727 105.238 212.427 1.00 52.65 314 PRO B O 1
ATOM 3243 N N . ARG B 1 197 ? -18.893 105.845 212.604 1.00 52.98 315 ARG B N 1
ATOM 3244 C CA . ARG B 1 197 ? -18.692 106.582 213.848 1.00 52.47 315 ARG B CA 1
ATOM 3245 C C . ARG B 1 197 ? -18.739 105.720 215.104 1.00 52.06 315 ARG B C 1
ATOM 3246 O O . ARG B 1 197 ? -18.388 106.217 216.180 1.00 50.81 315 ARG B O 1
ATOM 3254 N N . HIS B 1 198 ? -19.141 104.455 215.022 1.00 52.50 316 HIS B N 1
ATOM 3255 C CA . HIS B 1 198 ? -19.107 103.620 216.216 1.00 56.06 316 HIS B CA 1
ATOM 3256 C C . HIS B 1 198 ? -17.772 102.912 216.384 1.00 54.16 316 HIS B C 1
ATOM 3257 O O . HIS B 1 198 ? -17.702 101.896 217.083 1.00 53.41 316 HIS B O 1
ATOM 3264 N N . VAL B 1 199 ? -16.719 103.445 215.758 1.00 54.45 317 VAL B N 1
ATOM 3265 C CA . VAL B 1 199 ? -15.331 103.050 215.967 1.00 52.84 317 VAL B CA 1
ATOM 3266 C C . VAL B 1 199 ? -14.552 104.324 216.288 1.00 52.15 317 VAL B C 1
ATOM 3267 O O . VAL B 1 199 ? -14.566 105.274 215.497 1.00 49.82 317 VAL B O 1
ATOM 3271 N N . CYS B 1 200 ? -13.864 104.342 217.437 1.00 52.62 318 CYS B N 1
ATOM 3272 C CA . CYS B 1 200 ? -13.191 105.561 217.875 1.00 51.05 318 CYS B CA 1
ATOM 3273 C C . CYS B 1 200 ? -11.823 105.253 218.478 1.00 48.81 318 CYS B C 1
ATOM 3274 O O . CYS B 1 200 ? -11.722 104.470 219.430 1.00 48.96 318 CYS B O 1
ATOM 3277 N N . PRO B 1 201 ? -10.760 105.876 217.978 1.00 49.33 319 PRO B N 1
ATOM 3278 C CA . PRO B 1 201 ? -9.422 105.617 218.529 1.00 53.20 319 PRO B CA 1
ATOM 3279 C C . PRO B 1 201 ? -9.346 106.003 219.998 1.00 55.90 319 PRO B C 1
ATOM 3280 O O . PRO B 1 201 ? -9.794 107.082 220.403 1.00 58.10 319 PRO B O 1
ATOM 3284 N N . TYR B 1 202 ? -8.780 105.104 220.798 1.00 49.32 320 TYR B N 1
ATOM 3285 C CA . TYR B 1 202 ? -8.723 105.269 222.244 1.00 48.73 320 TYR B CA 1
ATOM 3286 C C . TYR B 1 202 ? -7.309 105.358 222.790 1.00 53.01 320 TYR B C 1
ATOM 3287 O O . TYR B 1 202 ? -7.057 106.160 223.694 1.00 53.42 320 TYR B O 1
ATOM 3296 N N . ALA B 1 203 ? -6.387 104.543 222.274 1.00 49.95 321 ALA B N 1
ATOM 3297 C CA . ALA B 1 203 ? -5.004 104.517 222.729 1.00 50.66 321 ALA B CA 1
ATOM 3298 C C . ALA B 1 203 ? -4.154 103.893 221.639 1.00 52.47 321 ALA B C 1
ATOM 3299 O O . ALA B 1 203 ? -4.668 103.232 220.730 1.00 53.41 321 ALA B O 1
ATOM 3301 N N . VAL B 1 204 ? -2.844 104.126 221.730 1.00 52.09 322 VAL B N 1
ATOM 3302 C CA . VAL B 1 204 ? -1.862 103.505 220.849 1.00 46.46 322 VAL B CA 1
ATOM 3303 C C . VAL B 1 204 ? -0.764 102.924 221.726 1.00 50.36 322 VAL B C 1
ATOM 3304 O O . VAL B 1 204 ? -0.300 103.591 222.663 1.00 48.31 322 VAL B O 1
ATOM 3308 N N . VAL B 1 205 ? -0.346 101.687 221.443 1.00 50.01 323 VAL B N 1
ATOM 3309 C CA . VAL B 1 205 ? 0.747 101.068 222.181 1.00 48.29 323 VAL B CA 1
ATOM 3310 C C . VAL B 1 205 ? 1.804 100.558 221.226 1.00 49.05 323 VAL B C 1
ATOM 3311 O O . VAL B 1 205 ? 1.501 100.122 220.101 1.00 49.37 323 VAL B O 1
ATOM 3315 N N . SER B 1 206 ? 3.053 100.574 221.681 1.00 46.69 324 SER B N 1
ATOM 3316 C CA . SER B 1 206 ? 4.191 100.005 220.981 1.00 50.64 324 SER B CA 1
ATOM 3317 C C . SER B 1 206 ? 4.583 98.727 221.707 1.00 50.13 324 SER B C 1
ATOM 3318 O O . SER B 1 206 ? 4.651 98.713 222.942 1.00 51.16 324 SER B O 1
ATOM 3321 N N . PHE B 1 207 ? 4.834 97.663 220.955 1.00 46.41 325 PHE B N 1
ATOM 3322 C CA . PHE B 1 207 ? 5.168 96.383 221.557 1.00 51.75 325 PHE B CA 1
ATOM 3323 C C . PHE B 1 207 ? 6.443 95.827 220.937 1.00 48.85 325 PHE B C 1
ATOM 3324 O O . PHE B 1 207 ? 6.858 96.223 219.844 1.00 43.80 325 PHE B O 1
ATOM 3332 N N . THR B 1 208 ? 7.080 94.917 221.670 1.00 52.71 326 THR B N 1
ATOM 3333 C CA . THR B 1 208 ? 8.030 93.974 221.098 1.00 52.19 326 THR B CA 1
ATOM 3334 C C . THR B 1 208 ? 7.517 92.573 221.383 1.00 51.04 326 THR B C 1
ATOM 3335 O O . THR B 1 208 ? 6.954 92.314 222.449 1.00 51.17 326 THR B O 1
ATOM 3339 N N . TYR B 1 209 ? 7.759 91.663 220.452 1.00 51.38 327 TYR B N 1
ATOM 3340 C CA . TYR B 1 209 ? 7.250 90.305 220.532 1.00 52.97 327 TYR B CA 1
ATOM 3341 C C . TYR B 1 209 ? 8.453 89.392 220.713 1.00 54.87 327 TYR B C 1
ATOM 3342 O O . TYR B 1 209 ? 9.421 89.484 219.954 1.00 53.32 327 TYR B O 1
ATOM 3351 N N . LYS B 1 210 ? 8.423 88.554 221.743 1.00 59.58 328 LYS B N 1
ATOM 3352 C CA . LYS B 1 210 ? 9.526 87.612 221.943 1.00 64.87 328 LYS B CA 1
ATOM 3353 C C . LYS B 1 210 ? 9.019 86.207 222.229 1.00 68.42 328 LYS B C 1
ATOM 3354 O O . LYS B 1 210 ? 8.233 85.657 221.458 1.00 70.14 328 LYS B O 1
#

=== Feature glossary ===
Feature key, reading from the visual/contextual features back to the raw sequence:

Rendered structure images. Six rendered views show the 3D structure from the faces of a cube — i.e. along ±x, ±y, ±z. Rendering representation is drawn randomly per protein from cartoon (secondary-structure ribbons), sticks (backbone bonds), or molecular surface; coloring is either N→C rainbow (blue at the N-terminus through red at the C-terminus) or one color per chain.

Contact-map, Ramachandran, and PAE plots. The contact map is a binary N×N matrix image: pixel (i, j) is dark where Cα_i and Cα_j are within 8 Å and |i−j|>4. Because the |i−j|>4 filter removes local helical contacts, off-diagonal stripes parallel to the main diagonal indicate parallel β-sheets; stripes perpendicular to it indicate antiparallel β-sheets. The Ramachandran plot scatters every residue's (φ, ψ) pair against the sterically allowed regions. The PAE heatmap renders the predicted-aligned-error matrix.

InterPro / GO / CATH / organism. Database cross-references. InterPro integrates a dozen domain/family signature databases into unified entries with residue-range hits. GO terms attach function/process/location labels with evidence codes. CATH codes position the fold in a four-level structural taxonomy. Organism is the NCBI-taxonomy species name.

Nearest PDB structures. The Foldseek neighbor list gives the closest experimentally determined structures in the PDB, ranked by structural alignment. TM-score near 1 means near-identical fold; near 0.3 means only rough topology match. This is how one finds what a novel AlphaFold prediction most resembles in the solved-structure universe.

Predicted aligned error. PAE(i, j) answers: if I align the predicted and true structures on residue i, how far off (in Å) do I expect residue j to be? A block-diagonal PAE matrix with low values on the blocks and high values off-diagonal is the signature of a multi-domain protein with confidently predicted domains but uncertain inter-domain orientation.

Solvent-accessible surface area. Accessible surface area quantifies burial. A residue with SASA near zero is packed into the hydrophobic core; one with SASA >100 Å² sits on the surface. Computed here via the Shrake–Rupley numerical algorithm with a 1.4 Å probe.

B-factor. B-factor (Debye–Waller factor) reflects atomic displacement in the crystal lattice. It is an experimental observable (units Å²), not a prediction; low values mean the atom is pinned down, high values mean it moves or is heterogeneous across the crystal.

pLDDT. For AlphaFold models, the B-factor field carries pLDDT — the model's own estimate of local accuracy on a 0–100 scale. Regions with pLDDT<50 should be treated as essentially unmodeled; they often correspond to intrinsically disordered segments.

Backbone torsions (φ/ψ). φ (phi) and ψ (psi) are the two rotatable backbone dihedrals per residue: φ is the C(i-1)–N–Cα–C torsion, ψ is the N–Cα–C–N(i+1) torsion, both in degrees on (−180°, 180°]. α-helical residues cluster near (−60°, −45°); β-strand residues near (−120°, +130°). A Ramachandran plot is simply a scatter of (φ, ψ) for every residue.

Radius of gyration, Cα contacts, bounding box. Radius of gyration (Rg) is the root-mean-square distance of Cα atoms from their centroid — a single number for overall size and compactness. A globular domain of N residues has Rg ≈ 2.2·N^0.38 Å; an extended or disordered chain has a much larger Rg. The Cα contact count is the number of residue pairs whose Cα atoms are within 8 Å and are more than four positions apart in sequence — a standard proxy for tertiary packing density. The bounding box is the smallest axis-aligned box enclosing all Cα atoms.

Secondary structure (3-state, P-SEA). Three-state secondary structure (P-SEA) collapses the eight DSSP classes into helix (a), strand (b), and coil (c). P-SEA assigns these from Cα geometry alone — distances and angles — without requiring backbone oxygens, so it works on any Cα trace.

Secondary structure (8-state, DSSP). DSSP 8-state secondary structure assigns each residue one of H (α-helix), G (3₁₀-helix), I (π-helix), E (extended β-strand), B (isolated β-bridge), T (hydrogen-bonded turn), S (bend), or '-' (coil). The assignment is computed from backbone hydrogen-bond geometry via the Kabsch–Sander algorithm.

Foldseek 3Di. A 3Di character summarizes, for each residue, the relative orientation of the Cα frame of its nearest spatial neighbor. Because it encodes fold topology rather than chemistry, 3Di alignments detect remote structural similarity that sequence alignment misses.

mmCIF coordinates. The mmCIF block holds the 3D Cartesian coordinates of each backbone atom (N, Cα, C, O) in ångströms. mmCIF is the PDB's canonical archive format — a tagged-loop text representation of the atomic model.

Sequence. Sequence gives the chain of amino acids in standard one-letter code (A=alanine, C=cysteine, …, Y=tyrosine), read N→C. It is the only feature that is directly encoded by the gene; all structural features are derived from the folded form of this sequence.